Protein AF-A0A0N4ZMV2-F1 (afdb_monomer_lite)

Foldseek 3Di:
DDDDDDDDDDDDDDDDDDDDDDDDDDDDDDDDDDDDDDDDDDDDDDDDDDDDDDDDDPPPDPDDPVNLQVLLVLLLVLVVPDPPDPDDPCSVPSQLLPDAQVNLLVSVLSLCCLVPVPDHRDGLQVSLQVLCVVVVVDHDDPVLNVRCSVNVSVSSVSSSVSNVVSVVVVVVVVVVVVDPDPPVPPPVVVDPVVVVVVVVVLCPPDDPPNPDCVNCVVVVVVVVVVVVVVCVVCVVVVVVVVVVVVVVVVVVVVVVVVVVVVVVVVVVVVVVVVVVVVVVVVVVVVVVVVVVVVVVVVVVVVVVVVVVVVVVVVVVVVVVVVVVPVVPPDDPVVVVVVVVVVVVVVVVVVVVVVVVVVVVVVVVVVVVVVVVVVVVVVVVVVVVVVVVQVLCVVLPHDQLVVQDPPVVLVVDPDPVVNVVCCVPRVVVSVVVSVVSVVVVVVVVVVVVVVVVVVVVVVVVVVVVVVVVVVVVVVVVVVVVVVVVVVVVVVVVVVVVVVVVVVVVVVVVVVVVPDDDDPPPVVVVVVVVVVVVVVVVVVVVVVVVVVVVVVVVVVVVVVVVVVVVVVVVVVVVVVVVVVVVVVVVVVVVVVVD

Organism: Parastrongyloides trichosuri (NCBI:txid131310)

pLDDT: mean 70.45, std 17.97, range [24.89, 94.38]

Secondary structure (DSSP, 8-state):
-------------------------------------------------------------PPPHHHHHHHHHHHHHHHHT-TTS---HHHHTT-GGG--HHHHHHHHHHHHHTT-TT-----HHHHHHHHHHHTTS-PPPGGGGGGHHHHHHHHHHHHHHHHHHHHHHHHHHHHHTT-TTTGGGTTTTTSHHHHHHHHHHHHT--SSS---GGGTHHHHHHHHHHHHHHHHHHHHHHHHHHHHHHHHHHHHHHHHHHHHHHHHHHHHHHHHHHHHHHHHHHHHHHHHHHHHHHHHHHHHHHHHHHHHHHHHHHHHHHHHHHHHHHTS---HHHHHHHHHHHHHHHHHHHHHHHHHHHHHHHHHHHHHHHHHHHHHHHHHHHHHHHHHHHHHHHTTSSSHHHH--HHHHTT---HHHHHHHIIIIIHHHHHHHHHHHHHHHHHHHHHHHHHHHHHHHHHHHHHHHHHHHHHHHHHHHHHHHHHHHHHHHHHHHHHHHHHHHHHHHHHHHHHTTS-SSSHHHHHHHHHHHHHHHHHHHHHHHHHHHHHHHHHHHHHHHHHHHHHHHHHHHHHHHHHHHHHHHHHHHHHHHT--

Sequence (592 aa):
MSSINKSSGKFSLHGKQSLTGRHSLGRPSLGRPSLGRPSIGRPSIVGFNRQPTNVSSRGKVALSQKEIEENSRTLREFLSNQTMLTMDPPVTNKKFNLANEVNFLDYLQVIVWHIDPNYQCSKLQEDLNFWLHAFELGTFQATIFSNISHNWKYIVDAFVKLINVVRCNEETLSLEKEDEEDQFALDVWAQSRYVDVLFAAISNQNGASACTPEHYEEPLREYIEQLASVLEVNGDILEDLRNEESNLRRKKNDLEEIYREIESERNLLEKMKGDEESLKLFSSKLDGHLSKIREDIAEQVKKCDVIQQEIDKAHSKLNLTRDTVTNQRLSKTEAREFSEKNNMLANRILRNEEVNKEFENECDEKSKQVTEKLKLVEITSEKTINRIKKLDKDIGGGFVSKELNWKKIDAFSDIDDLLNYYRTSVCKVVDKSIGKLCNQLNEKENLLLQKKNALTETTKSYSNCEEKLERLNLAIKDTNKSIEIESKEMMQKIKEEEEKKEVLTKQIISMKNRPIVDIKEYIAEEMTKLENFENRCKNFVMSKREKYDNIIETDRKDMEKLNILKDKLENLLKENHEFQQRMGMTQSRWLI

Radius of gyration: 53.16 Å; chains: 1; bounding box: 128×80×178 Å

Structure (mmCIF, N/CA/C/O backbone):
data_AF-A0A0N4ZMV2-F1
#
_entry.id   AF-A0A0N4ZMV2-F1
#
loop_
_atom_site.group_PDB
_atom_site.id
_atom_site.type_symbol
_atom_site.label_atom_id
_atom_site.label_alt_id
_atom_site.label_comp_id
_atom_site.label_asym_id
_atom_site.label_entity_id
_atom_site.label_seq_id
_atom_site.pdbx_PDB_ins_code
_atom_site.Cartn_x
_atom_site.Cartn_y
_atom_site.Cartn_z
_atom_site.occupancy
_atom_site.B_iso_or_equiv
_atom_site.auth_seq_id
_atom_site.auth_comp_id
_atom_site.auth_asym_id
_atom_site.auth_atom_id
_atom_site.pdbx_PDB_model_num
ATOM 1 N N . MET A 1 1 ? -14.283 -33.265 71.416 1.00 35.69 1 MET A N 1
ATOM 2 C CA . MET A 1 1 ? -13.362 -34.409 71.244 1.00 35.69 1 MET A CA 1
ATOM 3 C C . MET A 1 1 ? -12.765 -34.339 69.842 1.00 35.69 1 MET A C 1
ATOM 5 O O . MET A 1 1 ? -13.486 -33.910 68.954 1.00 35.69 1 MET A O 1
ATOM 9 N N . SER A 1 2 ? -11.470 -34.683 69.730 1.00 33.31 2 SER A N 1
ATOM 10 C CA . SER A 1 2 ? -10.545 -34.703 68.563 1.00 33.31 2 SER A CA 1
ATOM 11 C C . SER A 1 2 ? -10.297 -33.367 67.819 1.00 33.31 2 SER A C 1
ATOM 13 O O . SER A 1 2 ? -11.131 -32.948 67.026 1.00 33.31 2 SER A O 1
ATOM 15 N N . SER A 1 3 ? -9.286 -32.556 68.188 1.00 34.47 3 SER A N 1
ATOM 16 C CA . SER A 1 3 ? -7.824 -32.608 67.860 1.00 34.47 3 SER A CA 1
ATOM 17 C C . SER A 1 3 ? -7.486 -32.021 66.471 1.00 34.47 3 SER A C 1
ATOM 19 O O . SER A 1 3 ? -7.796 -32.633 65.461 1.00 34.47 3 SER A O 1
ATOM 21 N N . ILE A 1 4 ? -7.081 -30.744 66.376 1.00 38.47 4 ILE A N 1
ATOM 22 C CA . ILE A 1 4 ? -5.696 -30.197 66.339 1.00 38.47 4 ILE A CA 1
ATOM 23 C C . ILE A 1 4 ? -4.884 -30.623 65.101 1.00 38.47 4 ILE A C 1
ATOM 25 O O . ILE A 1 4 ? -4.466 -31.769 65.008 1.00 38.47 4 ILE A O 1
ATOM 29 N N . ASN A 1 5 ? -4.537 -29.644 64.252 1.00 33.12 5 ASN A N 1
ATOM 30 C CA . ASN A 1 5 ? -3.154 -29.444 63.801 1.00 33.12 5 ASN A CA 1
ATOM 31 C C . ASN A 1 5 ? -2.876 -27.970 63.444 1.00 33.12 5 ASN A C 1
ATOM 33 O O . ASN A 1 5 ? -3.586 -27.348 62.658 1.00 33.12 5 ASN A O 1
ATOM 37 N N . LYS A 1 6 ? -1.832 -27.425 64.081 1.00 37.59 6 LYS A N 1
ATOM 38 C CA . LYS A 1 6 ? -1.191 -26.120 63.856 1.00 37.59 6 LYS A CA 1
ATOM 39 C C . LYS A 1 6 ? 0.247 -26.383 63.399 1.00 37.59 6 LYS A C 1
ATOM 41 O O . LYS A 1 6 ? 0.932 -27.174 64.035 1.00 37.59 6 LYS A O 1
ATOM 46 N N . SER A 1 7 ? 0.730 -25.612 62.430 1.00 32.28 7 SER A N 1
ATOM 47 C CA . SER A 1 7 ? 2.152 -25.267 62.241 1.00 32.28 7 SER A CA 1
ATOM 48 C C . SER A 1 7 ? 2.182 -23.937 61.474 1.00 32.28 7 SER A C 1
ATOM 50 O O . SER A 1 7 ? 1.669 -23.879 60.364 1.00 32.28 7 SER A O 1
ATOM 52 N N . SER A 1 8 ? 2.467 -22.764 62.047 1.00 33.19 8 SER A N 1
ATOM 53 C CA . SER A 1 8 ? 3.713 -22.229 62.626 1.00 33.19 8 SER A CA 1
ATOM 54 C C . SER A 1 8 ? 4.883 -22.122 61.640 1.00 33.19 8 SER A C 1
ATOM 56 O O . SER A 1 8 ? 5.629 -23.074 61.444 1.00 33.19 8 SER A O 1
ATOM 58 N N . GLY A 1 9 ? 5.088 -20.908 61.124 1.00 26.48 9 GLY A N 1
ATOM 59 C CA . GLY A 1 9 ? 6.328 -20.443 60.508 1.00 26.48 9 GLY A CA 1
ATOM 60 C C . GLY A 1 9 ? 6.446 -18.929 60.695 1.00 26.48 9 GLY A C 1
ATOM 61 O O . GLY A 1 9 ? 5.925 -18.162 59.896 1.00 26.48 9 GLY A O 1
ATOM 62 N N . LYS A 1 10 ? 7.069 -18.503 61.800 1.00 36.09 10 LYS A N 1
ATOM 63 C CA . LYS A 1 10 ? 7.561 -17.134 62.013 1.00 36.09 10 LYS A CA 1
ATOM 64 C C . LYS A 1 10 ? 9.030 -17.112 61.606 1.00 36.09 10 LYS A C 1
ATOM 66 O O . LYS A 1 10 ? 9.777 -17.913 62.149 1.00 36.09 10 LYS A O 1
ATOM 71 N N . PHE A 1 11 ? 9.444 -16.135 60.809 1.00 29.45 11 PHE A N 1
ATOM 72 C CA . PHE A 1 11 ? 10.717 -15.442 61.009 1.00 29.45 11 PHE A CA 1
ATOM 73 C C . PHE A 1 11 ? 10.536 -13.964 60.673 1.00 29.45 11 PHE A C 1
ATOM 75 O O . PHE A 1 11 ? 9.699 -13.579 59.863 1.00 29.45 11 PHE A O 1
ATOM 82 N N . SER A 1 12 ? 11.263 -13.156 61.426 1.00 29.58 12 SER A N 1
ATOM 83 C CA . SER A 1 12 ? 11.110 -11.723 61.596 1.00 29.58 12 SER A CA 1
ATOM 84 C C . SER A 1 12 ? 12.378 -11.012 61.114 1.00 29.58 12 SER A C 1
ATOM 86 O O . SER A 1 12 ? 13.403 -11.662 60.914 1.00 29.58 12 SER A O 1
ATOM 88 N N . LEU A 1 13 ? 12.297 -9.677 61.138 1.00 31.19 13 LEU A N 1
ATOM 89 C CA . LEU A 1 13 ? 13.296 -8.746 61.682 1.00 31.19 13 LEU A CA 1
ATOM 90 C C . LEU A 1 13 ? 14.190 -7.918 60.714 1.00 31.19 13 LEU A C 1
ATOM 92 O O . LEU A 1 13 ? 15.095 -8.430 60.068 1.00 31.19 13 LEU A O 1
ATOM 96 N N . HIS A 1 14 ? 13.999 -6.589 60.846 1.00 29.62 14 HIS A N 1
ATOM 97 C CA . HIS A 1 14 ? 14.862 -5.429 60.520 1.00 29.62 14 HIS A CA 1
ATOM 98 C C . HIS A 1 14 ? 14.973 -5.020 59.038 1.00 29.62 14 HIS A C 1
ATOM 100 O O . HIS A 1 14 ? 15.250 -5.835 58.179 1.00 29.62 14 HIS A O 1
ATOM 106 N N . GLY A 1 15 ? 14.841 -3.756 58.631 1.00 25.50 15 GLY A N 1
ATOM 107 C CA . GLY A 1 15 ? 14.780 -2.485 59.348 1.00 25.50 15 GLY A CA 1
ATOM 108 C C . GLY A 1 15 ? 15.534 -1.426 58.533 1.00 25.50 15 GLY A C 1
ATOM 109 O O . GLY A 1 15 ? 16.656 -1.692 58.115 1.00 25.50 15 GLY A O 1
ATOM 110 N N . LYS A 1 16 ? 14.931 -0.249 58.318 1.00 33.38 16 LYS A N 1
ATOM 111 C CA . LYS A 1 16 ? 15.527 1.092 58.508 1.00 33.38 16 LYS A CA 1
ATOM 112 C C . LYS A 1 16 ? 14.656 2.176 57.870 1.00 33.38 16 LYS A C 1
ATOM 114 O O . LYS A 1 16 ? 14.377 2.175 56.678 1.00 33.38 16 LYS A O 1
ATOM 119 N N . GLN A 1 17 ? 14.254 3.098 58.735 1.00 35.91 17 GLN A N 1
ATOM 120 C CA . GLN A 1 17 ? 13.692 4.406 58.440 1.00 35.91 17 GLN A CA 1
ATOM 121 C C . GLN A 1 17 ? 14.787 5.340 57.900 1.00 35.91 17 GLN A C 1
ATOM 123 O O . GLN A 1 17 ? 15.926 5.271 58.361 1.00 35.91 17 GLN A O 1
ATOM 128 N N . SER A 1 18 ? 14.413 6.312 57.068 1.00 30.73 18 SER A N 1
ATOM 129 C CA . SER A 1 18 ? 14.920 7.677 57.235 1.00 30.73 18 SER A CA 1
ATOM 130 C C . SER A 1 18 ? 13.840 8.703 56.877 1.00 30.73 18 SER A C 1
ATOM 132 O O . SER A 1 18 ? 13.247 8.705 55.803 1.00 30.73 18 SER A O 1
ATOM 134 N N . LEU A 1 19 ? 13.564 9.539 57.873 1.00 34.84 19 LEU A N 1
ATOM 135 C CA . LEU A 1 19 ? 12.747 10.742 57.865 1.00 34.84 19 LEU A CA 1
ATOM 136 C C . LEU A 1 19 ? 13.679 11.937 57.651 1.00 34.84 19 LEU A C 1
ATOM 138 O O . LEU A 1 19 ? 14.573 12.131 58.467 1.00 34.84 19 LEU A O 1
ATOM 142 N N . THR A 1 20 ? 13.406 12.764 56.648 1.00 34.62 20 THR A N 1
ATOM 143 C CA . THR A 1 20 ? 13.623 14.226 56.614 1.00 34.62 20 THR A CA 1
ATOM 144 C C . THR A 1 20 ? 12.702 14.734 55.491 1.00 34.62 20 THR A C 1
ATOM 146 O O . THR A 1 20 ? 12.737 14.222 54.385 1.00 34.62 20 THR A O 1
ATOM 149 N N . GLY A 1 21 ? 11.739 15.637 55.651 1.00 27.69 21 GLY A N 1
ATOM 150 C CA . GLY A 1 21 ? 11.579 16.720 56.604 1.00 27.69 21 GLY A CA 1
ATOM 151 C C . GLY A 1 21 ? 11.681 18.039 55.838 1.00 27.69 21 GLY A C 1
ATOM 152 O O . GLY A 1 21 ? 12.788 18.543 55.689 1.00 27.69 21 GLY A O 1
ATOM 153 N N . ARG A 1 22 ? 10.548 18.580 55.361 1.00 31.42 22 ARG A N 1
ATOM 154 C CA . ARG A 1 22 ? 10.217 20.022 55.359 1.00 31.42 22 ARG A CA 1
ATOM 155 C C . ARG A 1 22 ? 8.840 20.276 54.739 1.00 31.42 22 ARG A C 1
ATOM 157 O O . ARG A 1 22 ? 8.646 20.193 53.533 1.00 31.42 22 ARG A O 1
ATOM 164 N N . HIS A 1 23 ? 7.905 20.623 55.616 1.00 30.42 23 HIS A N 1
ATOM 165 C CA . HIS A 1 23 ? 6.693 21.359 55.289 1.00 30.42 23 HIS A CA 1
ATOM 166 C C . HIS A 1 23 ? 7.048 22.803 54.911 1.00 30.42 23 HIS A C 1
ATOM 168 O O . HIS A 1 23 ? 7.812 23.456 55.623 1.00 30.42 23 HIS A O 1
ATOM 174 N N . SER A 1 24 ? 6.411 23.330 53.869 1.00 33.66 24 SER A N 1
ATOM 175 C CA . SER A 1 24 ? 6.212 24.769 53.691 1.00 33.66 24 SER A CA 1
ATOM 176 C C . SER A 1 24 ? 4.759 25.037 53.297 1.00 33.66 24 SER A C 1
ATOM 178 O O . SER A 1 24 ? 4.321 24.780 52.180 1.00 33.66 24 SER A O 1
ATOM 180 N N . LEU A 1 25 ? 4.011 25.552 54.272 1.00 40.03 25 LEU A N 1
ATOM 181 C CA . LEU A 1 25 ? 2.752 26.267 54.094 1.00 40.03 25 LEU A CA 1
ATOM 182 C C . LEU A 1 25 ? 3.058 27.634 53.463 1.00 40.03 25 LEU A C 1
ATOM 184 O O . LEU A 1 25 ? 3.894 28.368 53.988 1.00 40.03 25 LEU A O 1
ATOM 188 N N . GLY A 1 26 ? 2.374 28.000 52.376 1.00 30.38 26 GLY A N 1
ATOM 189 C CA . GLY A 1 26 ? 2.597 29.294 51.725 1.00 30.38 26 GLY A CA 1
ATOM 190 C C . GLY A 1 26 ? 1.594 29.652 50.628 1.00 30.38 26 GLY A C 1
ATOM 191 O O . GLY A 1 26 ? 1.915 29.525 49.461 1.00 30.38 26 GLY A O 1
ATOM 192 N N . ARG A 1 27 ? 0.425 30.144 51.063 1.00 32.44 27 ARG A N 1
ATOM 193 C CA . ARG A 1 27 ? -0.529 31.094 50.436 1.00 32.44 27 ARG A CA 1
ATOM 194 C C . ARG A 1 27 ? -1.070 30.875 48.996 1.00 32.44 27 ARG A C 1
ATOM 196 O O . ARG A 1 27 ? -0.302 30.745 48.052 1.00 32.44 27 ARG A O 1
ATOM 203 N N . PRO A 1 28 ? -2.402 31.016 48.804 1.00 34.22 28 PRO A N 1
ATOM 204 C CA . PRO A 1 28 ? -3.048 31.044 47.493 1.00 34.22 28 PRO A CA 1
ATOM 205 C C . PRO A 1 28 ? -3.025 32.459 46.890 1.00 34.22 28 PRO A C 1
ATOM 207 O O . PRO A 1 28 ? -3.290 33.438 47.593 1.00 34.22 28 PRO A O 1
ATOM 210 N N . SER A 1 29 ? -2.773 32.580 45.585 1.00 34.66 29 SER A N 1
ATOM 211 C CA . SER A 1 29 ? -3.047 33.805 44.827 1.00 34.66 29 SER A CA 1
ATOM 212 C C . SER A 1 29 ? -4.174 33.577 43.818 1.00 34.66 29 SER A C 1
ATOM 214 O O . SER A 1 29 ? -4.083 32.787 42.883 1.00 34.66 29 SER A O 1
ATOM 216 N N . LEU A 1 30 ? -5.264 34.306 44.052 1.00 40.66 30 LEU A N 1
ATOM 217 C CA . LEU A 1 30 ? -6.310 34.613 43.086 1.00 40.66 30 LEU A CA 1
ATOM 218 C C . LEU A 1 30 ? -5.729 35.484 41.961 1.00 40.66 30 LEU A C 1
ATOM 220 O O . LEU A 1 30 ? -5.228 36.576 42.223 1.00 40.66 30 LEU A O 1
ATOM 224 N N . GLY A 1 31 ? -5.869 35.036 40.713 1.00 31.64 31 GLY A N 1
ATOM 225 C CA . GLY A 1 31 ? -5.594 35.809 39.502 1.00 31.64 31 GLY A CA 1
ATOM 226 C C . GLY A 1 31 ? -6.636 35.482 38.433 1.00 31.64 31 GLY A C 1
ATOM 227 O O . GLY A 1 31 ? -6.888 34.320 38.146 1.00 31.64 31 GLY A O 1
ATOM 228 N N . ARG A 1 32 ? -7.298 36.523 37.930 1.00 34.28 32 ARG A N 1
ATOM 229 C CA . ARG A 1 32 ? -8.541 36.532 37.141 1.00 34.28 32 ARG A CA 1
ATOM 230 C C . ARG A 1 32 ? -8.451 35.885 35.742 1.00 34.28 32 ARG A C 1
ATOM 232 O O . ARG A 1 32 ? -7.376 35.880 35.151 1.00 34.28 32 ARG A O 1
ATOM 239 N N . PRO A 1 33 ? -9.600 35.471 35.166 1.00 37.00 33 PRO A N 1
ATOM 240 C CA . PRO A 1 33 ? -9.715 35.034 33.776 1.00 37.00 33 PRO A CA 1
ATOM 241 C C . PRO A 1 33 ? -9.813 36.238 32.821 1.00 37.00 33 PRO A C 1
ATOM 243 O O . PRO A 1 33 ? -10.485 37.222 33.144 1.00 37.00 33 PRO A O 1
ATOM 246 N N . SER A 1 34 ? -9.214 36.159 31.627 1.00 32.53 34 SER A N 1
ATOM 247 C CA . SER A 1 34 ? -9.547 37.063 30.518 1.00 32.53 34 SER A CA 1
ATOM 248 C C . SER A 1 34 ? -10.140 36.296 29.332 1.00 32.53 34 SER A C 1
ATOM 250 O O . SER A 1 34 ? -9.514 35.461 28.685 1.00 32.53 34 SER A O 1
ATOM 252 N N . LEU A 1 35 ? -11.412 36.605 29.085 1.00 39.78 35 LEU A N 1
ATOM 253 C CA . LEU A 1 35 ? -12.113 36.470 27.814 1.00 39.78 35 LEU A CA 1
ATOM 254 C C . LEU A 1 35 ? -11.676 37.624 26.900 1.00 39.78 35 LEU A C 1
ATOM 256 O O . LEU A 1 35 ? -11.685 38.775 27.335 1.00 39.78 35 LEU A O 1
ATOM 260 N N . GLY A 1 36 ? -11.358 37.344 25.633 1.00 30.97 36 GLY A N 1
ATOM 261 C CA . GLY A 1 36 ? -10.907 38.384 24.703 1.00 30.97 36 GLY A CA 1
ATOM 262 C C . GLY A 1 36 ? -10.821 37.980 23.231 1.00 30.97 36 GLY A C 1
ATOM 263 O O . GLY A 1 36 ? -9.742 38.021 22.671 1.00 30.97 36 GLY A O 1
ATOM 264 N N . ARG A 1 37 ? -11.983 37.646 22.651 1.00 31.48 37 ARG A N 1
ATOM 265 C CA . ARG A 1 37 ? -12.445 37.765 21.244 1.00 31.48 37 ARG A CA 1
ATOM 266 C C . ARG A 1 37 ? -11.636 37.207 20.036 1.00 31.48 37 ARG A C 1
ATOM 268 O O . ARG A 1 37 ? -10.432 37.398 19.934 1.00 31.48 37 ARG A O 1
ATOM 275 N N . PRO A 1 38 ? -12.355 36.643 19.036 1.00 38.59 38 PRO A N 1
ATOM 276 C CA . PRO A 1 38 ? -11.827 36.208 17.742 1.00 38.59 38 PRO A CA 1
ATOM 277 C C . PRO A 1 38 ? -11.831 37.351 16.709 1.00 38.59 38 PRO A C 1
ATOM 279 O O . PRO A 1 38 ? -12.734 38.191 16.716 1.00 38.59 38 PRO A O 1
ATOM 282 N N . SER A 1 39 ? -10.885 37.347 15.768 1.00 31.53 39 SER A N 1
ATOM 283 C CA . SER A 1 39 ? -10.924 38.190 14.566 1.00 31.53 39 SER A CA 1
ATOM 284 C C . SER A 1 39 ? -11.051 37.335 13.302 1.00 31.53 39 SER A C 1
ATOM 286 O O . SER A 1 39 ? -10.132 36.640 12.880 1.00 31.53 39 SER A O 1
ATOM 288 N N . ILE A 1 40 ? -12.240 37.421 12.703 1.00 38.06 40 ILE A N 1
ATOM 289 C CA . ILE A 1 40 ? -12.560 37.065 11.319 1.00 38.06 40 ILE A CA 1
ATOM 290 C C . ILE A 1 40 ? -12.472 38.346 10.475 1.00 38.06 40 ILE A C 1
ATOM 292 O O . ILE A 1 40 ? -12.994 39.383 10.882 1.00 38.06 40 ILE A O 1
ATOM 296 N N . GLY A 1 41 ? -11.907 38.234 9.269 1.00 28.39 41 GLY A N 1
ATOM 297 C CA . GLY A 1 41 ? -11.964 39.232 8.191 1.00 28.39 41 GLY A CA 1
ATOM 298 C C . GLY A 1 41 ? -10.579 39.782 7.838 1.00 28.39 41 GLY A C 1
ATOM 299 O O . GLY A 1 41 ? -9.823 40.136 8.728 1.00 28.39 41 GLY A O 1
ATOM 300 N N . ARG A 1 42 ? -10.157 39.906 6.580 1.00 30.06 42 ARG A N 1
ATOM 301 C CA . ARG A 1 42 ? -10.810 39.778 5.269 1.00 30.06 42 ARG A CA 1
ATOM 302 C C . ARG A 1 42 ? -9.704 39.639 4.193 1.00 30.06 42 ARG A C 1
ATOM 304 O O . ARG A 1 42 ? -8.546 39.921 4.492 1.00 30.06 42 ARG A O 1
ATOM 311 N N . PRO A 1 43 ? -10.059 39.224 2.965 1.00 39.53 43 PRO A N 1
ATOM 312 C CA . PRO A 1 43 ? -9.138 38.986 1.856 1.00 39.53 43 PRO A CA 1
ATOM 313 C C . PRO A 1 43 ? -8.804 40.286 1.110 1.00 39.53 43 PRO A C 1
ATOM 315 O O . PRO A 1 43 ? -9.660 41.164 0.997 1.00 39.53 43 PRO A O 1
ATOM 318 N N . SER A 1 44 ? -7.607 40.358 0.527 1.00 29.09 44 SER A N 1
ATOM 319 C CA . SER A 1 44 ? -7.254 41.383 -0.461 1.00 29.09 44 SER A CA 1
ATOM 320 C C . SER A 1 44 ? -6.757 40.714 -1.741 1.00 29.09 44 SER A C 1
ATOM 322 O O . SER A 1 44 ? -5.638 40.216 -1.814 1.00 29.09 44 SER A O 1
ATOM 324 N N . ILE A 1 45 ? -7.647 40.702 -2.730 1.00 35.03 45 ILE A N 1
ATOM 325 C CA . ILE A 1 45 ? -7.368 40.612 -4.166 1.00 35.03 45 ILE A CA 1
ATOM 326 C C . ILE A 1 45 ? -7.268 42.051 -4.703 1.00 35.03 45 ILE A C 1
ATOM 328 O O . ILE A 1 45 ? -7.998 42.908 -4.211 1.00 35.03 45 ILE A O 1
ATOM 332 N N . VAL A 1 46 ? -6.411 42.247 -5.720 1.00 29.42 46 VAL A N 1
ATOM 333 C CA . VAL A 1 46 ? -6.168 43.396 -6.642 1.00 29.42 46 VAL A CA 1
ATOM 334 C C . VAL A 1 46 ? -4.673 43.751 -6.569 1.00 29.42 46 VAL A C 1
ATOM 336 O O . VAL A 1 46 ? -4.170 44.007 -5.486 1.00 29.42 46 VAL A O 1
ATOM 339 N N . GLY A 1 47 ? -3.866 43.803 -7.629 1.00 24.89 47 GLY A N 1
ATOM 340 C CA . GLY A 1 47 ? -4.052 43.657 -9.071 1.00 24.89 47 GLY A CA 1
ATOM 341 C C . GLY A 1 47 ? -2.768 44.157 -9.767 1.00 24.89 47 GLY A C 1
ATOM 342 O O . GLY A 1 47 ? -2.177 45.126 -9.312 1.00 24.89 47 GLY A O 1
ATOM 343 N N . PHE A 1 48 ? -2.337 43.450 -10.819 1.00 30.73 48 PHE A N 1
ATOM 344 C CA . PHE A 1 48 ? -1.457 43.843 -11.941 1.00 30.73 48 PHE A CA 1
ATOM 345 C C . PHE A 1 48 ? -0.398 44.963 -11.771 1.00 30.73 48 PHE A C 1
ATOM 347 O O . PHE A 1 48 ? -0.754 46.134 -11.724 1.00 30.73 48 PHE A O 1
ATOM 354 N N . ASN A 1 49 ? 0.899 44.638 -11.942 1.00 27.27 49 ASN A N 1
ATOM 355 C CA . ASN A 1 49 ? 1.669 45.027 -13.148 1.00 27.27 49 ASN A CA 1
ATOM 356 C C . ASN A 1 49 ? 3.156 44.585 -13.154 1.00 27.27 49 ASN A C 1
ATOM 358 O O . ASN A 1 49 ? 3.926 44.917 -12.265 1.00 27.27 49 ASN A O 1
ATOM 362 N N . ARG A 1 50 ? 3.508 43.883 -14.242 1.00 28.06 50 ARG A N 1
ATOM 363 C CA . ARG A 1 50 ? 4.743 43.868 -15.062 1.00 28.06 50 ARG A CA 1
ATOM 364 C C . ARG A 1 50 ? 6.156 44.073 -14.453 1.00 28.06 50 ARG A C 1
ATOM 366 O O . ARG A 1 50 ? 6.537 45.182 -14.110 1.00 28.06 50 ARG A O 1
ATOM 373 N N . GLN A 1 51 ? 6.969 43.038 -14.732 1.00 27.28 51 GLN A N 1
ATOM 374 C CA . GLN A 1 51 ? 8.308 43.053 -15.374 1.00 27.28 51 GLN A CA 1
ATOM 375 C C . GLN A 1 51 ? 9.583 43.134 -14.493 1.00 27.28 51 GLN A C 1
ATOM 377 O O . GLN A 1 51 ? 9.521 43.547 -13.341 1.00 27.28 51 GLN A O 1
ATOM 382 N N . PRO A 1 52 ? 10.710 42.582 -15.005 1.00 43.09 52 PRO A N 1
ATOM 383 C CA . PRO A 1 52 ? 11.602 41.683 -14.275 1.00 43.09 52 PRO A CA 1
ATOM 384 C C . PRO A 1 52 ? 12.850 42.376 -13.732 1.00 43.09 52 PRO A C 1
ATOM 386 O O . PRO A 1 52 ? 13.440 43.230 -14.389 1.00 43.09 52 PRO A O 1
ATOM 389 N N . THR A 1 53 ? 13.329 41.916 -12.580 1.00 27.56 53 THR A N 1
ATOM 390 C CA . THR A 1 53 ? 14.676 42.229 -12.098 1.00 27.56 53 THR A CA 1
ATOM 391 C C . THR A 1 53 ? 15.357 40.963 -11.593 1.00 27.56 53 THR A C 1
ATOM 393 O O . THR A 1 53 ? 15.220 40.544 -10.447 1.00 27.56 53 THR A O 1
ATOM 396 N N . ASN A 1 54 ? 16.147 40.359 -12.481 1.00 32.31 54 ASN A N 1
ATOM 397 C CA . ASN A 1 54 ? 17.302 39.571 -12.081 1.00 32.31 54 ASN A CA 1
ATOM 398 C C . ASN A 1 54 ? 18.299 40.515 -11.404 1.00 32.31 54 ASN A C 1
ATOM 400 O O . ASN A 1 54 ? 18.994 41.231 -12.111 1.00 32.31 54 ASN A O 1
ATOM 404 N N . VAL A 1 55 ? 18.400 40.490 -10.073 1.00 31.92 55 VAL A N 1
ATOM 405 C CA . VAL A 1 55 ? 19.689 40.629 -9.380 1.00 31.92 55 VAL A CA 1
ATOM 406 C C . VAL A 1 55 ? 19.647 39.803 -8.098 1.00 31.92 55 VAL A C 1
ATOM 408 O O . VAL A 1 55 ? 18.883 40.059 -7.171 1.00 31.92 55 VAL A O 1
ATOM 411 N N . SER A 1 56 ? 20.521 38.803 -8.089 1.00 40.91 56 SER A N 1
ATOM 412 C CA . SER A 1 56 ? 20.987 38.021 -6.953 1.00 40.91 56 SER A CA 1
ATOM 413 C C . SER A 1 56 ? 21.005 38.789 -5.626 1.00 40.91 56 SER A C 1
ATOM 415 O O . SER A 1 56 ? 21.854 39.640 -5.374 1.00 40.91 56 SER A O 1
ATOM 417 N N . SER A 1 57 ? 20.113 38.393 -4.727 1.00 31.73 57 SER A N 1
ATOM 418 C CA . SER A 1 57 ? 20.374 38.388 -3.289 1.00 31.73 57 SER A CA 1
ATOM 419 C C . SER A 1 57 ? 19.570 37.246 -2.674 1.00 31.73 57 SER A C 1
ATOM 421 O O . SER A 1 57 ? 18.518 37.430 -2.069 1.00 31.73 57 SER A O 1
ATOM 423 N N . ARG A 1 58 ? 20.066 36.015 -2.883 1.00 34.84 58 ARG A N 1
ATOM 424 C CA . ARG A 1 58 ? 19.627 34.832 -2.131 1.00 34.84 58 ARG A CA 1
ATOM 425 C C . ARG A 1 58 ? 19.817 35.135 -0.643 1.00 34.84 58 ARG A C 1
ATOM 427 O O . ARG A 1 58 ? 20.923 35.023 -0.115 1.00 34.84 58 ARG A O 1
ATOM 434 N N . GLY A 1 59 ? 18.738 35.515 0.036 1.00 35.38 59 GLY A N 1
ATOM 435 C CA . GLY A 1 59 ? 18.655 35.379 1.481 1.00 35.38 59 GLY A CA 1
ATOM 436 C C . GLY A 1 59 ? 18.947 33.919 1.802 1.00 35.38 59 GLY A C 1
ATOM 437 O O . GLY A 1 59 ? 18.254 33.033 1.304 1.00 35.38 59 GLY A O 1
ATOM 438 N N . LYS A 1 60 ? 20.025 33.661 2.550 1.00 49.06 60 LYS A N 1
ATOM 439 C CA . LYS A 1 60 ? 20.361 32.321 3.034 1.00 49.06 60 LYS A CA 1
ATOM 440 C C . LYS A 1 60 ? 19.176 31.837 3.865 1.00 49.06 60 LYS A C 1
ATOM 442 O O . LYS A 1 60 ? 19.003 32.273 5.000 1.00 49.06 60 LYS A O 1
ATOM 447 N N . VAL A 1 61 ? 18.336 30.994 3.269 1.00 54.88 61 VAL A N 1
ATOM 448 C CA . VAL A 1 61 ? 17.259 30.303 3.972 1.00 54.88 61 VAL A CA 1
ATOM 449 C C . VAL A 1 61 ? 17.941 29.482 5.057 1.00 54.88 61 VAL A C 1
ATOM 451 O O . VAL A 1 61 ? 18.782 28.631 4.770 1.00 54.88 61 VAL A O 1
ATOM 454 N N . ALA A 1 62 ? 17.682 29.824 6.316 1.00 70.38 62 ALA A N 1
ATOM 455 C CA . ALA A 1 62 ? 18.193 29.045 7.427 1.00 70.38 62 ALA A CA 1
ATOM 456 C C . ALA A 1 62 ? 17.608 27.631 7.321 1.00 70.38 62 ALA A C 1
ATOM 458 O O . ALA A 1 62 ? 16.390 27.493 7.226 1.00 70.38 62 ALA A O 1
ATOM 459 N N . LEU A 1 63 ? 18.472 26.610 7.333 1.00 80.56 63 LEU A N 1
ATOM 460 C CA . LEU A 1 63 ? 18.051 25.207 7.309 1.00 80.56 63 LEU A CA 1
ATOM 461 C C . LEU A 1 63 ? 17.053 24.950 8.443 1.00 80.56 63 LEU A C 1
ATOM 463 O O . LEU A 1 63 ? 17.325 25.274 9.607 1.00 80.56 63 LEU A O 1
ATOM 467 N N . SER A 1 64 ? 15.905 24.381 8.096 1.00 87.31 64 SER A N 1
ATOM 468 C CA . SER A 1 64 ? 14.882 23.981 9.053 1.00 87.31 64 SER A CA 1
ATOM 469 C C . SER A 1 64 ? 15.356 22.787 9.884 1.00 87.31 64 SER A C 1
ATOM 471 O O . SER A 1 64 ? 16.190 21.990 9.459 1.00 87.31 64 SER A O 1
ATOM 473 N N . GLN A 1 65 ? 14.795 22.621 11.084 1.00 83.25 65 GLN A N 1
ATOM 474 C CA . GLN A 1 65 ? 15.149 21.499 11.961 1.00 83.25 65 GLN A CA 1
ATOM 475 C C . GLN A 1 65 ? 14.896 20.135 11.297 1.00 83.25 65 GLN A C 1
ATOM 477 O O . GLN A 1 65 ? 15.675 19.203 11.481 1.00 83.25 65 GLN A O 1
ATOM 482 N N . LYS A 1 66 ? 13.840 20.042 10.479 1.00 86.44 66 LYS A N 1
ATOM 483 C CA . LYS A 1 66 ? 13.503 18.833 9.724 1.00 86.44 66 LYS A CA 1
ATOM 484 C C . LYS A 1 66 ? 14.581 18.500 8.686 1.00 86.44 66 LYS A C 1
ATOM 486 O O . LYS A 1 66 ? 15.025 17.359 8.642 1.00 86.44 66 LYS A O 1
ATOM 491 N N . GLU A 1 67 ? 15.042 19.489 7.918 1.00 87.12 67 GLU A N 1
ATOM 492 C CA . GLU A 1 67 ? 16.118 19.310 6.927 1.00 87.12 67 GLU A CA 1
ATOM 493 C C . GLU A 1 67 ? 17.440 18.916 7.591 1.00 87.12 67 GLU A C 1
ATOM 495 O O . GLU A 1 67 ? 18.153 18.054 7.093 1.00 87.12 67 GLU A O 1
ATOM 500 N N . ILE A 1 68 ? 17.759 19.491 8.755 1.00 88.31 68 ILE A N 1
ATOM 501 C CA . ILE A 1 68 ? 18.970 19.131 9.508 1.00 88.31 68 ILE A CA 1
ATOM 502 C C . ILE A 1 68 ? 18.928 17.657 9.931 1.00 88.31 68 ILE A C 1
ATOM 504 O O . ILE A 1 68 ? 19.929 16.947 9.810 1.00 88.31 68 ILE A O 1
ATOM 508 N N . GLU A 1 69 ? 17.785 17.184 10.431 1.00 87.56 69 GLU A N 1
ATOM 509 C CA . GLU A 1 69 ? 17.606 15.790 10.853 1.00 87.56 69 GLU A CA 1
ATOM 510 C C . GLU A 1 69 ? 17.627 14.809 9.679 1.00 87.56 69 GLU A C 1
ATOM 512 O O . GLU A 1 69 ? 18.178 13.713 9.807 1.00 87.56 69 GLU A O 1
ATOM 517 N N . GLU A 1 70 ? 17.057 15.205 8.544 1.00 89.00 70 GLU A N 1
ATOM 518 C CA . GLU A 1 70 ? 17.057 14.435 7.304 1.00 89.00 70 GLU A CA 1
ATOM 519 C C . GLU A 1 70 ? 18.460 14.343 6.700 1.00 89.00 70 GLU A C 1
ATOM 521 O O . GLU A 1 70 ? 18.965 13.237 6.523 1.00 89.00 70 GLU A O 1
ATOM 526 N N . ASN A 1 71 ? 19.159 15.469 6.535 1.00 92.44 71 ASN A N 1
ATOM 527 C CA . ASN A 1 71 ? 20.538 15.495 6.046 1.00 92.44 71 ASN A CA 1
ATOM 528 C C . ASN A 1 71 ? 21.480 14.681 6.950 1.00 92.44 71 ASN A C 1
ATOM 530 O O . ASN A 1 71 ? 22.333 13.931 6.477 1.00 92.44 71 ASN A O 1
ATOM 534 N N . SER A 1 72 ? 21.284 14.760 8.270 1.00 90.38 72 SER A N 1
ATOM 535 C CA . SER A 1 72 ? 22.032 13.945 9.237 1.00 90.38 72 SER A CA 1
ATOM 536 C C . SER A 1 72 ? 21.756 12.445 9.094 1.00 90.38 72 SER A C 1
ATOM 538 O O . SER A 1 72 ? 22.626 11.625 9.394 1.00 90.38 72 SER A O 1
ATOM 540 N N . ARG A 1 73 ? 20.536 12.065 8.694 1.00 89.62 73 ARG A N 1
ATOM 541 C CA . ARG A 1 73 ? 20.172 10.668 8.432 1.00 89.62 73 ARG A CA 1
ATOM 542 C C . ARG A 1 73 ? 20.838 10.182 7.148 1.00 89.62 73 ARG A C 1
ATOM 544 O O . ARG A 1 73 ? 21.494 9.149 7.202 1.00 89.62 73 ARG A O 1
ATOM 551 N N . THR A 1 74 ? 20.743 10.955 6.067 1.00 89.06 74 THR A N 1
ATOM 552 C CA . THR A 1 74 ? 21.328 10.628 4.758 1.00 89.06 74 THR A CA 1
ATOM 553 C C . THR A 1 74 ? 22.839 10.446 4.840 1.00 89.06 74 THR A C 1
ATOM 555 O O . THR A 1 74 ? 23.358 9.427 4.395 1.00 89.06 74 THR A O 1
ATOM 558 N N . LEU A 1 75 ? 23.550 11.381 5.484 1.00 89.38 75 LEU A N 1
ATOM 559 C CA . LEU A 1 75 ? 24.997 11.263 5.672 1.00 89.38 75 LEU A CA 1
ATOM 560 C C . LEU A 1 75 ? 25.366 10.005 6.468 1.00 89.38 75 LEU A C 1
ATOM 562 O O . LEU A 1 75 ? 26.317 9.312 6.123 1.00 89.38 75 LEU A O 1
ATOM 566 N N . ARG A 1 76 ? 24.615 9.681 7.528 1.00 86.62 76 ARG A N 1
ATOM 567 C CA . ARG A 1 76 ? 24.879 8.465 8.305 1.00 86.62 76 ARG A CA 1
ATOM 568 C C . ARG A 1 76 ? 24.664 7.213 7.482 1.00 86.62 76 ARG A C 1
ATOM 570 O O . ARG A 1 76 ? 25.508 6.336 7.531 1.00 86.62 76 ARG A O 1
ATOM 577 N N . GLU A 1 77 ? 23.524 7.112 6.815 1.00 87.00 77 GLU A N 1
ATOM 578 C CA . GLU A 1 77 ? 23.180 5.943 6.014 1.00 87.00 77 GLU A CA 1
ATOM 579 C C . GLU A 1 77 ? 24.246 5.697 4.948 1.00 87.00 77 GLU A C 1
ATOM 581 O O . GLU A 1 77 ? 24.765 4.588 4.853 1.00 87.00 77 GLU A O 1
ATOM 586 N N . PHE A 1 78 ? 24.668 6.762 4.260 1.00 87.44 78 PHE A N 1
ATOM 587 C CA . PHE A 1 78 ? 25.768 6.705 3.308 1.00 87.44 78 PHE A CA 1
ATOM 588 C C . PHE A 1 78 ? 27.053 6.172 3.952 1.00 87.44 78 PHE A C 1
ATOM 590 O O . PHE A 1 78 ? 27.608 5.197 3.463 1.00 87.44 78 PHE A O 1
ATOM 597 N N . LEU A 1 79 ? 27.494 6.746 5.079 1.00 85.69 79 LEU A N 1
ATOM 598 C CA . LEU A 1 79 ? 28.722 6.323 5.767 1.00 85.69 79 LEU A CA 1
ATOM 599 C C . LEU A 1 79 ? 28.629 4.909 6.368 1.00 85.69 79 LEU A C 1
ATOM 601 O O . LEU A 1 79 ? 29.629 4.201 6.407 1.00 85.69 79 LEU A O 1
ATOM 605 N N . SER A 1 80 ? 27.455 4.486 6.845 1.00 83.06 80 SER A N 1
ATOM 606 C CA . SER A 1 80 ? 27.228 3.151 7.418 1.00 83.06 80 SER A CA 1
ATOM 607 C C . SER A 1 80 ? 27.250 2.042 6.368 1.00 83.06 80 SER A C 1
ATOM 609 O O . SER A 1 80 ? 27.563 0.904 6.709 1.00 83.06 80 SER A O 1
ATOM 611 N N . ASN A 1 81 ? 26.950 2.366 5.111 1.00 79.50 81 ASN A N 1
ATOM 612 C CA . ASN A 1 81 ? 27.009 1.419 4.000 1.00 79.50 81 ASN A CA 1
ATOM 613 C C . ASN A 1 81 ? 28.441 1.204 3.474 1.00 79.50 81 ASN A C 1
ATOM 615 O O . ASN A 1 81 ? 28.665 0.288 2.686 1.00 79.50 81 ASN A O 1
ATOM 619 N N . GLN A 1 82 ? 29.418 2.002 3.919 1.00 78.12 82 GLN A N 1
ATOM 620 C CA . GLN A 1 82 ? 30.814 1.873 3.502 1.00 78.12 82 GLN A CA 1
ATOM 621 C C . GLN A 1 82 ? 31.581 0.953 4.460 1.00 78.12 82 GLN A C 1
ATOM 623 O O . GLN A 1 82 ? 31.699 1.224 5.653 1.00 78.12 82 GLN A O 1
ATOM 628 N N . THR A 1 83 ? 32.160 -0.128 3.933 1.00 58.25 83 THR A N 1
ATOM 629 C CA . THR A 1 83 ? 32.919 -1.136 4.703 1.00 58.25 83 THR A CA 1
ATOM 630 C C . THR A 1 83 ? 34.284 -0.647 5.208 1.00 58.25 83 THR A C 1
ATOM 632 O O . THR A 1 83 ? 34.929 -1.339 5.993 1.00 58.25 83 THR A O 1
ATOM 635 N N . MET A 1 84 ? 34.725 0.538 4.775 1.00 56.81 84 MET A N 1
ATOM 636 C CA . MET A 1 84 ? 36.091 1.050 4.957 1.00 56.81 84 MET A CA 1
ATOM 637 C C . MET A 1 84 ? 36.308 1.857 6.252 1.00 56.81 84 MET A C 1
ATOM 639 O O . MET A 1 84 ? 37.454 2.126 6.603 1.00 56.81 84 MET A O 1
ATOM 643 N N . LEU A 1 85 ? 35.252 2.229 6.990 1.00 55.19 85 LEU A N 1
ATOM 644 C CA . LEU A 1 85 ? 35.370 2.978 8.250 1.00 55.19 85 LEU A CA 1
ATOM 645 C C . LEU A 1 85 ? 35.000 2.117 9.464 1.00 55.19 85 LEU A C 1
ATOM 647 O O . LEU A 1 85 ? 33.871 1.643 9.594 1.00 55.19 85 LEU A O 1
ATOM 651 N N . THR A 1 86 ? 35.909 2.006 10.437 1.00 54.59 86 THR A N 1
ATOM 652 C CA . THR A 1 86 ? 35.526 1.684 11.819 1.00 54.59 86 THR A CA 1
ATOM 653 C C . THR A 1 86 ? 34.613 2.795 12.334 1.00 54.59 86 THR A C 1
ATOM 655 O O . THR A 1 86 ? 35.060 3.917 12.545 1.00 54.59 86 THR A O 1
ATOM 658 N N . MET A 1 87 ? 33.319 2.495 12.478 1.00 54.84 87 MET A N 1
ATOM 659 C CA . MET A 1 87 ? 32.275 3.468 12.817 1.00 54.84 87 MET A CA 1
ATOM 660 C C . MET A 1 87 ? 32.600 4.263 14.088 1.00 54.84 87 MET A C 1
ATOM 662 O O . MET A 1 87 ? 32.588 3.739 15.203 1.00 54.84 87 MET A O 1
ATOM 666 N N . ASP A 1 88 ? 32.806 5.561 13.900 1.00 59.38 88 ASP A N 1
ATOM 667 C CA . ASP A 1 88 ? 33.115 6.512 14.956 1.00 59.38 88 ASP A CA 1
ATOM 668 C C . ASP A 1 88 ? 31.888 6.792 15.871 1.00 59.38 88 ASP A C 1
ATOM 670 O O . ASP A 1 88 ? 30.756 6.934 15.382 1.00 59.38 88 ASP A O 1
ATOM 674 N N . PRO A 1 89 ? 32.057 6.935 17.205 1.00 58.66 89 PRO A N 1
ATOM 675 C CA . PRO A 1 89 ? 30.957 7.151 18.163 1.00 58.66 89 PRO A CA 1
ATOM 676 C C . PRO A 1 89 ? 29.993 8.334 17.890 1.00 58.66 89 PRO A C 1
ATOM 678 O O . PRO A 1 89 ? 28.827 8.252 18.299 1.00 58.66 89 PRO A O 1
ATOM 681 N N . PRO A 1 90 ? 30.402 9.451 17.250 1.00 59.12 90 PRO A N 1
ATOM 682 C CA . PRO A 1 90 ? 29.495 10.558 16.921 1.00 59.12 90 PRO A CA 1
ATOM 683 C C . PRO A 1 90 ? 28.491 10.234 15.801 1.00 59.12 90 PRO A C 1
ATOM 685 O O . PRO A 1 90 ? 27.358 10.731 15.840 1.00 59.12 90 PRO A O 1
ATOM 688 N N . VAL A 1 91 ? 28.871 9.370 14.848 1.00 60.12 91 VAL A N 1
ATOM 689 C CA . VAL A 1 91 ? 28.037 8.952 13.701 1.00 60.12 91 VAL A CA 1
ATOM 690 C C . VAL A 1 91 ? 26.904 8.038 14.167 1.00 60.12 91 VAL A C 1
ATOM 692 O O . VAL A 1 91 ? 25.743 8.235 13.797 1.00 60.12 91 VAL A O 1
ATOM 695 N N . THR A 1 92 ? 27.207 7.100 15.066 1.00 60.28 92 THR A N 1
ATOM 696 C CA . THR A 1 92 ? 26.232 6.149 15.627 1.00 60.28 92 THR A CA 1
ATOM 697 C C . THR A 1 92 ? 25.203 6.832 16.540 1.00 60.28 92 THR A C 1
ATOM 699 O O . THR A 1 92 ? 24.017 6.496 16.504 1.00 60.28 92 THR A O 1
ATOM 702 N N . ASN A 1 93 ? 25.601 7.875 17.280 1.00 63.19 93 ASN A N 1
ATOM 703 C CA . ASN A 1 93 ? 24.766 8.525 18.302 1.00 63.19 93 ASN A CA 1
ATOM 704 C C . ASN A 1 93 ? 23.974 9.773 17.853 1.00 63.19 93 ASN A C 1
ATOM 706 O O . ASN A 1 93 ? 23.361 10.431 18.694 1.00 63.19 93 ASN A O 1
ATOM 710 N N . LYS A 1 94 ? 23.940 10.112 16.555 1.00 62.44 94 LYS A N 1
ATOM 711 C CA . LYS A 1 94 ? 23.292 11.337 16.017 1.00 62.44 94 LYS A CA 1
ATOM 712 C C . LYS A 1 94 ? 23.891 12.667 16.507 1.00 62.44 94 LYS A C 1
ATOM 714 O O . LYS A 1 94 ? 23.172 13.661 16.569 1.00 62.44 94 LYS A O 1
ATOM 719 N N . LYS A 1 95 ? 25.180 12.714 16.856 1.00 74.81 95 LYS A N 1
ATOM 720 C CA . LYS A 1 95 ? 25.797 13.905 17.469 1.00 74.81 95 LYS A CA 1
ATOM 721 C C . LYS A 1 95 ? 26.907 14.495 16.602 1.00 74.81 95 LYS A C 1
ATOM 723 O O . LYS A 1 95 ? 28.044 14.619 17.040 1.00 74.81 95 LYS A O 1
ATOM 728 N N . PHE A 1 96 ? 26.569 14.901 15.377 1.00 80.62 96 PHE A N 1
ATOM 729 C CA . PHE A 1 96 ? 27.501 15.604 14.480 1.00 80.62 96 PHE A CA 1
ATOM 730 C C . PHE A 1 96 ? 27.958 16.963 15.034 1.00 80.62 96 PHE A C 1
ATOM 732 O O . PHE A 1 96 ? 29.020 17.452 14.675 1.00 80.62 96 PHE A O 1
ATOM 739 N N . ASN A 1 97 ? 27.215 17.539 15.980 1.00 78.06 97 ASN A N 1
ATOM 740 C CA . ASN A 1 97 ? 27.640 18.709 16.751 1.00 78.06 97 ASN A CA 1
ATOM 741 C C . ASN A 1 97 ? 28.866 18.453 17.654 1.00 78.06 97 ASN A C 1
ATOM 743 O O . ASN A 1 97 ? 29.460 19.408 18.149 1.00 78.06 97 ASN A O 1
ATOM 747 N N . LEU A 1 98 ? 29.218 17.186 17.895 1.00 79.69 98 LEU A N 1
ATOM 748 C CA . LEU A 1 98 ? 30.409 16.771 18.643 1.00 79.69 98 LEU A CA 1
ATOM 749 C C . LEU A 1 98 ? 31.561 16.320 17.730 1.00 79.69 98 LEU A C 1
ATOM 751 O O . LEU A 1 98 ? 32.611 15.941 18.243 1.00 79.69 98 LEU A O 1
ATOM 755 N N . ALA A 1 99 ? 31.376 16.335 16.407 1.00 82.25 99 ALA A N 1
ATOM 756 C CA . ALA A 1 99 ? 32.437 16.014 15.461 1.00 82.25 99 ALA A CA 1
ATOM 757 C C . ALA A 1 99 ? 33.413 17.196 15.339 1.00 82.25 99 ALA A C 1
ATOM 759 O O . ALA A 1 99 ? 33.008 18.362 15.305 1.00 82.25 99 ALA A O 1
ATOM 760 N N . ASN A 1 100 ? 34.707 16.883 15.308 1.00 86.56 100 ASN A N 1
ATOM 761 C CA . ASN A 1 100 ? 35.770 17.855 15.076 1.00 86.56 100 ASN A CA 1
ATOM 762 C C . ASN A 1 100 ? 36.113 17.916 13.573 1.00 86.56 100 ASN A C 1
ATOM 764 O O . ASN A 1 100 ? 35.530 17.202 12.759 1.00 86.56 100 ASN A O 1
ATOM 768 N N . GLU A 1 101 ? 37.053 18.783 13.201 1.00 87.00 101 GLU A N 1
ATOM 769 C CA . GLU A 1 101 ? 37.483 18.935 11.807 1.00 87.00 101 GLU A CA 1
ATOM 770 C C . GLU A 1 101 ? 38.030 17.638 11.201 1.00 87.00 101 GLU A C 1
ATOM 772 O O . GLU A 1 101 ? 37.713 17.339 10.056 1.00 87.00 101 GLU A O 1
ATOM 777 N N . VAL A 1 102 ? 38.776 16.848 11.979 1.00 86.56 102 VAL A N 1
ATOM 778 C CA . VAL A 1 102 ? 39.356 15.566 11.542 1.00 86.56 102 VAL A CA 1
ATOM 779 C C . VAL A 1 102 ? 38.252 14.580 11.170 1.00 86.56 102 VAL A C 1
ATOM 781 O O . VAL A 1 102 ? 38.263 14.033 10.078 1.00 86.56 102 VAL A O 1
ATOM 784 N N . ASN A 1 103 ? 37.225 14.455 12.011 1.00 88.00 103 ASN A N 1
ATOM 785 C CA . ASN A 1 103 ? 36.084 13.589 11.738 1.00 88.00 103 ASN A CA 1
ATOM 786 C C . ASN A 1 103 ? 35.353 14.001 10.450 1.00 88.00 103 ASN A C 1
ATOM 788 O O . ASN A 1 103 ? 34.979 13.154 9.646 1.00 88.00 103 ASN A O 1
ATOM 792 N N . PHE A 1 104 ? 35.128 15.304 10.241 1.00 90.81 104 PHE A N 1
ATOM 793 C CA . PHE A 1 104 ? 34.504 15.781 9.003 1.00 90.81 104 PHE A CA 1
ATOM 794 C C . PHE A 1 104 ? 35.416 15.592 7.788 1.00 90.81 104 PHE A C 1
ATOM 796 O O . PHE A 1 104 ? 34.903 15.343 6.700 1.00 90.81 104 PHE A O 1
ATOM 803 N N . LEU A 1 105 ? 36.735 15.683 7.958 1.00 90.94 105 LEU A N 1
ATOM 804 C CA . LEU A 1 105 ? 37.702 15.395 6.904 1.00 90.94 105 LEU A CA 1
ATOM 805 C C . LEU A 1 105 ? 37.652 13.919 6.498 1.00 90.94 105 LEU A C 1
ATOM 807 O O . LEU A 1 105 ? 37.604 13.637 5.308 1.00 90.94 105 LEU A O 1
ATOM 811 N N . ASP A 1 106 ? 37.551 12.999 7.460 1.00 89.06 106 ASP A N 1
ATOM 812 C CA . ASP A 1 106 ? 37.391 11.565 7.192 1.00 89.06 106 ASP A CA 1
ATOM 813 C C . ASP A 1 106 ? 36.074 11.274 6.457 1.00 89.06 106 ASP A C 1
ATOM 815 O O . ASP A 1 106 ? 36.031 10.488 5.511 1.00 89.06 106 ASP A O 1
ATOM 819 N N . TYR A 1 107 ? 34.982 11.943 6.843 1.00 91.69 107 TYR A N 1
ATOM 820 C CA . TYR A 1 107 ? 33.701 11.801 6.143 1.00 91.69 107 TYR A CA 1
ATOM 821 C C . TYR A 1 107 ? 33.778 12.349 4.715 1.00 91.69 107 TYR A C 1
ATOM 823 O O . TYR A 1 107 ? 33.256 11.719 3.796 1.00 91.69 107 TYR A O 1
ATOM 831 N N . LEU A 1 108 ? 34.439 13.495 4.518 1.00 92.50 108 LEU A N 1
ATOM 832 C CA . LEU A 1 108 ? 34.670 14.055 3.190 1.00 92.50 108 LEU A CA 1
ATOM 833 C C . LEU A 1 108 ? 35.530 13.116 2.346 1.00 92.50 108 LEU A C 1
ATOM 835 O O . LEU A 1 108 ? 35.183 12.872 1.199 1.00 92.50 108 LEU A O 1
ATOM 839 N N . GLN A 1 109 ? 36.594 12.553 2.919 1.00 91.50 109 GLN A N 1
ATOM 840 C CA . GLN A 1 109 ? 37.484 11.612 2.245 1.00 91.50 109 GLN A CA 1
ATOM 841 C C . GLN A 1 109 ? 36.715 10.407 1.702 1.00 91.50 109 GLN A C 1
ATOM 843 O O . GLN A 1 109 ? 36.920 10.012 0.556 1.00 91.50 109 GLN A O 1
ATOM 848 N N . VAL A 1 110 ? 35.790 9.858 2.494 1.00 88.88 110 VAL A N 1
ATOM 849 C CA . VAL A 1 110 ? 34.940 8.750 2.049 1.00 88.88 110 VAL A CA 1
ATOM 850 C C . VAL A 1 110 ? 34.007 9.167 0.921 1.00 88.88 110 VAL A C 1
ATOM 852 O O . VAL A 1 110 ? 33.872 8.419 -0.037 1.00 88.88 110 VAL A O 1
ATOM 855 N N . ILE A 1 111 ? 33.380 10.342 1.001 1.00 90.75 111 ILE A N 1
ATOM 856 C CA . ILE A 1 111 ? 32.503 10.840 -0.072 1.00 90.75 111 ILE A CA 1
ATOM 857 C C . ILE A 1 111 ? 33.306 11.062 -1.358 1.00 90.75 111 ILE A C 1
ATOM 859 O O . ILE A 1 111 ? 32.877 10.662 -2.434 1.00 90.75 111 ILE A O 1
ATOM 863 N N . VAL A 1 112 ? 34.482 11.673 -1.239 1.00 89.12 112 VAL A N 1
ATOM 864 C CA . VAL A 1 112 ? 35.347 12.013 -2.367 1.00 89.12 112 VAL A CA 1
ATOM 865 C C . VAL A 1 112 ? 35.934 10.775 -3.031 1.00 89.12 112 VAL A C 1
ATOM 867 O O . VAL A 1 112 ? 36.075 10.791 -4.243 1.00 89.12 112 VAL A O 1
ATOM 870 N N . TRP A 1 113 ? 36.197 9.679 -2.313 1.00 90.06 113 TRP A N 1
ATOM 871 C CA . TRP A 1 113 ? 36.648 8.430 -2.944 1.00 90.06 113 TRP A CA 1
ATOM 872 C C . TRP A 1 113 ? 35.669 7.853 -3.967 1.00 90.06 113 TRP A C 1
ATOM 874 O O . TRP A 1 113 ? 36.099 7.161 -4.886 1.00 90.06 113 TRP A O 1
ATOM 884 N N . HIS A 1 114 ? 34.377 8.161 -3.842 1.00 83.69 114 HIS A N 1
ATOM 885 C CA . HIS A 1 114 ? 33.373 7.790 -4.843 1.00 83.69 114 HIS A CA 1
ATOM 886 C C . HIS A 1 114 ? 33.347 8.725 -6.060 1.00 83.69 114 HIS A C 1
ATOM 888 O O . HIS A 1 114 ? 32.640 8.462 -7.029 1.00 83.69 114 HIS A O 1
ATOM 894 N N . ILE A 1 115 ? 34.105 9.820 -6.016 1.00 84.75 115 ILE A N 1
ATOM 895 C CA . ILE A 1 115 ? 34.264 10.782 -7.111 1.00 84.75 115 ILE A CA 1
ATOM 896 C C . ILE A 1 115 ? 35.649 10.617 -7.752 1.00 84.75 115 ILE A C 1
ATOM 898 O O . ILE A 1 115 ? 35.755 10.471 -8.964 1.00 84.75 115 ILE A O 1
ATOM 902 N N . ASP A 1 116 ? 36.707 10.609 -6.940 1.00 85.81 116 ASP A N 1
ATOM 903 C CA . ASP A 1 116 ? 38.093 10.366 -7.338 1.00 85.81 116 ASP A CA 1
ATOM 904 C C . ASP A 1 116 ? 38.797 9.474 -6.290 1.00 85.81 116 ASP A C 1
ATOM 906 O O . ASP A 1 116 ? 39.158 9.946 -5.202 1.00 85.81 116 ASP A O 1
ATOM 910 N N . PRO A 1 117 ? 39.041 8.187 -6.606 1.00 83.75 117 PRO A N 1
ATOM 911 C CA . PRO A 1 117 ? 39.713 7.248 -5.707 1.00 83.75 117 PRO A CA 1
ATOM 912 C C . PRO A 1 117 ? 41.140 7.654 -5.311 1.00 83.75 117 PRO A C 1
ATOM 914 O O . PRO A 1 117 ? 41.642 7.196 -4.284 1.00 83.75 117 PRO A O 1
ATOM 917 N N . ASN A 1 118 ? 41.810 8.495 -6.108 1.00 86.25 118 ASN A N 1
ATOM 918 C CA . ASN A 1 118 ? 43.201 8.895 -5.879 1.00 86.25 118 ASN A CA 1
ATOM 919 C C . ASN A 1 118 ? 43.329 10.207 -5.094 1.00 86.25 118 ASN A C 1
ATOM 921 O O . ASN A 1 118 ? 44.438 10.586 -4.705 1.00 86.25 118 ASN A O 1
ATOM 925 N N . TYR A 1 119 ? 42.220 10.905 -4.848 1.00 89.75 119 TYR A N 1
ATOM 926 C CA . TYR A 1 119 ? 42.237 12.184 -4.154 1.00 89.75 119 TYR A CA 1
ATOM 927 C C . TYR A 1 119 ? 42.412 11.996 -2.643 1.00 89.75 119 TYR A C 1
ATOM 929 O O . TYR A 1 119 ? 41.688 11.230 -2.005 1.00 89.75 119 TYR A O 1
ATOM 937 N N . GLN A 1 120 ? 43.352 12.733 -2.050 1.00 90.75 120 GLN A N 1
ATOM 938 C CA . GLN A 1 120 ? 43.580 12.751 -0.604 1.00 90.75 120 GLN A CA 1
ATOM 939 C C . GLN A 1 120 ? 43.214 14.116 -0.025 1.00 90.75 120 GLN A C 1
ATOM 941 O O . GLN A 1 120 ? 43.862 15.123 -0.311 1.00 90.75 120 GLN A O 1
ATOM 946 N N . CYS A 1 121 ? 42.186 14.131 0.815 1.00 91.00 121 CYS A N 1
ATOM 947 C CA . CYS A 1 121 ? 41.780 15.290 1.584 1.00 91.00 121 CYS A CA 1
ATOM 948 C C . CYS A 1 121 ? 42.836 15.598 2.654 1.00 91.00 121 CYS A C 1
ATOM 950 O O . CYS A 1 121 ? 43.239 14.742 3.440 1.00 91.00 121 CYS A O 1
ATOM 952 N N . SER A 1 122 ? 43.278 16.849 2.688 1.00 90.75 122 SER A N 1
ATOM 953 C CA . SER A 1 122 ? 44.296 17.362 3.602 1.00 90.75 122 SER A CA 1
ATOM 954 C C . SER A 1 122 ? 43.757 18.447 4.535 1.00 90.75 122 SER A C 1
ATOM 956 O O . SER A 1 122 ? 44.197 18.548 5.681 1.00 90.75 122 SER A O 1
ATOM 958 N N . LYS A 1 123 ? 42.792 19.253 4.077 1.00 93.00 123 LYS A N 1
ATOM 959 C CA . LYS A 1 123 ? 42.203 20.362 4.829 1.00 93.00 123 LYS A CA 1
ATOM 960 C C . LYS A 1 123 ? 40.735 20.520 4.476 1.00 93.00 123 LYS A C 1
ATOM 962 O O . LYS A 1 123 ? 40.384 20.880 3.353 1.00 93.00 123 LYS A O 1
ATOM 967 N N . LEU A 1 124 ? 39.878 20.403 5.487 1.00 91.94 124 LEU A N 1
ATOM 968 C CA . LEU A 1 124 ? 38.429 20.371 5.302 1.00 91.94 124 LEU A CA 1
ATOM 969 C C . LEU A 1 124 ? 37.910 21.609 4.564 1.00 91.94 124 LEU A C 1
ATOM 971 O O . LEU A 1 124 ? 37.074 21.489 3.676 1.00 91.94 124 LEU A O 1
ATOM 975 N N . GLN A 1 125 ? 38.409 22.797 4.914 1.00 92.56 125 GLN A N 1
ATOM 976 C CA . GLN A 1 125 ? 37.985 24.040 4.271 1.00 92.56 125 GLN A CA 1
ATOM 977 C C . GLN A 1 125 ? 38.358 24.104 2.785 1.00 92.56 125 GLN A C 1
ATOM 979 O O . GLN A 1 125 ? 37.544 24.557 1.980 1.00 92.56 125 GLN A O 1
ATOM 984 N N . GLU A 1 126 ? 39.597 23.752 2.438 1.00 91.56 126 GLU A N 1
ATOM 985 C CA . GLU A 1 126 ? 40.109 23.871 1.068 1.00 91.56 126 GLU A CA 1
ATOM 986 C C . GLU A 1 126 ? 39.459 22.801 0.188 1.00 91.56 126 GLU A C 1
ATOM 988 O O . GLU A 1 126 ? 38.877 23.134 -0.844 1.00 91.56 126 GLU A O 1
ATOM 993 N N . ASP A 1 127 ? 39.434 21.557 0.664 1.00 92.88 127 ASP A N 1
ATOM 994 C CA . ASP A 1 127 ? 38.946 20.411 -0.100 1.00 92.88 127 ASP A CA 1
ATOM 995 C C . ASP A 1 127 ? 37.421 20.434 -0.257 1.00 92.88 127 ASP A C 1
ATOM 997 O O . ASP A 1 127 ? 36.906 20.216 -1.353 1.00 92.88 127 ASP A O 1
ATOM 1001 N N . LEU A 1 128 ? 36.664 20.773 0.797 1.00 93.31 128 LEU A N 1
ATOM 1002 C CA . LEU A 1 128 ? 35.206 20.878 0.680 1.00 93.31 128 LEU A CA 1
ATOM 1003 C C . LEU A 1 128 ? 34.814 21.998 -0.286 1.00 93.31 128 LEU A C 1
ATOM 1005 O O . LEU A 1 128 ? 33.918 21.822 -1.106 1.00 93.31 128 LEU A O 1
ATOM 1009 N N . ASN A 1 129 ? 35.481 23.152 -0.216 1.00 91.94 129 ASN A N 1
ATOM 1010 C CA . ASN A 1 129 ? 35.198 24.247 -1.139 1.00 91.94 129 ASN A CA 1
ATOM 1011 C C . ASN A 1 129 ? 35.630 23.930 -2.570 1.00 91.94 129 ASN A C 1
ATOM 1013 O O . ASN A 1 129 ? 34.942 24.357 -3.494 1.00 91.94 129 ASN A O 1
ATOM 1017 N N . PHE A 1 130 ? 36.726 23.192 -2.755 1.00 93.19 130 PHE A N 1
ATOM 1018 C CA . PHE A 1 130 ? 37.146 22.706 -4.064 1.00 93.19 130 PHE A CA 1
ATOM 1019 C C . PHE A 1 130 ? 36.046 21.853 -4.703 1.00 93.19 130 PHE A C 1
ATOM 1021 O O . PHE A 1 130 ? 35.577 22.186 -5.789 1.00 93.19 130 PHE A O 1
ATOM 1028 N N . TRP A 1 131 ? 35.554 20.833 -3.995 1.00 90.62 131 TRP A N 1
ATOM 1029 C CA . TRP A 1 131 ? 34.510 19.947 -4.515 1.00 90.62 131 TRP A CA 1
ATOM 1030 C C . TRP A 1 131 ? 33.158 20.648 -4.685 1.00 90.62 131 TRP A C 1
ATOM 1032 O O . TRP A 1 131 ? 32.485 20.455 -5.693 1.00 90.62 131 TRP A O 1
ATOM 1042 N N . LEU A 1 132 ? 32.771 21.536 -3.766 1.00 88.44 132 LEU A N 1
ATOM 1043 C CA . LEU A 1 132 ? 31.557 22.341 -3.940 1.00 88.44 132 LEU A CA 1
ATOM 1044 C C . LEU A 1 132 ? 31.651 23.284 -5.144 1.00 88.44 132 LEU A C 1
ATOM 1046 O O . LEU A 1 132 ? 30.647 23.512 -5.813 1.00 88.44 132 LEU A O 1
ATOM 1050 N N . HIS A 1 133 ? 32.829 23.843 -5.422 1.00 87.62 133 HIS A N 1
ATOM 1051 C CA . HIS A 1 133 ? 33.047 24.671 -6.604 1.00 87.62 133 HIS A CA 1
ATOM 1052 C C . HIS A 1 133 ? 33.032 23.834 -7.887 1.00 87.62 133 HIS A C 1
AT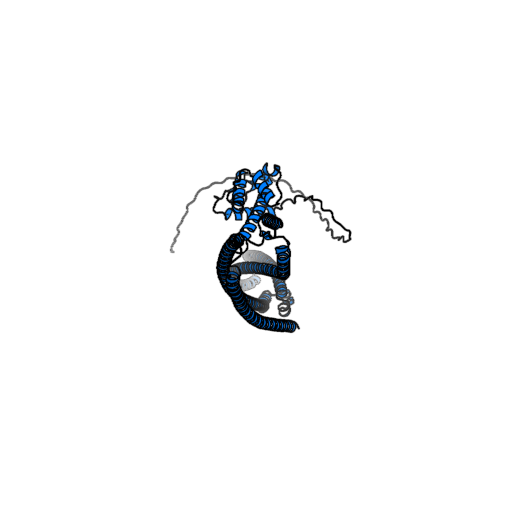OM 1054 O O . HIS A 1 133 ? 32.420 24.255 -8.864 1.00 87.62 133 HIS A O 1
ATOM 1060 N N . ALA A 1 134 ? 33.660 22.653 -7.877 1.00 83.31 134 ALA A N 1
ATOM 1061 C CA . ALA A 1 134 ? 33.703 21.742 -9.021 1.00 83.31 134 ALA A CA 1
ATOM 1062 C C . ALA A 1 134 ? 32.302 21.346 -9.523 1.00 83.31 134 ALA A C 1
ATOM 1064 O O . ALA A 1 134 ? 32.122 21.167 -10.722 1.00 83.31 134 ALA A O 1
ATOM 1065 N N . PHE A 1 135 ? 31.311 21.286 -8.626 1.00 84.19 135 PHE A N 1
ATOM 1066 C CA . PHE A 1 135 ? 29.915 20.965 -8.953 1.00 84.19 135 PHE A CA 1
ATOM 1067 C C . PHE A 1 135 ? 28.950 22.160 -8.873 1.00 84.19 135 PHE A C 1
ATOM 1069 O O . PHE A 1 135 ? 27.740 21.969 -8.796 1.00 84.19 135 PHE A O 1
ATOM 1076 N N . GLU A 1 136 ? 29.456 23.398 -8.839 1.00 86.25 136 GLU A N 1
ATOM 1077 C CA . GLU A 1 136 ? 28.638 24.626 -8.785 1.00 86.25 136 GLU A CA 1
ATOM 1078 C C . GLU A 1 136 ? 27.663 24.715 -7.580 1.00 86.25 136 GLU A C 1
ATOM 1080 O O . GLU A 1 136 ? 26.678 25.458 -7.586 1.00 86.25 136 GLU A O 1
ATOM 1085 N N . LEU A 1 137 ? 27.956 24.011 -6.479 1.00 80.69 137 LEU A N 1
ATOM 1086 C CA . LEU A 1 137 ? 27.096 23.891 -5.289 1.00 80.69 137 LEU A CA 1
ATOM 1087 C C . LEU A 1 137 ? 27.221 25.058 -4.289 1.00 80.69 137 LEU A C 1
ATOM 1089 O O . LEU A 1 137 ? 26.521 25.092 -3.271 1.00 80.69 137 LEU A O 1
ATOM 1093 N N . GLY A 1 138 ? 28.054 26.052 -4.606 1.00 79.50 138 GLY A N 1
ATOM 1094 C CA . GLY A 1 138 ? 28.288 27.255 -3.808 1.00 79.50 138 GLY A CA 1
ATOM 1095 C C . GLY A 1 138 ? 29.275 27.027 -2.659 1.00 79.50 138 GLY A C 1
ATOM 1096 O O . GLY A 1 138 ? 29.105 26.134 -1.835 1.00 79.50 138 GLY A O 1
ATOM 1097 N N . THR A 1 139 ? 30.308 27.866 -2.581 1.00 88.12 139 THR A N 1
ATOM 1098 C CA . THR A 1 139 ? 31.382 27.734 -1.588 1.00 88.12 139 THR A CA 1
ATOM 1099 C C . THR A 1 139 ? 31.042 28.390 -0.249 1.00 88.12 139 THR A C 1
ATOM 1101 O O . THR A 1 139 ? 30.218 29.306 -0.138 1.00 88.12 139 THR A O 1
ATOM 1104 N N . PHE A 1 140 ? 31.710 27.926 0.801 1.00 89.69 140 PHE A N 1
ATOM 1105 C CA . PHE A 1 140 ? 31.600 28.455 2.150 1.00 89.69 140 PHE A CA 1
ATOM 1106 C C . PHE A 1 140 ? 32.702 29.460 2.476 1.00 89.69 140 PHE A C 1
ATOM 1108 O O . PHE A 1 140 ? 33.870 29.305 2.119 1.00 89.69 140 PHE A O 1
ATOM 1115 N N . GLN A 1 141 ? 32.326 30.480 3.246 1.00 88.00 141 GLN A N 1
ATOM 1116 C CA . GLN A 1 141 ? 33.274 31.411 3.852 1.00 88.00 141 GLN A CA 1
ATOM 1117 C C . GLN A 1 141 ? 34.081 30.708 4.953 1.00 88.00 141 GLN A C 1
ATOM 1119 O O . GLN A 1 141 ? 33.543 29.875 5.683 1.00 88.00 141 GLN A O 1
ATOM 1124 N N . ALA A 1 142 ? 35.342 31.110 5.135 1.00 84.69 142 ALA A N 1
ATOM 1125 C CA . ALA A 1 142 ? 36.254 30.540 6.136 1.00 84.69 142 ALA A CA 1
ATOM 1126 C C . ALA A 1 142 ? 35.682 30.536 7.571 1.00 84.69 142 ALA A C 1
ATOM 1128 O O . ALA A 1 142 ? 35.964 29.646 8.368 1.00 84.69 142 ALA A O 1
ATOM 1129 N N . THR A 1 143 ? 34.804 31.490 7.897 1.00 84.69 143 THR A N 1
ATOM 1130 C CA . THR A 1 143 ? 34.144 31.609 9.209 1.00 84.69 143 THR A CA 1
ATOM 1131 C C . THR A 1 143 ? 33.221 30.439 9.560 1.00 84.69 143 THR A C 1
ATOM 1133 O O . THR A 1 143 ? 32.844 30.284 10.719 1.00 84.69 143 THR A O 1
ATOM 1136 N N . ILE A 1 144 ? 32.815 29.624 8.583 1.00 86.94 144 ILE A N 1
ATOM 1137 C CA . ILE A 1 144 ? 32.022 28.414 8.837 1.00 86.94 144 ILE A CA 1
ATOM 1138 C C . ILE A 1 144 ? 32.892 27.346 9.512 1.00 86.94 144 ILE A C 1
ATOM 1140 O O . ILE A 1 144 ? 32.445 26.717 10.472 1.00 86.94 144 ILE A O 1
ATOM 1144 N N . PHE A 1 145 ? 34.147 27.224 9.078 1.00 88.19 145 PHE A N 1
ATOM 1145 C CA . PHE A 1 145 ? 35.105 26.218 9.541 1.00 88.19 145 PHE A CA 1
ATOM 1146 C C . PHE A 1 145 ? 35.798 26.600 10.855 1.00 88.19 145 PHE A C 1
ATOM 1148 O O . PHE A 1 145 ? 36.273 25.731 11.574 1.00 88.19 145 PHE A O 1
ATOM 1155 N N . SER A 1 146 ? 35.783 27.878 11.249 1.00 85.06 146 SER A N 1
ATOM 1156 C CA . SER A 1 146 ? 36.334 28.298 12.546 1.00 85.06 146 SER A CA 1
ATOM 1157 C C . SER A 1 146 ? 35.479 27.882 13.753 1.00 85.06 146 SER A C 1
ATOM 1159 O O . SER A 1 146 ? 35.978 27.862 14.876 1.00 85.06 146 SER A O 1
ATOM 1161 N N . ASN A 1 147 ? 34.198 27.540 13.553 1.00 86.38 147 ASN A N 1
ATOM 1162 C CA . ASN A 1 147 ? 33.297 27.074 14.614 1.00 86.38 147 ASN A CA 1
ATOM 1163 C C . ASN A 1 147 ? 32.403 25.918 14.136 1.00 86.38 147 ASN A C 1
ATOM 1165 O O . ASN A 1 147 ? 31.173 26.024 14.063 1.00 86.38 147 ASN A O 1
ATOM 1169 N N . ILE A 1 148 ? 33.045 24.797 13.804 1.00 86.06 148 ILE A N 1
ATOM 1170 C CA . ILE A 1 148 ? 32.396 23.588 13.280 1.00 86.06 148 ILE A CA 1
ATOM 1171 C C . ILE A 1 148 ? 31.299 23.073 14.223 1.00 86.06 148 ILE A C 1
ATOM 1173 O O . ILE A 1 148 ? 30.223 22.723 13.756 1.00 86.06 148 ILE A O 1
ATOM 1177 N N . SER A 1 149 ? 31.485 23.118 15.544 1.00 83.00 149 SER A N 1
ATOM 1178 C CA . SER A 1 149 ? 30.490 22.612 16.511 1.00 83.00 149 SER A CA 1
ATOM 1179 C C . SER A 1 149 ? 29.134 23.327 16.449 1.00 83.00 149 SER A C 1
ATOM 1181 O O . SER A 1 149 ? 28.108 22.733 16.780 1.00 83.00 149 SER A O 1
ATOM 1183 N N . HIS A 1 150 ? 29.101 24.581 15.988 1.00 86.31 150 HIS A N 1
ATOM 1184 C CA . HIS A 1 150 ? 27.867 25.352 15.796 1.00 86.31 150 HIS A CA 1
ATOM 1185 C C . HIS A 1 150 ? 27.398 25.355 14.335 1.00 86.31 150 HIS A C 1
ATOM 1187 O O . HIS A 1 150 ? 26.196 25.435 14.066 1.00 86.31 150 HIS A O 1
ATOM 1193 N N . ASN A 1 151 ? 28.335 25.243 13.391 1.00 90.06 151 ASN A N 1
ATOM 1194 C CA . ASN A 1 151 ? 28.074 25.337 11.956 1.00 90.06 151 ASN A CA 1
ATOM 1195 C C . ASN A 1 151 ? 28.000 23.984 11.235 1.00 90.06 151 ASN A C 1
ATOM 1197 O O . ASN A 1 151 ? 27.748 23.961 10.031 1.00 90.06 151 ASN A O 1
ATOM 1201 N N . TRP A 1 152 ? 28.159 22.870 11.953 1.00 90.62 152 TRP A N 1
ATOM 1202 C CA . TRP A 1 152 ? 28.178 21.508 11.410 1.00 90.62 152 TRP A CA 1
ATOM 1203 C C . TRP A 1 152 ? 26.997 21.217 10.483 1.00 90.62 152 TRP A C 1
ATOM 1205 O O . TRP A 1 152 ? 27.159 20.525 9.490 1.00 90.62 152 TRP A O 1
ATOM 1215 N N . LYS A 1 153 ? 25.819 21.789 10.761 1.00 92.62 153 LYS A N 1
ATOM 1216 C CA . LYS A 1 153 ? 24.613 21.623 9.939 1.00 92.62 153 LYS A CA 1
ATOM 1217 C C . LYS A 1 153 ? 24.808 22.046 8.480 1.00 92.62 153 LYS A C 1
ATOM 1219 O O . LYS A 1 153 ? 24.242 21.421 7.595 1.00 92.62 153 LYS A O 1
ATOM 1224 N N . TYR A 1 154 ? 25.620 23.074 8.230 1.00 92.31 154 TYR A N 1
ATOM 1225 C CA . TYR A 1 154 ? 25.931 23.534 6.875 1.00 92.31 154 TYR A CA 1
ATOM 1226 C C . TYR A 1 154 ? 26.970 22.635 6.202 1.00 92.31 154 TYR A C 1
ATOM 1228 O O . TYR A 1 154 ? 26.884 22.392 5.005 1.00 92.31 154 TYR A O 1
ATOM 1236 N N . ILE A 1 155 ? 27.916 22.101 6.978 1.00 91.56 155 ILE A N 1
ATOM 1237 C CA . ILE A 1 155 ? 28.910 21.137 6.487 1.00 91.56 155 ILE A CA 1
ATOM 1238 C C . ILE A 1 155 ? 28.215 19.824 6.104 1.00 91.56 155 ILE A C 1
ATOM 1240 O O . ILE A 1 155 ? 28.435 19.307 5.016 1.00 91.56 155 ILE A O 1
ATOM 1244 N N . VAL A 1 156 ? 27.302 19.334 6.946 1.00 91.94 156 VAL A N 1
ATOM 1245 C CA . VAL A 1 156 ? 26.485 18.146 6.661 1.00 91.94 156 VAL A CA 1
ATOM 1246 C C . VAL A 1 156 ? 25.575 18.371 5.453 1.00 91.94 156 VAL A C 1
ATOM 1248 O O . VAL A 1 156 ? 25.467 17.485 4.616 1.00 91.94 156 VAL A O 1
ATOM 1251 N N . ASP A 1 157 ? 24.961 19.549 5.313 1.00 92.69 157 ASP A N 1
ATOM 1252 C CA . ASP A 1 157 ? 24.186 19.896 4.113 1.00 92.69 157 ASP A CA 1
ATOM 1253 C C . ASP A 1 157 ? 25.037 19.847 2.831 1.00 92.69 157 ASP A C 1
ATOM 1255 O O . ASP A 1 157 ? 24.619 19.272 1.829 1.00 92.69 157 ASP A O 1
ATOM 1259 N N . ALA A 1 158 ? 26.262 20.378 2.868 1.00 91.44 158 ALA A N 1
ATOM 1260 C CA . ALA A 1 158 ? 27.194 20.277 1.747 1.00 91.44 158 ALA A CA 1
ATOM 1261 C C . ALA A 1 158 ? 27.611 18.835 1.441 1.00 91.44 158 ALA A C 1
ATOM 1263 O O . ALA A 1 158 ? 27.652 18.450 0.276 1.00 91.44 158 ALA A O 1
ATOM 1264 N N . PHE A 1 159 ? 27.865 18.022 2.465 1.00 94.38 159 PHE A N 1
ATOM 1265 C CA . PHE A 1 159 ? 28.168 16.606 2.275 1.00 94.38 159 PHE A CA 1
ATOM 1266 C C . PHE A 1 159 ? 27.005 15.853 1.651 1.00 94.38 159 PHE A C 1
ATOM 1268 O O . PHE A 1 159 ? 27.225 15.056 0.754 1.00 94.38 159 PHE A O 1
ATOM 1275 N N . VAL A 1 160 ? 25.769 16.132 2.061 1.00 92.75 160 VAL A N 1
ATOM 1276 C CA . VAL A 1 160 ? 24.589 15.512 1.447 1.00 92.75 160 VAL A CA 1
ATOM 1277 C C . VAL A 1 160 ? 24.440 15.926 -0.015 1.00 92.75 160 VAL A C 1
ATOM 1279 O O . VAL A 1 160 ? 24.106 15.087 -0.845 1.00 92.75 160 VAL A O 1
ATOM 1282 N N . LYS A 1 161 ? 24.755 17.177 -0.369 1.00 91.31 161 LYS A N 1
ATOM 1283 C CA . LYS A 1 161 ? 24.795 17.596 -1.778 1.00 91.31 161 LYS A CA 1
ATOM 1284 C C . LYS A 1 161 ? 25.856 16.836 -2.573 1.00 91.31 161 LYS A C 1
ATOM 1286 O O . LYS A 1 161 ? 25.551 16.378 -3.666 1.00 91.31 161 LYS A O 1
ATOM 1291 N N . LEU A 1 162 ? 27.053 16.649 -2.017 1.00 89.19 162 LEU A N 1
ATOM 1292 C CA . LEU A 1 162 ? 28.100 15.838 -2.650 1.00 89.19 162 LEU A CA 1
ATOM 1293 C C . LEU A 1 162 ? 27.717 14.353 -2.733 1.00 89.19 162 LEU A C 1
ATOM 1295 O O . LEU A 1 162 ? 27.949 13.729 -3.756 1.00 89.19 162 LEU A O 1
ATOM 1299 N N . ILE A 1 163 ? 27.061 13.797 -1.713 1.00 89.94 163 ILE A N 1
ATOM 1300 C CA . ILE A 1 163 ? 26.518 12.430 -1.743 1.00 89.94 163 ILE A CA 1
ATOM 1301 C C . ILE A 1 163 ? 25.472 12.292 -2.849 1.00 89.94 163 ILE A C 1
ATOM 1303 O O . ILE A 1 163 ? 25.441 11.278 -3.531 1.00 89.94 163 ILE A O 1
ATOM 1307 N N . ASN A 1 164 ? 24.624 13.299 -3.059 1.00 86.44 164 ASN A N 1
ATOM 1308 C CA . ASN A 1 164 ? 23.672 13.270 -4.166 1.00 86.44 164 ASN A CA 1
ATOM 1309 C C . ASN A 1 164 ? 24.389 13.301 -5.521 1.00 86.44 164 ASN A C 1
ATOM 1311 O O . ASN A 1 164 ? 23.972 12.584 -6.419 1.00 86.44 164 ASN A O 1
ATOM 1315 N N . VAL A 1 165 ? 25.486 14.057 -5.655 1.00 85.31 165 VAL A N 1
ATOM 1316 C CA . VAL A 1 165 ? 26.341 14.007 -6.856 1.00 85.31 165 VAL A CA 1
ATOM 1317 C C . VAL A 1 165 ? 26.931 12.609 -7.047 1.00 85.31 165 VAL A C 1
ATOM 1319 O O . VAL A 1 165 ? 26.853 12.077 -8.147 1.00 85.31 165 VAL A O 1
ATOM 1322 N N . VAL A 1 166 ? 27.450 11.988 -5.983 1.00 84.44 166 VAL A N 1
ATOM 1323 C CA . VAL A 1 166 ? 27.954 10.606 -6.015 1.00 84.44 166 VAL A CA 1
ATOM 1324 C C . VAL A 1 166 ? 26.871 9.630 -6.457 1.00 84.44 166 VAL A C 1
ATOM 1326 O O . VAL A 1 166 ? 27.117 8.823 -7.338 1.00 84.44 166 VAL A O 1
ATOM 1329 N N . ARG A 1 167 ? 25.662 9.721 -5.898 1.00 82.62 167 ARG A N 1
ATOM 1330 C CA . ARG A 1 167 ? 24.547 8.838 -6.263 1.00 82.62 167 ARG A CA 1
ATOM 1331 C C . ARG A 1 167 ? 24.137 9.007 -7.721 1.00 82.62 167 ARG A C 1
ATOM 1333 O O . ARG A 1 167 ? 23.921 8.010 -8.393 1.00 82.62 167 ARG A O 1
ATOM 1340 N N . CYS A 1 168 ? 24.084 10.245 -8.214 1.00 71.06 168 CYS A N 1
ATOM 1341 C CA . CYS A 1 168 ? 23.867 10.495 -9.635 1.00 71.06 168 CYS A CA 1
ATOM 1342 C C . CYS A 1 168 ? 24.998 9.887 -10.476 1.00 71.06 168 CYS A C 1
ATOM 1344 O O . CYS A 1 168 ? 24.718 9.281 -11.497 1.00 71.06 168 CYS A O 1
ATOM 1346 N N . ASN A 1 169 ? 26.256 10.001 -10.039 1.00 65.19 169 ASN A N 1
ATOM 1347 C CA . ASN A 1 169 ? 27.400 9.428 -10.746 1.00 65.19 169 ASN A CA 1
ATOM 1348 C C . ASN A 1 169 ? 27.391 7.892 -10.732 1.00 65.19 169 ASN A C 1
ATOM 1350 O O . ASN A 1 169 ? 27.694 7.288 -11.745 1.00 65.19 169 ASN A O 1
ATOM 1354 N N . GLU A 1 170 ? 27.015 7.245 -9.626 1.00 60.38 170 GLU A N 1
ATOM 1355 C CA . GLU A 1 170 ? 26.853 5.787 -9.539 1.00 60.38 170 GLU A CA 1
ATOM 1356 C C . GLU A 1 170 ? 25.696 5.286 -10.411 1.00 60.38 170 GLU A C 1
ATOM 1358 O O . GLU A 1 170 ? 25.808 4.220 -11.008 1.00 60.38 170 GLU A O 1
ATOM 1363 N N . GLU A 1 171 ? 24.603 6.044 -10.523 1.00 53.47 171 GLU A N 1
ATOM 1364 C CA . GLU A 1 171 ? 23.507 5.765 -11.461 1.00 53.47 171 GLU A CA 1
ATOM 1365 C C . GLU A 1 171 ? 23.981 5.890 -12.924 1.00 53.47 171 GLU A C 1
ATOM 1367 O O . GLU A 1 171 ? 23.631 5.050 -13.748 1.00 53.47 171 GLU A O 1
ATOM 1372 N N . THR A 1 172 ? 24.863 6.847 -13.235 1.00 47.06 172 THR A N 1
ATOM 1373 C CA . THR A 1 172 ? 25.513 6.964 -14.554 1.00 47.06 172 THR A CA 1
ATOM 1374 C C . THR A 1 172 ? 26.557 5.861 -14.800 1.00 47.06 172 THR A C 1
ATOM 1376 O O . THR A 1 172 ? 26.579 5.260 -15.864 1.00 47.06 172 THR A O 1
ATOM 1379 N N . LEU A 1 173 ? 27.377 5.509 -13.807 1.00 42.97 173 LEU A N 1
ATOM 1380 C CA . LEU A 1 173 ? 28.401 4.452 -13.879 1.00 42.97 173 LEU A CA 1
ATOM 1381 C C . LEU A 1 173 ? 27.806 3.034 -13.870 1.00 42.97 173 LEU A C 1
ATOM 1383 O O . LEU A 1 173 ? 28.441 2.085 -14.322 1.00 42.97 173 LEU A O 1
ATOM 1387 N N . SER A 1 174 ? 26.604 2.852 -13.318 1.00 45.59 174 SER A N 1
ATOM 1388 C CA . SER A 1 174 ? 25.862 1.589 -13.422 1.00 45.59 174 SER A CA 1
ATOM 1389 C C . SER A 1 174 ? 25.199 1.422 -14.788 1.00 45.59 174 SER A C 1
ATOM 1391 O O . SER A 1 174 ? 25.045 0.283 -15.214 1.00 45.59 174 SER A O 1
ATOM 1393 N N . LEU A 1 175 ? 24.933 2.519 -15.508 1.00 42.62 175 LEU A N 1
ATOM 1394 C CA . LEU A 1 175 ? 24.677 2.491 -16.952 1.00 42.62 175 LEU A CA 1
ATOM 1395 C C . LEU A 1 175 ? 25.964 2.186 -17.747 1.00 42.62 175 LEU A C 1
ATOM 1397 O O . LEU A 1 175 ? 25.918 1.423 -18.701 1.00 42.62 175 LEU A O 1
ATOM 1401 N N . GLU A 1 176 ? 27.134 2.669 -17.309 1.00 40.41 176 GLU A N 1
ATOM 1402 C CA . GLU A 1 176 ? 28.429 2.343 -17.945 1.00 40.41 176 GLU A CA 1
ATOM 1403 C C . GLU A 1 176 ? 28.878 0.879 -17.750 1.00 40.41 176 GLU A C 1
ATOM 1405 O O . GLU A 1 176 ? 29.709 0.392 -18.509 1.00 40.41 176 GLU A O 1
ATOM 1410 N N . LYS A 1 177 ? 28.350 0.149 -16.754 1.00 42.22 177 LYS A N 1
ATOM 1411 C CA . LYS A 1 177 ? 28.704 -1.268 -16.519 1.00 42.22 177 LYS A CA 1
ATOM 1412 C C . LYS A 1 177 ? 27.820 -2.275 -17.248 1.00 42.22 177 LYS A C 1
ATOM 1414 O O . LYS A 1 177 ? 28.193 -3.448 -17.288 1.00 42.22 177 LYS A O 1
ATOM 1419 N N . GLU A 1 178 ? 26.679 -1.850 -17.784 1.00 39.78 178 GLU A N 1
ATOM 1420 C CA . GLU A 1 178 ? 25.846 -2.709 -18.634 1.00 39.78 178 GLU A CA 1
ATOM 1421 C C . GLU A 1 178 ? 26.078 -2.466 -20.134 1.00 39.78 178 GLU A C 1
ATOM 1423 O O . GLU A 1 178 ? 25.827 -3.387 -20.903 1.00 39.78 178 GLU A O 1
ATOM 1428 N N . ASP A 1 179 ? 26.695 -1.344 -20.536 1.00 40.41 179 ASP A N 1
ATOM 1429 C CA . ASP A 1 179 ? 26.909 -0.990 -21.948 1.00 40.41 179 ASP A CA 1
ATOM 1430 C C . ASP A 1 179 ? 28.341 -0.472 -22.246 1.00 40.41 179 ASP A C 1
ATOM 1432 O O . ASP A 1 179 ? 28.548 0.680 -22.631 1.00 40.41 179 ASP A O 1
ATOM 1436 N N . GLU A 1 180 ? 29.361 -1.328 -22.121 1.00 46.56 180 GLU A N 1
ATOM 1437 C CA . GLU A 1 180 ? 30.578 -1.191 -22.945 1.00 46.56 180 GLU A CA 1
ATOM 1438 C C . GLU A 1 180 ? 30.269 -1.901 -24.280 1.00 46.56 180 GLU A C 1
ATOM 1440 O O . GLU A 1 180 ? 30.286 -3.125 -24.344 1.00 46.56 180 GLU A O 1
ATOM 1445 N N . GLU A 1 181 ? 29.795 -1.219 -25.330 1.00 46.25 181 GLU A N 1
ATOM 1446 C CA . GLU A 1 181 ? 30.689 -0.654 -26.355 1.00 46.25 181 GLU A CA 1
ATOM 1447 C C . GLU A 1 181 ? 30.126 0.567 -27.128 1.00 46.25 181 GLU A C 1
ATOM 1449 O O . GLU A 1 181 ? 30.896 1.199 -27.848 1.00 46.25 181 GLU A O 1
ATOM 1454 N N . ASP A 1 182 ? 28.860 0.982 -26.972 1.00 47.84 182 ASP A N 1
ATOM 1455 C CA . ASP A 1 182 ? 28.249 1.931 -27.934 1.00 47.84 182 ASP A CA 1
ATOM 1456 C C . ASP A 1 182 ? 27.837 3.315 -27.384 1.00 47.84 182 ASP A C 1
ATOM 1458 O O . ASP A 1 182 ? 27.638 4.252 -28.164 1.00 47.84 182 ASP A O 1
ATOM 1462 N N . GLN A 1 183 ? 27.774 3.530 -26.064 1.00 42.22 183 GLN A N 1
ATOM 1463 C CA . GLN A 1 183 ? 27.234 4.793 -25.524 1.00 42.22 183 GLN A CA 1
ATOM 1464 C C . GLN A 1 183 ? 28.280 5.914 -25.334 1.00 42.22 183 GLN A C 1
ATOM 1466 O O . GLN A 1 183 ? 27.922 7.087 -25.207 1.00 42.22 183 GLN A O 1
ATOM 1471 N N . PHE A 1 184 ? 29.581 5.597 -25.375 1.00 38.41 184 PHE A N 1
ATOM 1472 C CA . PHE A 1 184 ? 30.675 6.564 -25.160 1.00 38.41 184 PHE A CA 1
ATOM 1473 C C . PHE A 1 184 ? 30.855 7.560 -26.330 1.00 38.41 184 PHE A C 1
ATOM 1475 O O . PHE A 1 184 ? 31.604 8.534 -26.233 1.00 38.41 184 PHE A O 1
ATOM 1482 N N . ALA A 1 185 ? 30.167 7.337 -27.456 1.00 47.66 185 ALA A N 1
ATOM 1483 C CA . ALA A 1 185 ? 30.364 8.087 -28.693 1.00 47.66 185 ALA A CA 1
ATOM 1484 C C . ALA A 1 185 ? 29.424 9.291 -28.891 1.00 47.66 185 ALA A C 1
ATOM 1486 O O . ALA A 1 185 ? 29.670 10.069 -29.804 1.00 47.66 185 ALA A O 1
ATOM 1487 N N . LEU A 1 186 ? 28.371 9.500 -28.091 1.00 42.25 186 LEU A N 1
ATOM 1488 C CA . LEU A 1 186 ? 27.386 10.559 -28.392 1.00 42.25 186 LEU A CA 1
ATOM 1489 C C . LEU A 1 186 ? 27.621 11.886 -27.652 1.00 42.25 186 LEU A C 1
ATOM 1491 O O . LEU A 1 186 ? 27.541 12.948 -28.274 1.00 42.25 186 LEU A O 1
ATOM 1495 N N . ASP A 1 187 ? 28.010 11.860 -26.377 1.00 46.00 187 ASP A N 1
ATOM 1496 C CA . ASP A 1 187 ? 28.139 13.097 -25.583 1.00 46.00 187 ASP A CA 1
ATOM 1497 C C . ASP A 1 187 ? 29.420 13.898 -25.878 1.00 46.00 187 ASP A C 1
ATOM 1499 O O . ASP A 1 187 ? 29.456 15.121 -25.711 1.00 46.00 187 ASP A O 1
ATOM 1503 N N . VAL A 1 188 ? 30.468 13.245 -26.390 1.00 45.44 188 VAL A N 1
ATOM 1504 C CA . VAL A 1 188 ? 31.724 13.911 -26.789 1.00 45.44 188 VAL A CA 1
ATOM 1505 C C . VAL A 1 188 ? 31.550 14.704 -28.090 1.00 45.44 188 VAL A C 1
ATOM 1507 O O . VAL A 1 188 ? 32.132 15.778 -28.245 1.00 45.44 188 VAL A O 1
ATOM 1510 N N . TRP A 1 189 ? 30.705 14.223 -29.006 1.00 44.47 189 TRP A N 1
ATOM 1511 C CA . TRP A 1 189 ? 30.470 14.860 -30.308 1.00 44.47 189 TRP A CA 1
ATOM 1512 C C . TRP A 1 189 ? 29.437 15.989 -30.248 1.00 44.47 189 TRP A C 1
ATOM 1514 O O . TRP A 1 189 ? 29.448 16.874 -31.102 1.00 44.47 189 TRP A O 1
ATOM 1524 N N . ALA A 1 190 ? 28.608 16.026 -29.200 1.00 47.44 190 ALA A N 1
ATOM 1525 C CA . ALA A 1 190 ? 27.713 17.147 -28.916 1.00 47.44 190 ALA A CA 1
ATOM 1526 C C . ALA A 1 190 ? 28.463 18.425 -28.472 1.00 47.44 190 ALA A C 1
ATOM 1528 O O . ALA A 1 190 ? 27.913 19.529 -28.513 1.00 47.44 190 ALA A O 1
ATOM 1529 N N . GLN A 1 191 ? 29.733 18.315 -28.064 1.00 46.66 191 GLN A N 1
ATOM 1530 C CA . GLN A 1 191 ? 30.545 19.464 -27.672 1.00 46.66 191 GLN A CA 1
ATOM 1531 C C . GLN A 1 191 ? 31.222 20.092 -28.899 1.00 46.66 191 GLN A C 1
ATOM 1533 O O . GLN A 1 191 ? 32.199 19.563 -29.426 1.00 46.66 191 GLN A O 1
ATOM 1538 N N . SER A 1 192 ? 30.759 21.285 -29.297 1.00 42.59 192 SER A N 1
ATOM 1539 C CA . SER A 1 192 ? 31.280 22.092 -30.425 1.00 42.59 192 SER A CA 1
ATOM 1540 C C . SER A 1 192 ? 32.817 22.178 -30.500 1.00 42.59 192 SER A C 1
ATOM 1542 O O . SER A 1 192 ? 33.375 22.253 -31.590 1.00 42.59 192 SER A O 1
ATOM 1544 N N . ARG A 1 193 ? 33.521 22.083 -29.366 1.00 46.66 193 ARG A N 1
ATOM 1545 C CA . ARG A 1 193 ? 34.990 22.132 -29.305 1.00 46.66 193 ARG A CA 1
ATOM 1546 C C . ARG A 1 193 ? 35.688 20.927 -29.942 1.00 46.66 193 ARG A C 1
ATOM 1548 O O . ARG A 1 193 ? 36.790 21.093 -30.451 1.00 46.66 193 ARG A O 1
ATOM 1555 N N . TYR A 1 194 ? 35.092 19.735 -29.918 1.00 51.22 194 TYR A N 1
ATOM 1556 C CA . TYR A 1 194 ? 35.700 18.543 -30.526 1.00 51.22 194 TYR A CA 1
ATOM 1557 C C . TYR A 1 194 ? 35.530 18.524 -32.042 1.00 51.22 194 TYR A C 1
ATOM 1559 O O . TYR A 1 194 ? 36.450 18.123 -32.752 1.00 51.22 194 TYR A O 1
ATOM 1567 N N . VAL A 1 195 ? 34.406 19.048 -32.533 1.00 55.25 195 VAL A N 1
ATOM 1568 C CA . VAL A 1 195 ? 34.156 19.280 -33.961 1.00 55.25 195 VAL A CA 1
ATOM 1569 C C . VAL A 1 195 ? 35.182 20.268 -34.530 1.00 55.25 195 VAL A C 1
ATOM 1571 O O . VAL A 1 195 ? 35.804 19.988 -35.553 1.00 55.25 195 VAL A O 1
ATOM 1574 N N . ASP A 1 196 ? 35.467 21.358 -33.810 1.00 52.44 196 ASP A N 1
ATOM 1575 C CA . ASP A 1 196 ? 36.487 22.338 -34.209 1.00 52.44 196 ASP A CA 1
ATOM 1576 C C . ASP A 1 196 ? 37.910 21.745 -34.218 1.00 52.44 196 ASP A C 1
ATOM 1578 O O . ASP A 1 196 ? 38.708 22.035 -35.112 1.00 52.44 196 ASP A O 1
ATOM 1582 N N . VAL A 1 197 ? 38.236 20.877 -33.252 1.00 56.03 197 VAL A N 1
ATOM 1583 C CA . VAL A 1 197 ? 39.528 20.165 -33.192 1.00 56.03 197 VAL A CA 1
ATOM 1584 C C . VAL A 1 197 ? 39.653 19.137 -34.320 1.00 56.03 197 VAL A C 1
ATOM 1586 O O . VAL A 1 197 ? 40.728 19.010 -34.907 1.00 56.03 197 VAL A O 1
ATOM 1589 N N . LEU A 1 198 ? 38.566 18.444 -34.668 1.00 53.97 198 LEU A N 1
ATOM 1590 C CA . LEU A 1 198 ? 38.521 17.510 -35.791 1.00 53.97 198 LEU A CA 1
ATOM 1591 C C . LEU A 1 198 ? 38.716 18.248 -37.122 1.00 53.97 198 LEU A C 1
ATOM 1593 O O . LEU A 1 198 ? 39.546 17.841 -37.932 1.00 53.97 198 LEU A O 1
ATOM 1597 N N . PHE A 1 199 ? 38.037 19.382 -37.323 1.00 57.56 199 PHE A N 1
ATOM 1598 C CA . PHE A 1 199 ? 38.218 20.213 -38.514 1.00 57.56 199 PHE A CA 1
ATOM 1599 C C . PHE A 1 199 ? 39.618 20.828 -38.594 1.00 57.56 199 PHE A C 1
ATOM 1601 O O . PHE A 1 199 ? 40.201 20.869 -39.680 1.00 57.56 199 PHE A O 1
ATOM 1608 N N . ALA A 1 200 ? 40.213 21.224 -37.467 1.00 57.94 200 ALA A N 1
ATOM 1609 C CA . ALA A 1 200 ? 41.604 21.670 -37.419 1.00 57.94 200 ALA A CA 1
ATOM 1610 C C . ALA A 1 200 ? 42.599 20.534 -37.728 1.00 57.94 200 ALA A C 1
ATOM 1612 O O . ALA A 1 200 ? 43.621 20.769 -38.373 1.00 57.94 200 ALA A O 1
ATOM 1613 N N . ALA A 1 201 ? 42.313 19.300 -37.304 1.00 54.91 201 ALA A N 1
ATOM 1614 C CA . ALA A 1 201 ? 43.139 18.129 -37.593 1.00 54.91 201 ALA A CA 1
ATOM 1615 C C . ALA A 1 201 ? 43.041 17.692 -39.066 1.00 54.91 201 ALA A C 1
ATOM 1617 O O . ALA A 1 201 ? 44.064 17.369 -39.668 1.00 54.91 201 ALA A O 1
ATOM 1618 N N . ILE A 1 202 ? 41.842 17.747 -39.658 1.00 57.81 202 ILE A N 1
ATOM 1619 C CA . ILE A 1 202 ? 41.595 17.470 -41.084 1.00 57.81 202 ILE A CA 1
ATOM 1620 C C . ILE A 1 202 ? 42.267 18.540 -41.957 1.00 57.81 202 ILE A C 1
ATOM 1622 O O . ILE A 1 202 ? 42.974 18.206 -42.905 1.00 57.81 202 ILE A O 1
ATOM 1626 N N . SER A 1 203 ? 42.146 19.817 -41.581 1.00 55.91 203 SER A N 1
ATOM 1627 C CA . SER A 1 203 ? 42.759 20.943 -42.307 1.00 55.91 203 SER A CA 1
ATOM 1628 C C . SER A 1 203 ? 44.293 20.959 -42.240 1.00 55.91 203 SER A C 1
ATOM 1630 O O . SER A 1 203 ? 44.937 21.569 -43.088 1.00 55.91 203 SER A O 1
ATOM 1632 N N . ASN A 1 204 ? 44.896 20.291 -41.247 1.00 56.09 204 ASN A N 1
ATOM 1633 C CA . ASN A 1 204 ? 46.350 20.209 -41.069 1.00 56.09 204 ASN A CA 1
ATOM 1634 C C . ASN A 1 204 ? 47.001 18.988 -41.751 1.00 56.09 204 ASN A C 1
ATOM 1636 O O . ASN A 1 204 ? 48.224 18.832 -41.674 1.00 56.09 204 ASN A O 1
ATOM 1640 N N . GLN A 1 205 ? 46.238 18.122 -42.432 1.00 55.75 205 GLN A N 1
ATOM 1641 C CA . GLN A 1 205 ? 46.815 17.025 -43.217 1.00 55.75 205 GLN A CA 1
ATOM 1642 C C . GLN A 1 205 ? 47.381 17.542 -44.548 1.00 55.75 205 GLN A C 1
ATOM 1644 O O . GLN A 1 205 ? 46.706 17.583 -45.573 1.00 55.75 205 GLN A O 1
ATOM 1649 N N . ASN A 1 206 ? 48.657 17.934 -44.543 1.00 46.44 206 ASN A N 1
ATOM 1650 C CA . ASN A 1 206 ? 49.367 18.329 -45.759 1.00 46.44 206 ASN A CA 1
ATOM 1651 C C . ASN A 1 206 ? 49.812 17.100 -46.574 1.00 46.44 206 ASN A C 1
ATOM 1653 O O . ASN A 1 206 ? 50.718 16.369 -46.174 1.00 46.44 206 ASN A O 1
ATOM 1657 N N . GLY A 1 207 ? 49.206 16.920 -47.751 1.00 51.72 207 GLY A N 1
ATOM 1658 C 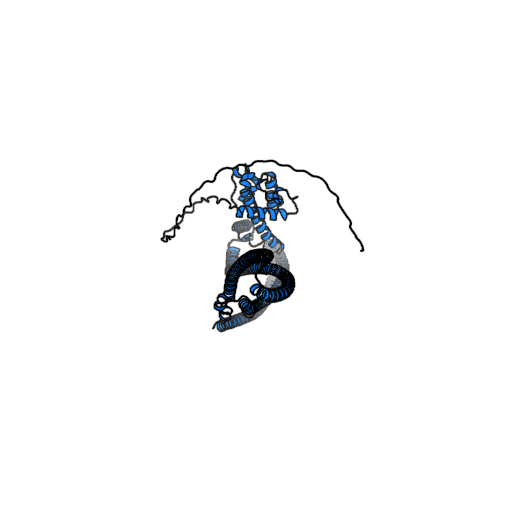CA . GLY A 1 207 ? 49.548 15.910 -48.758 1.00 51.72 207 GLY A CA 1
ATOM 1659 C C . GLY A 1 207 ? 48.569 15.937 -49.940 1.00 51.72 207 GLY A C 1
ATOM 1660 O O . GLY A 1 207 ? 47.523 16.568 -49.855 1.00 51.72 207 GLY A O 1
ATOM 1661 N N . ALA A 1 208 ? 48.899 15.262 -51.050 1.00 47.75 208 ALA A N 1
ATOM 1662 C CA . ALA A 1 208 ? 48.199 15.324 -52.350 1.00 47.75 208 ALA A CA 1
ATOM 1663 C C . ALA A 1 208 ? 46.720 14.851 -52.366 1.00 47.75 208 ALA A C 1
ATOM 1665 O O . ALA A 1 208 ? 46.099 14.814 -53.425 1.00 47.75 208 ALA A O 1
ATOM 1666 N N . SER A 1 209 ? 46.156 14.521 -51.205 1.00 53.66 209 SER A N 1
ATOM 1667 C CA . SER A 1 209 ? 44.749 14.200 -50.955 1.00 53.66 209 SER A CA 1
ATOM 1668 C C . SER A 1 209 ? 44.170 15.179 -49.926 1.00 53.66 209 SER A C 1
ATOM 1670 O O . SER A 1 209 ? 43.730 14.780 -48.849 1.00 53.66 209 SER A O 1
ATOM 1672 N N . ALA A 1 210 ? 44.250 16.478 -50.215 1.00 50.62 210 ALA A N 1
ATOM 1673 C CA . ALA A 1 210 ? 43.698 17.508 -49.345 1.00 50.62 210 ALA A CA 1
ATOM 1674 C C . ALA A 1 210 ? 42.164 17.397 -49.333 1.00 50.62 210 ALA A C 1
ATOM 1676 O O . ALA A 1 210 ? 41.500 17.731 -50.314 1.00 50.62 210 ALA A O 1
ATOM 1677 N N . CYS A 1 211 ? 41.610 16.892 -48.231 1.00 52.78 211 CYS A N 1
ATOM 1678 C CA . CYS A 1 211 ? 40.173 16.838 -47.998 1.00 52.78 211 CYS A CA 1
ATOM 1679 C C . CYS A 1 211 ? 39.679 18.268 -47.728 1.00 52.78 211 CYS A C 1
ATOM 1681 O O . CYS A 1 211 ? 39.798 18.772 -46.613 1.00 52.78 211 CYS A O 1
ATOM 1683 N N . THR A 1 212 ? 39.223 18.968 -48.770 1.00 61.19 212 THR A N 1
ATOM 1684 C CA . THR A 1 212 ? 38.640 20.312 -48.622 1.00 61.19 212 THR A CA 1
ATOM 1685 C C . THR A 1 212 ? 37.248 20.229 -47.977 1.00 61.19 212 THR A C 1
ATOM 1687 O O . THR A 1 212 ? 36.578 19.209 -48.158 1.00 61.19 212 THR A O 1
ATOM 1690 N N . PRO A 1 213 ? 36.790 21.278 -47.261 1.00 54.47 213 PRO A N 1
ATOM 1691 C CA . PRO A 1 213 ? 35.464 21.328 -46.628 1.00 54.47 213 PRO A CA 1
ATOM 1692 C C . PRO A 1 213 ? 34.316 20.908 -47.550 1.00 54.47 213 PRO A C 1
ATOM 1694 O O . PRO A 1 213 ? 33.425 20.170 -47.147 1.00 54.47 213 PRO A O 1
ATOM 1697 N N . GLU A 1 214 ? 34.426 21.248 -48.832 1.00 59.97 214 GLU A N 1
ATOM 1698 C CA . GLU A 1 214 ? 33.483 20.897 -49.900 1.00 59.97 214 GLU A CA 1
ATOM 1699 C C . GLU A 1 214 ? 33.212 19.384 -50.031 1.00 59.97 214 GLU A C 1
ATOM 1701 O O . GLU A 1 214 ? 32.157 18.995 -50.521 1.00 59.97 214 GLU A O 1
ATOM 1706 N N . HIS A 1 215 ? 34.127 18.514 -49.590 1.00 62.31 215 HIS A N 1
ATOM 1707 C CA . HIS A 1 215 ? 33.968 17.059 -49.697 1.00 62.31 215 HIS A CA 1
ATOM 1708 C C . HIS A 1 215 ? 33.166 16.426 -48.556 1.00 62.31 215 HIS A C 1
ATOM 1710 O O . HIS A 1 215 ? 32.704 15.295 -48.703 1.00 62.31 215 HIS A O 1
ATOM 1716 N N . TYR A 1 216 ? 33.033 17.101 -47.413 1.00 62.53 216 TYR A N 1
ATOM 1717 C CA . TYR A 1 216 ? 32.406 16.520 -46.223 1.00 62.53 216 TYR A CA 1
ATOM 1718 C C . TYR A 1 216 ? 31.360 17.424 -45.575 1.00 62.53 216 TYR A C 1
ATOM 1720 O O . TYR A 1 216 ? 30.520 16.921 -44.846 1.00 62.53 216 TYR A O 1
ATOM 1728 N N . GLU A 1 217 ? 31.353 18.727 -45.841 1.00 62.22 217 GLU A N 1
ATOM 1729 C CA . GLU A 1 217 ? 30.453 19.672 -45.176 1.00 62.22 217 GLU A CA 1
ATOM 1730 C C . GLU A 1 217 ? 28.979 19.425 -45.536 1.00 62.22 217 GLU A C 1
ATOM 1732 O O . GLU A 1 217 ? 28.130 19.387 -44.649 1.00 62.22 217 GLU A O 1
ATOM 1737 N N . GLU A 1 218 ? 28.674 19.167 -46.811 1.00 69.69 218 GLU A N 1
ATOM 1738 C CA . GLU A 1 218 ? 27.302 18.930 -47.282 1.00 69.69 218 GLU A CA 1
ATOM 1739 C C . GLU A 1 218 ? 26.765 17.532 -46.901 1.00 69.69 218 GLU A C 1
ATOM 1741 O O . GLU A 1 218 ? 25.690 17.467 -46.302 1.00 69.69 218 GLU A O 1
ATOM 1746 N N . PRO A 1 219 ? 27.515 16.422 -47.092 1.00 69.25 219 PRO A N 1
ATOM 1747 C CA . PRO A 1 219 ? 27.073 15.099 -46.642 1.00 69.25 219 PRO A CA 1
ATOM 1748 C C . PRO A 1 219 ? 26.943 14.988 -45.118 1.00 69.25 219 PRO A C 1
ATOM 1750 O O . PRO A 1 219 ? 26.032 14.332 -44.614 1.00 69.25 219 PRO A O 1
ATOM 1753 N N . LEU A 1 220 ? 27.840 1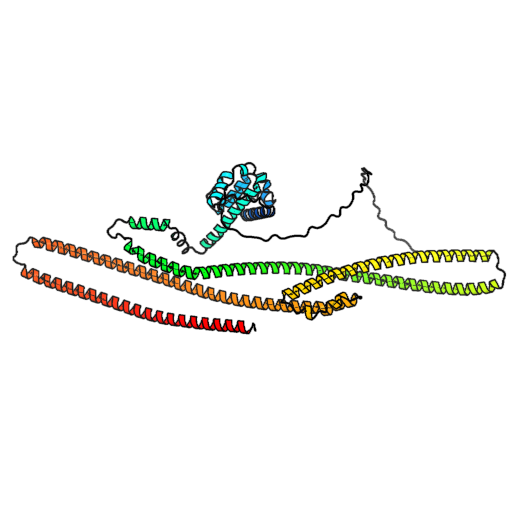5.633 -44.359 1.00 60.84 220 LEU A N 1
ATOM 1754 C CA . LEU A 1 220 ? 27.780 15.619 -42.896 1.00 60.84 220 LEU A CA 1
ATOM 1755 C C . LEU A 1 220 ? 26.617 16.477 -42.388 1.00 60.84 220 LEU A C 1
ATOM 1757 O O . LEU A 1 220 ? 25.959 16.102 -41.421 1.00 60.84 220 LEU A O 1
ATOM 1761 N N . ARG A 1 221 ? 26.316 17.595 -43.059 1.00 70.06 221 ARG A N 1
ATOM 1762 C CA . ARG A 1 221 ? 25.135 18.406 -42.757 1.00 70.06 221 ARG A CA 1
ATOM 1763 C C . ARG A 1 221 ? 23.838 17.652 -43.048 1.00 70.06 221 ARG A C 1
ATOM 1765 O O . ARG A 1 221 ? 22.956 17.674 -42.196 1.00 70.06 221 ARG A O 1
ATOM 1772 N N . GLU A 1 222 ? 23.728 16.956 -44.181 1.00 70.81 222 GLU A N 1
ATOM 1773 C CA . GLU A 1 222 ? 22.566 16.099 -44.475 1.00 70.81 222 GLU A CA 1
ATOM 1774 C C . GLU A 1 222 ? 22.411 14.975 -43.443 1.00 70.81 222 GLU A C 1
ATOM 1776 O O . GLU A 1 222 ? 21.302 14.707 -42.984 1.00 70.81 222 GLU A O 1
ATOM 1781 N N . TYR A 1 223 ? 23.516 14.353 -43.025 1.00 67.38 223 TYR A N 1
ATOM 1782 C CA . TYR A 1 223 ? 23.507 13.324 -41.986 1.00 67.38 223 TYR A CA 1
ATOM 1783 C C . TYR A 1 223 ? 23.044 13.875 -40.626 1.00 67.38 223 TYR A C 1
ATOM 1785 O O . TYR A 1 223 ? 22.230 13.247 -39.949 1.00 67.38 223 TYR A O 1
ATOM 1793 N N . ILE A 1 224 ? 23.503 15.073 -40.246 1.00 61.75 224 ILE A N 1
ATOM 1794 C CA . ILE A 1 224 ? 23.098 15.748 -39.004 1.00 61.75 224 ILE A CA 1
ATOM 1795 C C . ILE A 1 224 ? 21.631 16.202 -39.069 1.00 61.75 224 ILE A C 1
ATOM 1797 O O . ILE A 1 224 ? 20.911 16.023 -38.090 1.00 61.75 224 ILE A O 1
ATOM 1801 N N . GLU A 1 225 ? 21.151 16.736 -40.198 1.00 65.31 225 GLU A N 1
ATOM 1802 C CA . GLU A 1 225 ? 19.740 17.121 -40.381 1.00 65.31 225 GLU A CA 1
ATOM 1803 C C . GLU A 1 225 ? 18.810 15.890 -40.359 1.00 65.31 225 GLU A C 1
ATOM 1805 O O . GLU A 1 225 ? 17.744 15.928 -39.738 1.00 65.31 225 GLU A O 1
ATOM 1810 N N . GLN A 1 226 ? 19.222 14.761 -40.949 1.00 67.12 226 GLN A N 1
ATOM 1811 C CA . GLN A 1 226 ? 18.472 13.502 -40.869 1.00 67.12 226 GLN A CA 1
ATOM 1812 C C . GLN A 1 226 ? 18.444 12.938 -39.446 1.00 67.12 226 GLN A C 1
ATOM 1814 O O . GLN A 1 226 ? 17.370 12.574 -38.964 1.00 67.12 226 GLN A O 1
ATOM 1819 N N . LEU A 1 227 ? 19.578 12.925 -38.739 1.00 53.38 227 LEU A N 1
ATOM 1820 C CA . LEU A 1 227 ? 19.637 12.518 -37.333 1.00 53.38 227 LEU A CA 1
ATOM 1821 C C . LEU A 1 227 ? 18.787 13.419 -36.435 1.00 53.38 227 LEU A C 1
ATOM 1823 O O . LEU A 1 227 ? 18.050 12.906 -35.596 1.00 53.38 227 LEU A O 1
ATOM 1827 N N . ALA A 1 228 ? 18.827 14.737 -36.638 1.00 54.75 228 ALA A N 1
ATOM 1828 C CA . ALA A 1 228 ? 17.994 15.684 -35.903 1.00 54.75 228 ALA A CA 1
ATOM 1829 C C . ALA A 1 228 ? 16.498 15.414 -36.134 1.00 54.75 228 ALA A C 1
ATOM 1831 O O . ALA A 1 228 ? 15.738 15.375 -35.173 1.00 54.75 228 ALA A O 1
ATOM 1832 N N . SER A 1 229 ? 16.085 15.113 -37.371 1.00 61.75 229 SER A N 1
ATOM 1833 C CA . SER A 1 229 ? 14.687 14.770 -37.679 1.00 61.75 229 SER A CA 1
ATOM 1834 C C . SER A 1 229 ? 14.227 13.444 -37.051 1.00 61.75 229 SER A C 1
ATOM 1836 O O . SER A 1 229 ? 13.077 13.314 -36.636 1.00 61.75 229 SER A O 1
ATOM 1838 N N . VAL A 1 230 ? 15.126 12.460 -36.931 1.00 56.72 230 VAL A N 1
ATOM 1839 C CA . VAL A 1 230 ? 14.850 11.167 -36.282 1.00 56.72 230 VAL A CA 1
ATOM 1840 C C . VAL A 1 230 ? 14.821 11.307 -34.755 1.00 56.72 230 VAL A C 1
ATOM 1842 O O . VAL A 1 230 ? 14.056 10.611 -34.087 1.00 56.72 230 VAL A O 1
ATOM 1845 N N . LEU A 1 231 ? 15.618 12.215 -34.190 1.00 49.81 231 LEU A N 1
ATOM 1846 C CA . LEU A 1 231 ? 15.668 12.482 -32.751 1.00 49.81 231 LEU A CA 1
ATOM 1847 C C . LEU A 1 231 ? 14.529 13.398 -32.277 1.00 49.81 231 LEU A C 1
ATOM 1849 O O . LEU A 1 231 ? 13.977 13.142 -31.212 1.00 49.81 231 LEU A O 1
ATOM 1853 N N . GLU A 1 232 ? 14.107 14.395 -33.062 1.00 52.50 232 GLU A N 1
ATOM 1854 C CA . GLU A 1 232 ? 12.953 15.252 -32.732 1.00 52.50 232 GLU A CA 1
ATOM 1855 C C . GLU A 1 232 ? 11.635 14.461 -32.689 1.00 52.50 232 GLU A C 1
ATOM 1857 O O . GLU A 1 232 ? 10.815 14.686 -31.804 1.00 52.50 232 GLU A O 1
ATOM 1862 N N . VAL A 1 233 ? 11.445 13.477 -33.578 1.00 53.47 233 VAL A N 1
ATOM 1863 C CA . VAL A 1 233 ? 10.242 12.618 -33.583 1.00 53.47 233 VAL A CA 1
ATOM 1864 C C . VAL A 1 233 ? 10.227 11.622 -32.412 1.00 53.47 233 VAL A C 1
ATOM 1866 O O . VAL A 1 233 ? 9.158 11.229 -31.947 1.00 53.47 233 VAL A O 1
ATOM 1869 N N . ASN A 1 234 ? 11.397 11.225 -31.905 1.00 53.06 234 ASN A N 1
ATOM 1870 C CA . ASN A 1 234 ? 11.520 10.266 -30.802 1.00 53.06 234 ASN A CA 1
ATOM 1871 C C . ASN A 1 234 ? 11.659 10.923 -29.421 1.00 53.06 234 ASN A C 1
ATOM 1873 O O . ASN A 1 234 ? 11.388 10.260 -28.421 1.00 53.06 234 ASN A O 1
ATOM 1877 N N . GLY A 1 235 ? 12.048 12.199 -29.348 1.00 56.31 235 GLY A N 1
ATOM 1878 C CA . GLY A 1 235 ? 12.181 12.948 -28.097 1.00 56.31 235 GLY A CA 1
ATOM 1879 C C . GLY A 1 235 ? 10.860 13.061 -27.338 1.00 56.31 235 GLY A C 1
ATOM 1880 O O . GLY A 1 235 ? 10.820 12.752 -26.150 1.00 56.31 235 GLY A O 1
ATOM 1881 N N . ASP A 1 236 ? 9.768 13.384 -28.036 1.00 60.91 236 ASP A N 1
ATOM 1882 C CA . ASP A 1 236 ? 8.429 13.458 -27.434 1.00 60.91 236 ASP A CA 1
ATOM 1883 C C . ASP A 1 236 ? 7.949 12.083 -26.931 1.00 60.91 236 ASP A C 1
ATOM 1885 O O . ASP A 1 236 ? 7.399 11.973 -25.839 1.00 60.91 236 ASP A O 1
ATOM 1889 N N . ILE A 1 237 ? 8.231 11.006 -27.673 1.00 63.41 237 ILE A N 1
ATOM 1890 C CA . ILE A 1 237 ? 7.856 9.634 -27.285 1.00 63.41 237 ILE A CA 1
ATOM 1891 C C . ILE A 1 237 ? 8.674 9.162 -26.075 1.00 63.41 237 ILE A C 1
ATOM 1893 O O . ILE A 1 237 ? 8.137 8.523 -25.170 1.00 63.41 237 ILE A O 1
ATOM 1897 N N . LEU A 1 238 ? 9.972 9.469 -26.039 1.00 59.28 238 LEU A N 1
ATOM 1898 C CA . LEU A 1 238 ? 10.842 9.150 -24.907 1.00 59.28 238 LEU A CA 1
ATOM 1899 C C . LEU A 1 238 ? 10.445 9.931 -23.655 1.00 59.28 238 LEU A C 1
ATOM 1901 O O . LEU A 1 238 ? 10.438 9.351 -22.571 1.00 59.28 238 LEU A O 1
ATOM 1905 N N . GLU A 1 239 ? 10.095 11.209 -23.787 1.00 71.38 239 GLU A N 1
ATOM 1906 C CA . GLU A 1 239 ? 9.635 12.037 -22.671 1.00 71.38 239 GLU A CA 1
ATOM 1907 C C . GLU A 1 239 ? 8.275 11.546 -22.146 1.00 71.38 239 GLU A C 1
ATOM 1909 O O . GLU A 1 239 ? 8.085 11.418 -20.935 1.00 71.38 239 GLU A O 1
ATOM 1914 N N . ASP A 1 240 ? 7.356 11.165 -23.037 1.00 74.06 240 ASP A N 1
ATOM 1915 C CA . ASP A 1 240 ? 6.075 10.552 -22.678 1.00 74.06 240 ASP A CA 1
ATOM 1916 C C . ASP A 1 240 ? 6.261 9.216 -21.944 1.00 74.06 240 ASP A C 1
ATOM 1918 O O . ASP A 1 240 ? 5.644 8.991 -20.898 1.00 74.06 240 ASP A O 1
ATOM 1922 N N . LEU A 1 241 ? 7.165 8.353 -22.418 1.00 66.00 241 LEU A N 1
ATOM 1923 C CA . LEU A 1 241 ? 7.495 7.089 -21.753 1.00 66.00 241 LEU A CA 1
ATOM 1924 C C . LEU A 1 241 ? 8.162 7.312 -20.390 1.00 66.00 241 LEU A C 1
ATOM 1926 O O . LEU A 1 241 ? 7.829 6.621 -19.427 1.00 66.00 241 LEU A O 1
ATOM 1930 N N . ARG A 1 242 ? 9.050 8.305 -20.269 1.00 73.69 242 ARG A N 1
ATOM 1931 C CA . ARG A 1 242 ? 9.725 8.661 -19.008 1.00 73.69 242 ARG A CA 1
ATOM 1932 C C . ARG A 1 242 ? 8.734 9.240 -17.988 1.00 73.69 242 ARG A C 1
ATOM 1934 O O . ARG A 1 242 ? 8.802 8.942 -16.788 1.00 73.69 242 ARG A O 1
ATOM 1941 N N . ASN A 1 243 ? 7.756 10.010 -18.465 1.00 78.19 243 ASN A N 1
ATOM 1942 C CA . ASN A 1 243 ? 6.635 10.507 -17.670 1.00 78.19 243 ASN A CA 1
ATOM 1943 C C . ASN A 1 243 ? 5.694 9.375 -17.235 1.00 78.19 243 ASN A C 1
ATOM 1945 O O . ASN A 1 243 ? 5.243 9.349 -16.082 1.00 78.19 243 ASN A O 1
ATOM 1949 N N . GLU A 1 244 ? 5.406 8.416 -18.115 1.00 79.06 244 GLU A N 1
ATOM 1950 C CA . GLU A 1 244 ? 4.585 7.251 -17.792 1.00 79.06 244 GLU A CA 1
ATOM 1951 C C . GLU A 1 244 ? 5.286 6.322 -16.790 1.00 79.06 244 GLU A C 1
ATOM 1953 O O . GLU A 1 244 ? 4.672 5.920 -15.798 1.00 79.06 244 GLU A O 1
ATOM 1958 N N . GLU A 1 245 ? 6.585 6.074 -16.955 1.00 79.94 245 GLU A N 1
ATOM 1959 C CA . GLU A 1 245 ? 7.408 5.327 -16.001 1.00 79.94 245 GLU A CA 1
ATOM 1960 C C . GLU A 1 245 ? 7.412 6.003 -14.621 1.00 79.94 245 GLU A C 1
ATOM 1962 O O . GLU A 1 245 ? 7.148 5.359 -13.601 1.00 79.94 245 GLU A O 1
ATOM 1967 N N . SER A 1 246 ? 7.623 7.321 -14.575 1.00 80.50 246 SER A N 1
ATOM 1968 C CA . SER A 1 246 ? 7.575 8.102 -13.333 1.00 80.50 246 SER A CA 1
ATOM 1969 C C . SER A 1 246 ? 6.204 8.022 -12.654 1.00 80.50 246 SER A C 1
ATOM 1971 O O . SER A 1 246 ? 6.112 7.872 -11.430 1.00 80.50 246 SER A O 1
ATOM 1973 N N . ASN A 1 247 ? 5.119 8.066 -13.431 1.00 86.75 247 ASN A N 1
ATOM 1974 C CA . ASN A 1 247 ? 3.761 7.893 -12.918 1.00 86.75 247 ASN A CA 1
ATOM 1975 C C . ASN A 1 247 ? 3.512 6.473 -12.387 1.00 86.75 247 ASN A C 1
ATOM 1977 O O . ASN A 1 247 ? 2.841 6.311 -11.364 1.00 86.75 247 ASN A O 1
ATOM 1981 N N . LEU A 1 248 ? 4.051 5.444 -13.042 1.00 79.62 248 LEU A N 1
ATOM 1982 C CA . LEU A 1 248 ? 3.953 4.057 -12.586 1.00 79.62 248 LEU A CA 1
ATOM 1983 C C . LEU A 1 248 ? 4.771 3.815 -11.314 1.00 79.62 248 LEU A C 1
ATOM 1985 O O . LEU A 1 248 ? 4.271 3.161 -10.398 1.00 79.62 248 LEU A O 1
ATOM 1989 N N . ARG A 1 249 ? 5.972 4.398 -11.199 1.00 81.69 249 ARG A N 1
ATOM 1990 C CA . ARG A 1 249 ? 6.779 4.360 -9.967 1.00 81.69 249 ARG A CA 1
ATOM 1991 C C . ARG A 1 249 ? 6.040 5.001 -8.792 1.00 81.69 249 ARG A C 1
ATOM 1993 O O . ARG A 1 249 ? 5.997 4.411 -7.716 1.00 81.69 249 ARG A O 1
ATOM 2000 N N . ARG A 1 250 ? 5.388 6.152 -9.000 1.00 84.94 250 ARG A N 1
ATOM 2001 C CA . ARG A 1 250 ? 4.542 6.787 -7.969 1.00 84.94 250 ARG A CA 1
ATOM 2002 C C . ARG A 1 250 ? 3.391 5.877 -7.542 1.00 84.94 250 ARG A C 1
ATOM 2004 O O . ARG A 1 250 ? 3.264 5.589 -6.361 1.00 84.94 250 ARG A O 1
ATOM 2011 N N . LYS A 1 251 ? 2.631 5.328 -8.496 1.00 83.19 251 LYS A N 1
ATOM 2012 C CA . LYS A 1 251 ? 1.525 4.400 -8.195 1.00 83.19 251 LYS A CA 1
ATOM 2013 C C . LYS A 1 251 ? 1.985 3.136 -7.467 1.00 83.19 251 LYS A C 1
ATOM 2015 O O . LYS A 1 251 ? 1.263 2.632 -6.615 1.00 83.19 251 LYS A O 1
ATOM 2020 N N . LYS A 1 252 ? 3.166 2.607 -7.802 1.00 83.06 252 LYS A N 1
ATOM 2021 C CA . LYS A 1 252 ? 3.762 1.468 -7.093 1.00 83.06 252 LYS A CA 1
ATOM 2022 C C . LYS A 1 252 ? 4.054 1.826 -5.634 1.00 83.06 252 LYS A C 1
ATOM 2024 O O . LYS A 1 252 ? 3.688 1.057 -4.753 1.00 83.06 252 LYS A O 1
ATOM 2029 N N . ASN A 1 253 ? 4.645 2.993 -5.385 1.00 84.25 253 ASN A N 1
ATOM 2030 C CA . ASN A 1 253 ? 4.920 3.462 -4.027 1.00 84.25 253 ASN A CA 1
ATOM 2031 C C . ASN A 1 253 ? 3.628 3.678 -3.226 1.00 84.25 253 ASN A C 1
ATOM 2033 O O . ASN A 1 253 ? 3.558 3.245 -2.078 1.00 84.25 253 ASN A O 1
ATOM 2037 N N . ASP A 1 254 ? 2.596 4.264 -3.844 1.00 84.75 254 ASP A N 1
ATOM 2038 C CA . ASP A 1 254 ? 1.280 4.439 -3.217 1.00 84.75 254 ASP A CA 1
ATOM 2039 C C . ASP A 1 254 ? 0.668 3.077 -2.834 1.00 84.75 254 ASP A C 1
ATOM 2041 O O . ASP A 1 254 ? 0.122 2.911 -1.744 1.00 84.75 254 ASP A O 1
ATOM 2045 N N . LEU A 1 255 ? 0.796 2.061 -3.699 1.00 74.81 255 LEU A N 1
ATOM 2046 C CA . LEU A 1 255 ? 0.340 0.700 -3.400 1.00 74.81 255 LEU A CA 1
ATOM 2047 C C . LEU A 1 255 ? 1.136 0.059 -2.258 1.00 74.81 255 LEU A C 1
ATOM 2049 O O . LEU A 1 255 ? 0.540 -0.554 -1.378 1.00 74.81 255 LEU A O 1
ATOM 2053 N N . GLU A 1 256 ? 2.462 0.196 -2.242 1.00 83.25 256 GLU A N 1
ATOM 2054 C CA . GLU A 1 256 ? 3.307 -0.311 -1.152 1.00 83.25 256 GLU A CA 1
ATOM 2055 C C . GLU A 1 256 ? 3.001 0.376 0.190 1.00 83.25 256 GLU A C 1
ATOM 2057 O O . GLU A 1 256 ? 3.060 -0.258 1.246 1.00 83.25 256 GLU A O 1
ATOM 2062 N N . GLU A 1 257 ? 2.641 1.661 0.176 1.00 83.88 257 GLU A N 1
ATOM 2063 C CA . GLU A 1 257 ? 2.150 2.378 1.353 1.00 83.88 257 GLU A CA 1
ATOM 2064 C C . GLU A 1 257 ? 0.806 1.819 1.833 1.00 83.88 257 GLU A C 1
ATOM 2066 O O . GLU A 1 257 ? 0.699 1.440 3.000 1.00 83.88 257 GLU A O 1
ATOM 2071 N N . ILE A 1 258 ? -0.160 1.630 0.928 1.00 78.12 258 ILE A N 1
ATOM 2072 C CA . ILE A 1 258 ? -1.450 0.997 1.245 1.00 78.12 258 ILE A CA 1
ATOM 2073 C C . ILE A 1 258 ? -1.249 -0.414 1.821 1.00 78.12 258 ILE A C 1
ATOM 2075 O O . ILE A 1 258 ? -1.889 -0.773 2.808 1.00 78.12 258 ILE A O 1
ATOM 2079 N N . TYR A 1 259 ? -0.337 -1.219 1.265 1.00 75.38 259 TYR A N 1
ATOM 2080 C CA . TYR A 1 259 ? -0.030 -2.550 1.800 1.00 75.38 259 TYR A CA 1
ATOM 2081 C C . TYR A 1 259 ? 0.530 -2.492 3.225 1.00 75.38 259 TYR A C 1
ATOM 2083 O O . TYR A 1 259 ? 0.126 -3.288 4.074 1.00 75.38 259 TYR A O 1
ATOM 2091 N N . ARG A 1 260 ? 1.425 -1.539 3.515 1.00 83.50 260 ARG A N 1
ATOM 2092 C CA . ARG A 1 260 ? 1.948 -1.335 4.876 1.00 83.50 260 ARG A CA 1
ATOM 2093 C C . ARG A 1 260 ? 0.852 -0.909 5.847 1.00 83.50 260 ARG A C 1
ATOM 2095 O O . ARG A 1 260 ? 0.830 -1.395 6.977 1.00 83.50 260 ARG A O 1
ATOM 2102 N N . GLU A 1 261 ? -0.067 -0.049 5.416 1.00 78.62 261 GLU A N 1
ATOM 2103 C CA . GLU A 1 261 ? -1.218 0.350 6.228 1.00 78.62 261 GLU A CA 1
ATOM 2104 C C . GLU A 1 261 ? -2.153 -0.832 6.509 1.00 78.62 261 GLU A C 1
ATOM 2106 O O . GLU A 1 261 ? -2.489 -1.071 7.671 1.00 78.62 261 GLU A O 1
ATOM 2111 N N . ILE A 1 262 ? -2.504 -1.626 5.490 1.00 73.56 262 ILE A N 1
ATOM 2112 C CA . ILE A 1 262 ? -3.328 -2.837 5.639 1.00 73.56 262 ILE A CA 1
ATOM 2113 C C . ILE A 1 262 ? -2.686 -3.813 6.628 1.00 73.56 262 ILE A C 1
ATOM 2115 O O . ILE A 1 262 ? -3.370 -4.341 7.505 1.00 73.56 262 ILE A O 1
ATOM 2119 N N . GLU A 1 263 ? -1.377 -4.034 6.525 1.00 84.44 263 GLU A N 1
ATOM 2120 C CA . GLU A 1 263 ? -0.661 -4.924 7.438 1.00 84.44 263 GLU A CA 1
ATOM 2121 C C . GLU A 1 263 ? -0.661 -4.371 8.873 1.00 84.44 263 GLU A C 1
ATOM 2123 O O . GLU A 1 263 ? -0.822 -5.115 9.843 1.00 84.44 263 GLU A O 1
ATOM 2128 N N . SER A 1 264 ? -0.550 -3.051 9.039 1.00 84.62 264 SER A N 1
ATOM 2129 C CA . SER A 1 264 ? -0.641 -2.413 10.357 1.00 84.62 264 SER A CA 1
ATOM 2130 C C . SER A 1 264 ? -2.037 -2.553 10.989 1.00 84.62 264 SER A C 1
ATOM 2132 O O . SER A 1 264 ? -2.144 -2.882 12.173 1.00 84.62 264 SER A O 1
ATOM 2134 N N . GLU A 1 265 ? -3.102 -2.394 10.198 1.00 74.81 265 GLU A N 1
ATOM 2135 C CA . GLU A 1 265 ? -4.496 -2.573 10.627 1.00 74.81 265 GLU A CA 1
ATOM 2136 C C . GLU A 1 265 ? -4.807 -4.043 10.928 1.00 74.81 265 GLU A C 1
ATOM 2138 O O . GLU A 1 265 ? -5.479 -4.353 11.911 1.00 74.81 265 GLU A O 1
ATOM 2143 N N . ARG A 1 266 ? -4.249 -4.981 10.153 1.00 80.50 266 ARG A N 1
ATOM 2144 C CA . ARG A 1 266 ? -4.347 -6.420 10.430 1.00 80.50 266 ARG A CA 1
ATOM 2145 C C . ARG A 1 266 ? -3.745 -6.768 11.791 1.00 80.50 266 ARG A C 1
ATOM 2147 O O . ARG A 1 266 ? -4.388 -7.452 12.587 1.00 80.50 266 ARG A O 1
ATOM 2154 N N . ASN A 1 267 ? -2.555 -6.246 12.083 1.00 84.75 267 ASN A N 1
ATOM 2155 C CA . ASN A 1 267 ? -1.906 -6.421 13.382 1.00 84.75 267 ASN A CA 1
ATOM 2156 C C . ASN A 1 267 ? -2.718 -5.793 14.531 1.00 84.75 267 ASN A C 1
ATOM 2158 O O . ASN A 1 267 ? -2.743 -6.324 15.644 1.00 84.75 267 ASN A O 1
ATOM 2162 N N . LEU A 1 268 ? -3.396 -4.666 14.287 1.00 85.25 268 LEU A N 1
ATOM 2163 C CA . LEU A 1 268 ? -4.291 -4.048 15.266 1.00 85.25 268 LEU A CA 1
ATOM 2164 C C . LEU A 1 268 ? -5.530 -4.920 15.524 1.00 85.25 268 LEU A C 1
ATOM 2166 O O . LEU A 1 268 ? -5.880 -5.155 16.679 1.00 85.25 268 LEU A O 1
ATOM 2170 N N . LEU A 1 269 ? -6.159 -5.443 14.468 1.00 72.75 269 LEU A N 1
ATOM 2171 C CA . LEU A 1 269 ? -7.309 -6.346 14.562 1.00 72.75 269 LEU A CA 1
ATOM 2172 C C . LEU A 1 269 ? -6.973 -7.627 15.326 1.00 72.75 269 LEU A C 1
ATOM 2174 O O . LEU A 1 269 ? -7.779 -8.090 16.130 1.00 72.75 269 LEU A O 1
ATOM 2178 N N . GLU A 1 270 ? -5.783 -8.183 15.117 1.00 84.44 270 GLU A N 1
ATOM 2179 C CA . GLU A 1 270 ? -5.337 -9.376 15.835 1.00 84.44 270 GLU A CA 1
ATOM 2180 C C . GLU A 1 270 ? -5.183 -9.110 17.341 1.00 84.44 270 GLU A C 1
ATOM 2182 O O . GLU A 1 270 ? -5.638 -9.911 18.161 1.00 84.44 270 GLU A O 1
ATOM 2187 N N . LYS A 1 271 ? -4.669 -7.932 17.722 1.00 86.19 271 LYS A N 1
ATOM 2188 C CA . LYS A 1 271 ? -4.656 -7.486 19.127 1.00 86.19 271 LYS A CA 1
ATOM 2189 C C . LYS A 1 271 ? -6.066 -7.311 19.687 1.00 86.19 271 LYS A C 1
ATOM 2191 O O . LYS A 1 271 ? -6.353 -7.823 20.764 1.00 86.19 271 LYS A O 1
ATOM 2196 N N . MET A 1 272 ? -6.959 -6.652 18.945 1.00 79.75 272 MET A N 1
ATOM 2197 C CA . MET A 1 272 ? -8.350 -6.459 19.373 1.00 79.75 272 MET A CA 1
ATOM 2198 C C . MET A 1 272 ? -9.092 -7.788 19.547 1.00 79.75 272 MET A C 1
ATOM 2200 O O . MET A 1 272 ? -9.925 -7.909 20.440 1.00 79.75 272 MET A O 1
ATOM 2204 N N . LYS A 1 273 ? -8.773 -8.802 18.737 1.00 83.25 273 LYS A N 1
ATOM 2205 C CA . LYS A 1 273 ? -9.318 -10.154 18.890 1.00 83.25 273 LYS A CA 1
ATOM 2206 C C . LYS A 1 273 ? -8.815 -10.828 20.171 1.00 83.25 273 LYS A C 1
ATOM 2208 O O . LYS A 1 273 ? -9.608 -11.436 20.886 1.00 83.25 273 LYS A O 1
ATOM 2213 N N . GLY A 1 274 ? -7.534 -10.662 20.506 1.00 84.25 274 GLY A N 1
ATOM 2214 C CA . GLY A 1 274 ? -6.987 -11.103 21.795 1.00 84.25 274 GLY A CA 1
ATOM 2215 C C . GLY A 1 274 ? -7.648 -10.407 22.995 1.00 84.25 274 GLY A C 1
ATOM 2216 O O . GLY A 1 274 ? -7.955 -11.048 24.006 1.00 84.25 274 GLY A O 1
ATOM 2217 N N . ASP A 1 275 ? -7.943 -9.113 22.868 1.00 81.31 275 ASP A N 1
ATOM 2218 C CA . ASP A 1 275 ? -8.685 -8.357 23.881 1.00 81.31 275 ASP A CA 1
ATOM 2219 C C . ASP A 1 275 ? -10.146 -8.831 23.988 1.00 81.31 275 ASP A C 1
ATOM 2221 O O . ASP A 1 275 ? -10.666 -8.970 25.095 1.00 81.31 275 ASP A O 1
ATOM 2225 N N . GLU A 1 276 ? -10.807 -9.144 22.867 1.00 81.50 276 GLU A N 1
ATOM 2226 C CA . GLU A 1 276 ? -12.163 -9.709 22.844 1.00 81.50 276 GLU A CA 1
ATOM 2227 C C . GLU A 1 276 ? -12.221 -11.055 23.579 1.00 81.50 276 GLU A C 1
ATOM 2229 O O . GLU A 1 276 ? -13.116 -11.283 24.397 1.00 81.50 276 GLU A O 1
ATOM 2234 N N . GLU A 1 277 ? -11.263 -11.945 23.324 1.00 88.00 277 GLU A N 1
ATOM 2235 C CA . GLU A 1 277 ? -11.157 -13.235 24.012 1.00 88.00 277 GLU A CA 1
ATOM 2236 C C . GLU A 1 277 ? -10.929 -13.048 25.520 1.00 88.00 277 GLU A C 1
ATOM 2238 O O . GLU A 1 277 ? -11.593 -13.691 26.341 1.00 88.00 277 GLU A O 1
ATOM 2243 N N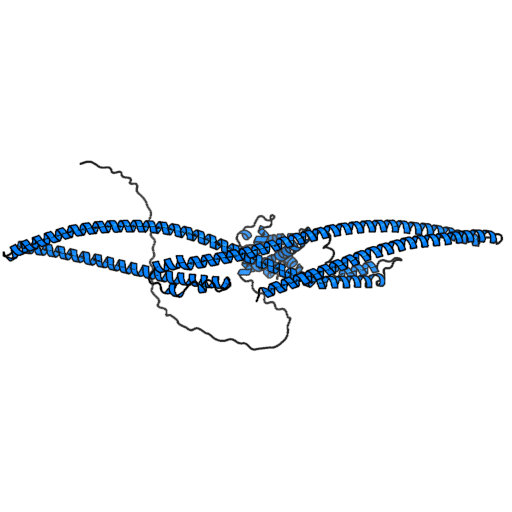 . SER A 1 278 ? -10.066 -12.101 25.893 1.00 85.31 278 SER A N 1
ATOM 2244 C CA . SER A 1 278 ? -9.809 -11.739 27.292 1.00 85.31 278 SER A CA 1
ATOM 2245 C C . SER A 1 278 ? -11.058 -11.182 27.983 1.00 85.31 278 SER A C 1
ATOM 2247 O O . SER A 1 278 ? -11.370 -11.559 29.117 1.00 85.31 278 SER A O 1
ATOM 2249 N N . LEU A 1 279 ? -11.820 -10.330 27.293 1.00 81.31 279 LEU A N 1
ATOM 2250 C CA . LEU A 1 279 ? -13.076 -9.768 27.789 1.00 81.31 279 LEU A CA 1
ATOM 2251 C C . LEU A 1 279 ? -14.175 -10.826 27.907 1.00 81.31 279 LEU A C 1
ATOM 2253 O O . LEU A 1 279 ? -14.907 -10.816 28.896 1.00 81.31 279 LEU A O 1
ATOM 2257 N N . LYS A 1 280 ? -14.273 -11.775 26.969 1.00 86.81 280 LYS A N 1
ATOM 2258 C CA . LYS A 1 280 ? -15.203 -12.913 27.076 1.00 86.81 280 LYS A CA 1
ATOM 2259 C C . LYS A 1 280 ? -14.886 -13.778 28.290 1.00 86.81 280 LYS A C 1
ATOM 2261 O O . LYS A 1 280 ? -15.796 -14.141 29.035 1.00 86.81 280 LYS A O 1
ATOM 2266 N N . LEU A 1 281 ? -13.606 -14.065 28.530 1.00 89.75 281 LEU A N 1
ATOM 2267 C CA . LEU A 1 281 ? -13.178 -14.805 29.715 1.00 89.75 281 LEU A CA 1
ATOM 2268 C C . LEU A 1 281 ? -13.515 -14.041 31.004 1.00 89.75 281 LEU A C 1
ATOM 2270 O O . LEU A 1 281 ? -13.976 -14.637 31.979 1.00 89.75 281 LEU A O 1
ATOM 2274 N N . PHE A 1 282 ? -13.312 -12.721 31.010 1.00 86.44 282 PHE A N 1
ATOM 2275 C CA . PHE A 1 282 ? -13.673 -11.871 32.140 1.00 86.44 282 PHE A CA 1
ATOM 2276 C C . PHE A 1 282 ? -15.189 -11.845 32.380 1.00 86.44 282 PHE A C 1
ATOM 2278 O O . PHE A 1 282 ? -15.616 -12.038 33.516 1.00 86.44 282 PHE A O 1
ATOM 2285 N N . SER A 1 283 ? -15.998 -11.693 31.327 1.00 84.06 283 SER A N 1
ATOM 2286 C CA . SER A 1 283 ? -17.464 -11.743 31.401 1.00 84.06 283 SER A CA 1
ATOM 2287 C C . SER A 1 283 ? -17.944 -13.074 31.968 1.00 84.06 283 SER A C 1
ATOM 2289 O O . SER A 1 283 ? -18.719 -13.083 32.914 1.00 84.06 283 SER A O 1
ATOM 2291 N N . SER A 1 284 ? -17.409 -14.197 31.477 1.00 90.12 284 SER A N 1
ATOM 2292 C CA . SER A 1 284 ? -17.758 -15.531 31.980 1.00 90.12 284 SER A CA 1
ATOM 2293 C C . SER A 1 284 ? -17.441 -15.694 33.473 1.00 90.12 284 SER A C 1
ATOM 2295 O O . SER A 1 284 ? -18.247 -16.250 34.222 1.00 90.12 284 SER A O 1
ATOM 2297 N N . LYS A 1 285 ? -16.302 -15.162 33.943 1.00 89.88 285 LYS A N 1
ATOM 2298 C CA . LYS A 1 285 ? -15.988 -15.127 35.382 1.00 89.88 285 LYS A CA 1
ATOM 2299 C C . LYS A 1 285 ? -16.985 -14.274 36.163 1.00 89.88 285 LYS A C 1
ATOM 2301 O O . LYS A 1 285 ? -17.392 -14.661 37.256 1.00 89.88 285 LYS A O 1
ATOM 2306 N N . LEU A 1 286 ? -17.369 -13.126 35.612 1.00 87.25 286 LEU A N 1
ATOM 2307 C CA . LEU A 1 286 ? -18.293 -12.192 36.244 1.00 87.25 286 LEU A CA 1
ATOM 2308 C C . LEU A 1 286 ? -19.703 -12.787 36.351 1.00 87.25 286 LEU A C 1
ATOM 2310 O O . LEU A 1 286 ? -20.307 -12.710 37.416 1.00 87.25 286 LEU A O 1
ATOM 2314 N N . ASP A 1 287 ? -20.172 -13.478 35.313 1.00 87.94 287 ASP A N 1
ATOM 2315 C CA . ASP A 1 287 ? -21.432 -14.230 35.322 1.00 87.94 287 ASP A CA 1
ATOM 2316 C C . ASP A 1 287 ? -21.410 -15.367 36.349 1.00 87.94 287 ASP A C 1
ATOM 2318 O O . ASP A 1 287 ? -22.394 -15.593 37.061 1.00 87.94 287 ASP A O 1
ATOM 2322 N N . GLY A 1 288 ? -20.267 -16.047 36.495 1.00 91.00 288 GLY A N 1
ATOM 2323 C CA . GLY A 1 288 ? -20.056 -17.030 37.557 1.00 91.00 288 GLY A CA 1
ATOM 2324 C C . GLY A 1 288 ? -20.168 -16.412 38.954 1.00 91.00 288 GLY A C 1
ATOM 2325 O O . GLY A 1 288 ? -20.843 -16.958 39.827 1.00 91.00 288 GLY A O 1
ATOM 2326 N N . HIS A 1 289 ? -19.566 -15.239 39.167 1.00 91.38 289 HIS A N 1
ATOM 2327 C CA . HIS A 1 289 ? -19.675 -14.511 40.435 1.00 91.38 289 HIS A CA 1
ATOM 2328 C C . HIS A 1 289 ? -21.107 -14.025 40.697 1.00 91.38 289 HIS A C 1
ATOM 2330 O O . HIS A 1 289 ? -21.600 -14.167 41.814 1.00 91.38 289 HIS A O 1
ATOM 2336 N N . LEU A 1 290 ? -21.799 -13.500 39.682 1.00 86.88 290 LEU A N 1
ATOM 2337 C CA . LEU A 1 290 ? -23.196 -13.072 39.791 1.00 86.88 290 LEU A CA 1
ATOM 2338 C C . LEU A 1 290 ? -24.128 -14.242 40.106 1.00 86.88 290 LEU A C 1
ATOM 2340 O O . LEU A 1 290 ? -25.032 -14.093 40.924 1.00 86.88 290 LEU A O 1
ATOM 2344 N N . SER A 1 291 ? -23.895 -15.407 39.500 1.00 90.25 291 SER A N 1
ATOM 2345 C CA . SER A 1 291 ? -24.662 -16.623 39.788 1.00 90.25 291 SER A CA 1
ATOM 2346 C C . SER A 1 291 ? -24.496 -17.042 41.247 1.00 90.25 291 SER A C 1
ATOM 2348 O O . SER A 1 291 ? -25.487 -17.311 41.920 1.00 90.25 291 SER A O 1
ATOM 2350 N N . LYS A 1 292 ? -23.265 -16.982 41.770 1.00 91.81 292 LYS A N 1
ATOM 2351 C CA . LYS A 1 292 ? -22.983 -17.266 43.180 1.00 91.81 292 LYS A CA 1
ATOM 2352 C C . LYS A 1 292 ? -23.655 -16.269 44.127 1.00 91.81 292 LYS A C 1
ATOM 2354 O O . LYS A 1 292 ? -24.289 -16.676 45.089 1.00 91.81 292 LYS A O 1
ATOM 2359 N N . ILE A 1 293 ? -23.595 -14.971 43.818 1.00 88.06 293 ILE A N 1
ATOM 2360 C CA . ILE A 1 293 ? -24.292 -13.940 44.605 1.00 88.06 293 ILE A CA 1
ATOM 2361 C C . ILE A 1 293 ? -25.809 -14.171 44.583 1.00 88.06 293 ILE A C 1
ATOM 2363 O O . ILE A 1 293 ? -26.467 -14.017 45.607 1.00 88.06 293 ILE A O 1
ATOM 2367 N N . ARG A 1 294 ? -26.386 -14.558 43.438 1.00 89.44 294 ARG A N 1
ATOM 2368 C CA . ARG A 1 294 ? -27.818 -14.884 43.339 1.00 89.44 294 ARG A CA 1
ATOM 2369 C C . ARG A 1 294 ? -28.190 -16.101 44.184 1.00 89.44 294 ARG A C 1
ATOM 2371 O O . ARG A 1 294 ? -29.237 -16.067 44.825 1.00 89.44 294 ARG A O 1
ATOM 2378 N N . GLU A 1 295 ? -27.356 -17.140 44.205 1.00 91.75 295 GLU A N 1
ATOM 2379 C CA . GLU A 1 295 ? -27.541 -18.291 45.099 1.00 91.75 295 GLU A CA 1
ATOM 2380 C C . GLU A 1 295 ? -27.471 -17.874 46.572 1.00 91.75 295 GLU A C 1
ATOM 2382 O O . GLU A 1 295 ? -28.379 -18.209 47.333 1.00 91.75 295 GLU A O 1
ATOM 2387 N N . ASP A 1 296 ? -26.469 -17.076 46.950 1.00 89.06 296 ASP A N 1
ATOM 2388 C CA . ASP A 1 296 ? -26.312 -16.567 48.315 1.00 89.06 296 ASP A CA 1
ATOM 2389 C C . ASP A 1 296 ? -27.532 -15.725 48.733 1.00 89.06 296 ASP A C 1
ATOM 2391 O O . ASP A 1 296 ? -28.075 -15.911 49.824 1.00 89.06 296 ASP A O 1
ATOM 2395 N N . ILE A 1 297 ? -28.026 -14.839 47.857 1.00 87.62 297 ILE A N 1
ATOM 2396 C CA . ILE A 1 297 ? -29.248 -14.054 48.094 1.00 87.62 297 ILE A CA 1
ATOM 2397 C C . ILE A 1 297 ? -30.455 -14.977 48.252 1.00 87.62 297 ILE A C 1
ATOM 2399 O O . ILE A 1 297 ? -31.219 -14.812 49.199 1.00 87.62 297 ILE A O 1
ATOM 2403 N N . ALA A 1 298 ? -30.637 -15.961 47.368 1.00 90.56 298 ALA A N 1
ATOM 2404 C CA . ALA A 1 298 ? -31.753 -16.899 47.461 1.00 90.56 298 ALA A CA 1
ATOM 2405 C C . ALA A 1 298 ? -31.715 -17.707 48.771 1.00 90.56 298 ALA A C 1
ATOM 2407 O O . ALA A 1 298 ? -32.759 -17.962 49.375 1.00 90.56 298 ALA A O 1
ATOM 2408 N N . GLU A 1 299 ? -30.525 -18.084 49.244 1.00 90.94 299 GLU A N 1
ATOM 2409 C CA . GLU A 1 299 ? -30.352 -18.740 50.539 1.00 90.94 299 GLU A CA 1
ATOM 2410 C C . GLU A 1 299 ? -30.701 -17.802 51.705 1.00 90.94 299 GLU A C 1
ATOM 2412 O O . GLU A 1 299 ? -31.386 -18.214 52.645 1.00 90.94 299 GLU A O 1
ATOM 2417 N N . GLN A 1 300 ? -30.284 -16.535 51.644 1.00 87.75 300 GLN A N 1
ATOM 2418 C CA . GLN A 1 300 ? -30.625 -15.545 52.669 1.00 87.75 300 GLN A CA 1
ATOM 2419 C C . GLN A 1 300 ? -32.117 -15.210 52.682 1.00 87.75 300 GLN A C 1
ATOM 2421 O O . GLN A 1 300 ? -32.698 -15.122 53.759 1.00 87.75 300 GLN A O 1
ATOM 2426 N N . VAL A 1 301 ? -32.767 -15.108 51.521 1.00 88.50 301 VAL A N 1
ATOM 2427 C CA . VAL A 1 301 ? -34.223 -14.920 51.424 1.00 88.50 301 VAL A CA 1
ATOM 2428 C C . VAL A 1 301 ? -34.952 -16.087 52.088 1.00 88.50 301 VAL A C 1
ATOM 2430 O O . VAL A 1 301 ? -35.810 -15.852 52.930 1.00 88.50 301 VAL A O 1
ATOM 2433 N N . LYS A 1 302 ? -34.537 -17.337 51.837 1.00 91.06 302 LYS A N 1
ATOM 2434 C CA . LYS A 1 302 ? -35.105 -18.505 52.537 1.00 91.06 302 LYS A CA 1
ATOM 2435 C C . LYS A 1 302 ? -34.932 -18.418 54.056 1.00 91.06 302 LYS A C 1
ATOM 2437 O O . LYS A 1 302 ? -35.846 -18.776 54.795 1.00 91.06 302 LYS A O 1
ATOM 2442 N N . LYS A 1 303 ? -33.777 -17.949 54.543 1.00 90.06 303 LYS A N 1
ATOM 2443 C CA . LYS A 1 303 ? -33.556 -17.722 55.985 1.00 90.06 303 LYS A CA 1
ATOM 2444 C C . LYS A 1 303 ? -34.477 -16.626 56.522 1.00 90.06 303 LYS A C 1
ATOM 2446 O O . LYS A 1 303 ? -35.054 -16.804 57.592 1.00 90.06 303 LYS A O 1
ATOM 2451 N N . CYS A 1 304 ? -34.653 -15.532 55.782 1.00 82.00 304 CYS A N 1
ATOM 2452 C CA . CYS A 1 304 ? -35.591 -14.465 56.124 1.00 82.00 304 CYS A CA 1
ATOM 2453 C C . CYS A 1 304 ? -37.036 -14.969 56.175 1.00 82.00 304 CYS A C 1
ATOM 2455 O O . CYS A 1 304 ? -37.730 -14.639 57.129 1.00 82.00 304 CYS A O 1
ATOM 2457 N N . ASP A 1 305 ? -37.466 -15.814 55.237 1.00 88.88 305 ASP A N 1
ATOM 2458 C CA . ASP A 1 305 ? -38.811 -16.402 55.234 1.00 88.88 305 ASP A CA 1
ATOM 2459 C C . ASP A 1 305 ? -39.051 -17.275 56.471 1.00 88.88 305 ASP A C 1
ATOM 2461 O O . ASP A 1 305 ? -40.103 -17.190 57.104 1.00 88.88 305 ASP A O 1
ATOM 2465 N N . VAL A 1 306 ? -38.063 -18.087 56.865 1.00 90.75 306 VAL A N 1
ATOM 2466 C CA . VAL A 1 306 ? -38.134 -18.887 58.101 1.00 90.75 306 VAL A CA 1
ATOM 2467 C C . VAL A 1 306 ? -38.251 -17.978 59.325 1.00 90.75 306 VAL A C 1
ATOM 2469 O O . VAL A 1 306 ? -39.117 -18.196 60.172 1.00 90.75 306 VAL A O 1
ATOM 2472 N N . ILE A 1 307 ? -37.428 -16.928 59.399 1.00 86.88 307 ILE A N 1
ATOM 2473 C CA . ILE A 1 307 ? -37.485 -15.945 60.489 1.00 86.88 307 ILE A CA 1
ATOM 2474 C C . ILE A 1 307 ? -38.836 -15.220 60.493 1.00 86.88 307 ILE A C 1
ATOM 2476 O O . ILE A 1 307 ? -39.408 -15.013 61.560 1.00 86.88 307 ILE A O 1
ATOM 2480 N N . GLN A 1 308 ? -39.381 -14.864 59.330 1.00 84.38 308 GLN A N 1
ATOM 2481 C CA . GLN A 1 308 ? -40.681 -14.210 59.219 1.00 84.38 308 GLN A CA 1
ATOM 2482 C C . GLN A 1 308 ? -41.801 -15.128 59.711 1.00 84.38 308 GLN A C 1
ATOM 2484 O O . GLN A 1 308 ? -42.632 -14.700 60.504 1.00 84.38 308 GLN A O 1
ATOM 2489 N N . GLN A 1 309 ? -41.775 -16.414 59.351 1.00 89.00 309 GLN A N 1
ATOM 2490 C CA . GLN A 1 309 ? -42.719 -17.398 59.886 1.00 89.00 309 GLN A CA 1
ATOM 2491 C C . GLN A 1 309 ? -42.603 -17.552 61.410 1.00 89.00 309 GLN A C 1
ATOM 2493 O O . GLN A 1 309 ? -43.612 -17.746 62.094 1.00 89.00 309 GLN A O 1
ATOM 2498 N N . GLU A 1 310 ? -41.393 -17.482 61.972 1.00 85.62 310 GLU A N 1
ATOM 2499 C CA . GLU A 1 310 ? -41.191 -17.471 63.425 1.00 85.62 310 GLU A CA 1
ATOM 2500 C C . GLU A 1 310 ? -41.733 -16.194 64.075 1.00 85.62 310 GLU A C 1
ATOM 2502 O O . GLU A 1 310 ? -42.378 -16.281 65.123 1.00 85.62 310 GLU A O 1
ATOM 2507 N N . ILE A 1 311 ? -41.530 -15.032 63.447 1.00 80.81 311 ILE A N 1
ATOM 2508 C CA . ILE A 1 311 ? -42.092 -13.747 63.880 1.00 80.81 311 ILE A CA 1
ATOM 2509 C C . ILE A 1 311 ? -43.616 -13.802 63.845 1.00 80.81 311 ILE A C 1
ATOM 2511 O O . ILE A 1 311 ? -44.244 -13.435 64.830 1.00 80.81 311 ILE A O 1
ATOM 2515 N N . ASP A 1 312 ? -44.225 -14.319 62.782 1.00 85.81 312 ASP A N 1
ATOM 2516 C CA . ASP A 1 312 ? -45.680 -14.420 62.658 1.00 85.81 312 ASP A CA 1
ATOM 2517 C C . ASP A 1 312 ? -46.266 -15.372 63.711 1.00 85.81 312 ASP A C 1
ATOM 2519 O O . ASP A 1 312 ? -47.279 -15.065 64.344 1.00 85.81 312 ASP A O 1
ATOM 2523 N N . LYS A 1 313 ? -45.587 -16.494 63.995 1.00 87.06 313 LYS A N 1
ATOM 2524 C CA . LYS A 1 313 ? -45.936 -17.380 65.121 1.00 87.06 313 LYS A CA 1
ATOM 2525 C C . LYS A 1 313 ? -45.788 -16.673 66.467 1.00 87.06 313 LYS A C 1
ATOM 2527 O O . LYS A 1 313 ? -46.631 -16.856 67.348 1.00 87.06 313 LYS A O 1
ATOM 2532 N N . ALA A 1 314 ? -44.732 -15.883 66.648 1.00 77.44 314 ALA A N 1
ATOM 2533 C CA . ALA A 1 314 ? -44.505 -15.111 67.862 1.00 77.44 314 ALA A CA 1
ATOM 2534 C C . ALA A 1 314 ? -45.548 -13.998 68.028 1.00 77.44 314 ALA A C 1
ATOM 2536 O O . ALA A 1 314 ? -46.041 -13.819 69.134 1.00 77.44 314 ALA A O 1
ATOM 2537 N N . HIS A 1 315 ? -45.943 -13.312 66.954 1.00 77.94 315 HIS A N 1
ATOM 2538 C CA . HIS A 1 315 ? -47.015 -12.319 66.931 1.00 77.94 315 HIS A CA 1
ATOM 2539 C C . HIS A 1 315 ? -48.377 -12.951 67.196 1.00 77.94 315 HIS A C 1
ATOM 2541 O O . HIS A 1 315 ? -49.144 -12.411 67.982 1.00 77.94 315 HIS A O 1
ATOM 2547 N N . SER A 1 316 ? -48.669 -14.117 66.619 1.00 85.94 316 SER A N 1
ATOM 2548 C CA . SER A 1 316 ? -49.890 -14.868 66.923 1.00 85.94 316 SER A CA 1
ATOM 2549 C C . SER A 1 316 ? -49.947 -15.253 68.404 1.00 85.94 316 SER A C 1
ATOM 2551 O O . SER A 1 316 ? -50.952 -14.993 69.065 1.00 85.94 316 SER A O 1
ATOM 2553 N N . LYS A 1 317 ? -48.840 -15.771 68.961 1.00 80.56 317 LYS A N 1
ATOM 2554 C CA . LYS A 1 317 ? -48.717 -16.022 70.404 1.00 80.56 317 LYS A CA 1
ATOM 2555 C C . LYS A 1 317 ? -48.870 -14.745 71.216 1.00 80.56 317 LYS A C 1
ATOM 2557 O O . LYS A 1 317 ? -49.603 -14.757 72.185 1.00 80.56 317 LYS A O 1
ATOM 2562 N N . LEU A 1 318 ? -48.208 -13.662 70.828 1.00 75.88 318 LEU A N 1
ATOM 2563 C CA . LEU A 1 318 ? -48.234 -12.389 71.538 1.00 75.88 318 LEU A CA 1
ATOM 2564 C C . LEU A 1 318 ? -49.615 -11.750 71.500 1.00 75.88 318 LEU A C 1
ATOM 2566 O O . LEU A 1 318 ? -49.992 -11.164 72.498 1.00 75.88 318 LEU A O 1
ATOM 2570 N N . ASN A 1 319 ? -50.373 -11.889 70.415 1.00 76.62 319 ASN A N 1
ATOM 2571 C CA . ASN A 1 319 ? -51.767 -11.461 70.342 1.00 76.62 319 ASN A CA 1
ATOM 2572 C C . ASN A 1 319 ? -52.651 -12.335 71.233 1.00 76.62 319 ASN A C 1
ATOM 2574 O O . ASN A 1 319 ? -53.420 -11.790 72.004 1.00 76.62 319 ASN A O 1
ATOM 2578 N N . LEU A 1 320 ? -52.460 -13.659 71.242 1.00 77.25 320 LEU A N 1
ATOM 2579 C CA . LEU A 1 320 ? -53.119 -14.558 72.198 1.00 77.25 320 LEU A CA 1
ATOM 2580 C C . LEU A 1 320 ? -52.817 -14.177 73.654 1.00 77.25 320 LEU A C 1
ATOM 2582 O O . LEU A 1 320 ? -53.741 -14.079 74.461 1.00 77.25 320 LEU A O 1
ATOM 2586 N N . THR A 1 321 ? -51.543 -13.931 73.984 1.00 68.25 321 THR A N 1
ATOM 2587 C CA . THR A 1 321 ? -51.103 -13.481 75.309 1.00 68.25 321 THR A CA 1
ATOM 2588 C C . THR A 1 321 ? -51.666 -12.100 75.609 1.00 68.25 321 THR A C 1
ATOM 2590 O O . THR A 1 321 ? -52.199 -11.884 76.684 1.00 68.25 321 THR A O 1
ATOM 2593 N N . ARG A 1 322 ? -51.598 -11.168 74.653 1.00 67.31 322 ARG A N 1
ATOM 2594 C CA . ARG A 1 322 ? -52.150 -9.817 74.755 1.00 67.31 322 ARG A CA 1
ATOM 2595 C C . ARG A 1 322 ? -53.641 -9.875 74.999 1.00 67.31 322 ARG A C 1
ATOM 2597 O O . ARG A 1 322 ? -54.059 -9.146 75.867 1.00 67.31 322 ARG A O 1
ATOM 2604 N N . ASP A 1 323 ? -54.400 -10.744 74.345 1.00 68.50 323 ASP A N 1
ATOM 2605 C CA . ASP A 1 323 ? -55.838 -10.910 74.555 1.00 68.50 323 ASP A CA 1
ATOM 2606 C C . ASP A 1 323 ? -56.141 -11.526 75.930 1.00 68.50 323 ASP A C 1
ATOM 2608 O O . ASP A 1 323 ? -57.090 -11.119 76.603 1.00 68.50 323 ASP A O 1
ATOM 2612 N N . THR A 1 324 ? -55.306 -12.456 76.412 1.00 60.06 324 THR A N 1
ATOM 2613 C CA . THR A 1 324 ? -55.406 -12.981 77.793 1.00 60.06 324 THR A CA 1
ATOM 2614 C C . THR A 1 324 ? -55.076 -11.912 78.834 1.00 60.06 324 THR A C 1
ATOM 2616 O O . THR A 1 324 ? -55.681 -11.859 79.902 1.00 60.06 324 THR A O 1
ATOM 2619 N N . VAL A 1 325 ? -54.154 -11.025 78.491 1.00 51.81 325 VAL A N 1
ATOM 2620 C CA . VAL A 1 325 ? -53.609 -9.971 79.336 1.00 51.81 325 VAL A CA 1
ATOM 2621 C C . VAL A 1 325 ? -54.429 -8.672 79.271 1.00 51.81 325 VAL A C 1
ATOM 2623 O O . VAL A 1 325 ? -54.594 -7.987 80.265 1.00 51.81 325 VAL A O 1
ATOM 2626 N N . THR A 1 326 ? -55.047 -8.299 78.156 1.00 50.12 326 THR A N 1
ATOM 2627 C CA . THR A 1 326 ? -56.014 -7.190 78.110 1.00 50.12 326 THR A CA 1
ATOM 2628 C C . THR A 1 326 ? -57.280 -7.547 78.880 1.00 50.12 326 THR A C 1
ATOM 2630 O O . THR A 1 326 ? -57.979 -6.653 79.347 1.00 50.12 326 THR A O 1
ATOM 2633 N N . ASN A 1 327 ? -57.515 -8.844 79.104 1.00 54.00 327 ASN A N 1
ATOM 2634 C CA . ASN A 1 327 ? -58.511 -9.362 80.035 1.00 54.00 327 ASN A CA 1
ATOM 2635 C C . ASN A 1 327 ? -57.997 -9.511 81.487 1.00 54.00 327 ASN A C 1
ATOM 2637 O O . ASN A 1 327 ? -58.786 -9.845 82.371 1.00 54.00 327 ASN A O 1
ATOM 2641 N N . GLN A 1 328 ? -56.721 -9.222 81.780 1.00 53.00 328 GLN A N 1
ATOM 2642 C CA . GLN A 1 328 ? -56.143 -9.266 83.131 1.00 53.00 328 GLN A CA 1
ATOM 2643 C C . GLN A 1 328 ? -55.088 -8.171 83.360 1.00 53.00 328 GLN A C 1
ATOM 2645 O O . GLN A 1 328 ? -54.009 -8.195 82.785 1.00 53.00 328 GLN A O 1
ATOM 2650 N N . ARG A 1 329 ? -55.370 -7.227 84.270 1.00 49.22 329 ARG A N 1
ATOM 2651 C CA . ARG A 1 329 ? -54.474 -6.109 84.641 1.00 49.22 329 ARG A CA 1
ATOM 2652 C C . ARG A 1 329 ? -52.998 -6.538 84.748 1.00 49.22 329 ARG A C 1
ATOM 2654 O O . ARG A 1 329 ? -52.615 -7.185 85.719 1.00 49.22 329 ARG A O 1
ATOM 2661 N N . LEU A 1 330 ? -52.196 -6.110 83.770 1.00 54.09 330 LEU A N 1
ATOM 2662 C CA . LEU A 1 330 ? -50.755 -6.360 83.691 1.00 54.09 330 LEU A CA 1
ATOM 2663 C C . LEU A 1 330 ? -50.004 -5.912 84.936 1.00 54.09 330 LEU A C 1
ATOM 2665 O O . LEU A 1 330 ? -50.220 -4.814 85.458 1.00 54.09 330 LEU A O 1
ATOM 2669 N N . SER A 1 331 ? -49.038 -6.731 85.339 1.00 65.50 331 SER A N 1
ATOM 2670 C CA . SER A 1 331 ? -48.078 -6.373 86.372 1.00 65.50 331 SER A CA 1
ATOM 2671 C C . SER A 1 331 ? -46.977 -5.450 85.819 1.00 65.50 331 SER A C 1
ATOM 2673 O O . SER A 1 331 ? -46.669 -5.411 84.626 1.00 65.50 331 SER A O 1
ATOM 2675 N N . LYS A 1 332 ? -46.339 -4.682 86.709 1.00 62.97 332 LYS A N 1
ATOM 2676 C CA . LYS A 1 332 ? -45.311 -3.675 86.370 1.00 62.97 332 LYS A CA 1
ATOM 2677 C C . LYS A 1 332 ? -44.050 -4.275 85.718 1.00 62.97 332 LYS A C 1
ATOM 2679 O O . LYS A 1 332 ? -43.287 -3.553 85.081 1.00 62.97 332 LYS A O 1
ATOM 2684 N N . THR A 1 333 ? -43.816 -5.571 85.908 1.00 67.81 333 THR A N 1
ATOM 2685 C CA . THR A 1 333 ? -42.687 -6.340 85.365 1.00 67.81 333 THR A CA 1
ATOM 2686 C C . THR A 1 333 ? -42.900 -6.714 83.902 1.00 67.81 333 THR A C 1
ATOM 2688 O O . THR A 1 333 ? -42.009 -6.493 83.088 1.00 67.81 333 THR A O 1
ATOM 2691 N N . GLU A 1 334 ? -44.102 -7.149 83.534 1.00 64.00 334 GLU A N 1
ATOM 2692 C CA . GLU A 1 334 ? -44.441 -7.498 82.148 1.00 64.00 334 GLU A CA 1
ATOM 2693 C C . GLU A 1 334 ? -44.427 -6.258 81.241 1.00 64.00 334 GLU A C 1
ATOM 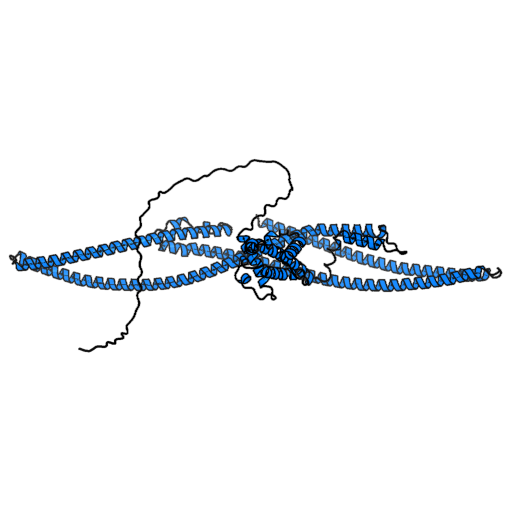2695 O O . GLU A 1 334 ? -43.909 -6.294 80.128 1.00 64.00 334 GLU A O 1
ATOM 2700 N N . ALA A 1 335 ? -44.890 -5.108 81.746 1.00 64.38 335 ALA A N 1
ATOM 2701 C CA . ALA A 1 335 ? -44.807 -3.838 81.022 1.00 64.38 335 ALA A CA 1
ATOM 2702 C C . ALA A 1 335 ? -43.355 -3.401 80.721 1.00 64.38 335 ALA A C 1
ATOM 2704 O O . ALA A 1 335 ? -43.105 -2.745 79.708 1.00 64.38 335 ALA A O 1
ATOM 2705 N N . ARG A 1 336 ? -42.385 -3.770 81.572 1.00 72.44 336 ARG A N 1
ATOM 2706 C CA . ARG A 1 336 ? -40.960 -3.489 81.329 1.00 72.44 336 ARG A CA 1
ATOM 2707 C C . ARG A 1 336 ? -40.373 -4.397 80.255 1.00 72.44 336 ARG A C 1
ATOM 2709 O O . ARG A 1 336 ? -39.700 -3.885 79.368 1.00 72.44 336 ARG A O 1
ATOM 2716 N N . GLU A 1 337 ? -40.688 -5.690 80.277 1.00 77.62 337 GLU A N 1
ATOM 2717 C CA . GLU A 1 337 ? -40.230 -6.625 79.239 1.00 77.62 337 GLU A CA 1
ATOM 2718 C C . GLU A 1 337 ? -40.770 -6.261 77.848 1.00 77.62 337 GLU A C 1
ATOM 2720 O O . GLU A 1 337 ? -40.054 -6.357 76.850 1.00 77.62 337 GLU A O 1
ATOM 2725 N N . PHE A 1 338 ? -42.019 -5.794 77.765 1.00 75.25 338 PHE A N 1
ATOM 2726 C CA . PHE A 1 338 ? -42.587 -5.296 76.508 1.00 75.25 338 PHE A CA 1
ATOM 2727 C C . PHE A 1 338 ? -41.884 -4.028 76.005 1.00 75.25 338 PHE A C 1
ATOM 2729 O O . PHE A 1 338 ? -41.638 -3.899 74.805 1.00 75.25 338 PHE A O 1
ATOM 2736 N N . SER A 1 339 ? -41.523 -3.113 76.908 1.00 77.62 339 SER A N 1
ATOM 2737 C CA . SER A 1 339 ? -40.762 -1.907 76.564 1.00 77.62 339 SER A CA 1
ATOM 2738 C C . SER A 1 339 ? -39.362 -2.246 76.032 1.00 77.62 339 SER A C 1
ATOM 2740 O O . SER A 1 339 ? -38.944 -1.722 75.000 1.00 77.62 339 SER A O 1
ATOM 2742 N N . GLU A 1 340 ? -38.661 -3.191 76.666 1.00 78.50 340 GLU A N 1
ATOM 2743 C CA . GLU A 1 340 ? -37.351 -3.664 76.197 1.00 78.50 340 GLU A CA 1
ATOM 2744 C C . GLU A 1 340 ? -37.426 -4.345 74.828 1.00 78.50 340 GLU A C 1
ATOM 2746 O O . GLU A 1 340 ? -36.612 -4.049 73.949 1.00 78.50 340 GLU A O 1
ATOM 2751 N N . LYS A 1 341 ? -38.430 -5.201 74.598 1.00 81.31 341 LYS A N 1
ATOM 2752 C CA . LYS A 1 341 ? -38.638 -5.829 73.283 1.00 81.31 341 LYS A CA 1
ATOM 2753 C C . LYS A 1 341 ? -38.937 -4.801 72.193 1.00 81.31 341 LYS A C 1
ATOM 2755 O O . LYS A 1 341 ? -38.368 -4.905 71.108 1.00 81.31 341 LYS A O 1
ATOM 2760 N N . ASN A 1 342 ? -39.761 -3.793 72.477 1.00 77.38 342 ASN A N 1
ATOM 2761 C CA . ASN A 1 342 ? -40.041 -2.718 71.523 1.00 77.38 342 ASN A CA 1
ATOM 2762 C C . ASN A 1 342 ? -38.795 -1.880 71.210 1.00 77.38 342 ASN A C 1
ATOM 2764 O O . ASN A 1 342 ? -38.560 -1.568 70.045 1.00 77.38 342 ASN A O 1
ATOM 2768 N N . ASN A 1 343 ? -37.955 -1.585 72.207 1.00 79.94 343 ASN A N 1
ATOM 2769 C CA . ASN A 1 343 ? -36.682 -0.898 71.975 1.00 79.94 343 ASN A CA 1
ATOM 2770 C C . ASN A 1 343 ? -35.723 -1.729 71.109 1.00 79.94 343 ASN A C 1
ATOM 2772 O O . ASN A 1 343 ? -35.065 -1.184 70.223 1.00 79.94 343 ASN A O 1
ATOM 2776 N N . MET A 1 344 ? -35.662 -3.051 71.305 1.00 83.75 344 MET A N 1
ATOM 2777 C CA . MET A 1 344 ? -34.866 -3.919 70.430 1.00 83.75 344 MET A CA 1
ATOM 2778 C C . MET A 1 344 ? -35.392 -3.940 68.991 1.00 83.75 344 MET A C 1
ATOM 2780 O O . MET A 1 344 ? -34.593 -3.927 68.053 1.00 83.75 344 MET A O 1
ATOM 2784 N N . LEU A 1 345 ? -36.715 -3.947 68.805 1.00 80.94 345 LEU A N 1
ATOM 2785 C CA . LEU A 1 345 ? -37.326 -3.910 67.477 1.00 80.94 345 LEU A CA 1
ATOM 2786 C C . LEU A 1 345 ? -37.044 -2.578 66.766 1.00 80.94 345 LEU A C 1
ATOM 2788 O O . LEU A 1 345 ? -36.631 -2.583 65.610 1.00 80.94 345 LEU A O 1
ATOM 2792 N N . ALA A 1 346 ? -37.184 -1.454 67.476 1.00 80.06 346 ALA A N 1
ATOM 2793 C CA . ALA A 1 346 ? -36.894 -0.120 66.954 1.00 80.06 346 ALA A CA 1
ATOM 2794 C C . ALA A 1 346 ? -35.430 0.015 66.499 1.00 80.06 346 ALA A C 1
ATOM 2796 O O . ALA A 1 346 ? -35.165 0.485 65.395 1.00 80.06 346 ALA A O 1
ATOM 2797 N N . ASN A 1 347 ? -34.478 -0.494 67.289 1.00 83.25 347 ASN A N 1
ATOM 2798 C CA . ASN A 1 347 ? -33.060 -0.503 66.912 1.00 83.25 347 ASN A CA 1
ATOM 2799 C C . ASN A 1 347 ? -32.777 -1.360 65.668 1.00 83.25 347 ASN A C 1
ATOM 2801 O O . ASN A 1 347 ? -31.866 -1.061 64.896 1.00 83.25 347 ASN A O 1
ATOM 2805 N N . ARG A 1 348 ? -33.540 -2.440 65.465 1.00 86.69 348 ARG A N 1
ATOM 2806 C CA . ARG A 1 348 ? -33.401 -3.306 64.287 1.00 86.69 348 ARG A CA 1
ATOM 2807 C C . ARG A 1 348 ? -33.972 -2.649 63.028 1.00 86.69 348 ARG A C 1
ATOM 2809 O O . ARG A 1 348 ? -33.372 -2.787 61.969 1.00 86.69 348 ARG A O 1
ATOM 2816 N N . ILE A 1 349 ? -35.077 -1.912 63.158 1.00 82.62 349 ILE A N 1
ATOM 2817 C CA . ILE A 1 349 ? -35.658 -1.114 62.069 1.00 82.62 349 ILE A CA 1
ATOM 2818 C C . ILE A 1 349 ? -34.672 -0.027 61.630 1.00 82.62 349 ILE A C 1
ATOM 2820 O O . ILE A 1 349 ? -34.354 0.037 60.448 1.00 82.62 349 ILE A O 1
ATOM 2824 N N . LEU A 1 350 ? -34.100 0.729 62.574 1.00 86.00 350 LEU A N 1
ATOM 2825 C CA . LEU A 1 350 ? -33.118 1.779 62.266 1.00 86.00 350 LEU A CA 1
ATOM 2826 C C . LEU A 1 350 ? -31.893 1.244 61.508 1.00 86.00 350 LEU A C 1
ATOM 2828 O O . LEU A 1 350 ? -31.471 1.839 60.522 1.00 86.00 350 LEU A O 1
ATOM 2832 N N . ARG A 1 351 ? -31.355 0.081 61.905 1.00 87.44 351 ARG A N 1
ATOM 2833 C CA . ARG A 1 351 ? -30.248 -0.554 61.164 1.00 87.44 351 ARG A CA 1
ATOM 2834 C C . ARG A 1 351 ? -30.631 -0.958 59.744 1.00 87.44 351 ARG A C 1
ATOM 2836 O O . ARG A 1 351 ? -29.816 -0.832 58.839 1.00 87.44 351 ARG A O 1
ATOM 2843 N N . ASN A 1 352 ? -31.842 -1.472 59.543 1.00 81.44 352 ASN A N 1
ATOM 2844 C CA . ASN A 1 352 ? -32.297 -1.847 58.207 1.00 81.44 352 ASN A CA 1
ATOM 2845 C C . ASN A 1 352 ? -32.519 -0.612 57.319 1.00 81.44 352 ASN A C 1
ATOM 2847 O O . ASN A 1 352 ? -32.227 -0.668 56.128 1.00 81.44 352 ASN A O 1
ATOM 2851 N N . GLU A 1 353 ? -32.993 0.500 57.886 1.00 84.62 353 GLU A N 1
ATOM 2852 C CA . GLU A 1 353 ? -33.112 1.774 57.168 1.00 84.62 353 GLU A CA 1
ATOM 2853 C C . GLU A 1 353 ? -31.742 2.315 56.734 1.00 84.62 353 GLU A C 1
ATOM 2855 O O . GLU A 1 353 ? -31.603 2.766 55.599 1.00 84.62 353 GLU A O 1
ATOM 2860 N N . GLU A 1 354 ? -30.714 2.213 57.586 1.00 88.69 354 GLU A N 1
ATOM 2861 C CA . GLU A 1 354 ? -29.337 2.583 57.224 1.00 88.69 354 GLU A CA 1
ATOM 2862 C C . GLU A 1 354 ? -28.796 1.730 56.067 1.00 88.69 354 GLU A C 1
ATOM 2864 O O . GLU A 1 354 ? -28.293 2.279 55.088 1.00 88.69 354 GLU A O 1
ATOM 2869 N N . VAL A 1 355 ? -28.970 0.405 56.130 1.00 87.06 355 VAL A N 1
ATOM 2870 C CA . VAL A 1 355 ? -28.525 -0.519 55.070 1.00 87.06 355 VAL A CA 1
ATOM 2871 C C . VAL A 1 355 ? -29.262 -0.266 53.751 1.00 87.06 355 VAL A C 1
ATOM 2873 O O . VAL A 1 355 ? -28.639 -0.255 52.691 1.00 87.06 355 VAL A O 1
ATOM 2876 N N . ASN A 1 356 ? -30.573 -0.011 53.785 1.00 81.38 356 ASN A N 1
ATOM 2877 C CA . ASN A 1 356 ? -31.324 0.334 52.574 1.00 81.38 356 ASN A CA 1
ATOM 2878 C C . ASN A 1 356 ? -30.813 1.630 51.938 1.00 81.38 356 ASN A C 1
ATOM 2880 O O . ASN A 1 356 ? -30.702 1.711 50.717 1.00 81.38 356 ASN A O 1
ATOM 2884 N N . LYS A 1 357 ? -30.446 2.618 52.757 1.00 89.88 357 LYS A N 1
ATOM 2885 C CA . LYS A 1 357 ? -29.892 3.883 52.274 1.00 89.88 357 LYS A CA 1
ATOM 2886 C C . LYS A 1 357 ? -28.522 3.699 51.613 1.00 89.88 357 LYS A C 1
ATOM 2888 O O . LYS A 1 357 ? -28.220 4.366 50.628 1.00 89.88 357 LYS A O 1
ATOM 2893 N N . GLU A 1 358 ? -27.695 2.787 52.125 1.00 89.00 358 GLU A N 1
ATOM 2894 C CA . GLU A 1 358 ? -26.437 2.398 51.473 1.00 89.00 358 GLU A CA 1
ATOM 2895 C C . GLU A 1 358 ? -26.682 1.717 50.117 1.00 89.00 358 GLU A C 1
ATOM 2897 O O . GLU A 1 358 ? -26.017 2.061 49.138 1.00 89.00 358 GLU A O 1
ATOM 2902 N N . PHE A 1 359 ? -27.674 0.825 50.024 1.00 84.81 359 PHE A N 1
ATOM 2903 C CA . PHE A 1 359 ? -28.042 0.173 48.761 1.00 84.81 359 PHE A CA 1
ATOM 2904 C C . PHE A 1 359 ? -28.601 1.139 47.710 1.00 84.81 359 PHE A C 1
ATOM 2906 O O . PHE A 1 359 ? -28.270 1.001 46.531 1.00 84.81 359 PHE A O 1
ATOM 2913 N N . GLU A 1 360 ? -29.424 2.114 48.109 1.00 85.00 360 GLU A N 1
ATOM 2914 C CA . GLU A 1 360 ? -29.911 3.167 47.206 1.00 85.00 360 GLU A CA 1
ATOM 2915 C C . GLU A 1 360 ? -28.742 3.971 46.627 1.00 85.00 360 GLU A C 1
ATOM 2917 O O . GLU A 1 360 ? -28.647 4.129 45.409 1.00 85.00 360 GLU A O 1
ATOM 2922 N N . ASN A 1 361 ? -27.790 4.379 47.475 1.00 88.12 361 ASN A N 1
ATOM 2923 C CA . ASN A 1 361 ? -26.593 5.090 47.026 1.00 88.12 361 ASN A CA 1
ATOM 2924 C C . ASN A 1 361 ? -25.749 4.247 46.050 1.00 88.12 361 ASN A C 1
ATOM 2926 O O . ASN A 1 361 ? -25.254 4.776 45.055 1.00 88.12 361 ASN A O 1
ATOM 2930 N N . GLU A 1 362 ? -25.587 2.940 46.295 1.00 87.69 362 GLU A N 1
ATOM 2931 C CA . GLU A 1 362 ? -24.862 2.049 45.376 1.00 87.69 362 GLU A CA 1
ATOM 2932 C C . GLU A 1 362 ? -25.592 1.894 44.029 1.00 87.69 362 GLU A C 1
ATOM 2934 O O . GLU A 1 362 ? -24.952 1.879 42.971 1.00 87.69 362 GLU A O 1
ATOM 2939 N N . CYS A 1 363 ? -26.926 1.809 44.042 1.00 80.44 363 CYS A N 1
ATOM 2940 C CA . CYS A 1 363 ? -27.732 1.752 42.822 1.00 80.44 363 CYS A CA 1
ATOM 2941 C C . CYS A 1 363 ? -27.609 3.040 42.000 1.00 80.44 363 CYS A C 1
ATOM 2943 O O . CYS A 1 363 ? -27.404 2.965 40.786 1.00 80.44 363 CYS A O 1
ATOM 2945 N N . ASP A 1 364 ? -27.666 4.204 42.647 1.00 84.81 364 ASP A N 1
ATOM 2946 C CA . ASP A 1 364 ? -27.495 5.502 41.992 1.00 84.81 364 ASP A CA 1
ATOM 2947 C C . ASP A 1 364 ? -26.099 5.650 41.373 1.00 84.81 364 ASP A C 1
ATOM 2949 O O . ASP A 1 364 ? -25.959 6.109 40.233 1.00 84.81 364 ASP A O 1
ATOM 2953 N N . GLU A 1 365 ? -25.058 5.210 42.085 1.00 86.44 365 GLU A N 1
ATOM 2954 C CA . GLU A 1 365 ? -23.678 5.226 41.596 1.00 86.44 365 GLU A CA 1
ATOM 2955 C C . GLU A 1 365 ? -23.517 4.326 40.359 1.00 86.44 365 GLU A C 1
ATOM 2957 O O . GLU A 1 365 ? -22.960 4.744 39.339 1.00 86.44 365 GLU A O 1
ATOM 2962 N N . LYS A 1 366 ? -24.066 3.103 40.392 1.00 82.19 366 LYS A N 1
ATOM 2963 C CA . LYS A 1 366 ? -24.035 2.195 39.233 1.00 82.19 366 LYS A CA 1
ATOM 2964 C C . LYS A 1 366 ? -24.859 2.723 38.062 1.00 82.19 366 LYS A C 1
ATOM 2966 O O . LYS A 1 366 ? -24.421 2.601 36.918 1.00 82.19 366 LYS A O 1
ATOM 2971 N N . SER A 1 367 ? -26.002 3.352 38.323 1.00 74.25 367 SER A N 1
ATOM 2972 C CA . SER A 1 367 ? -26.838 3.974 37.291 1.00 74.25 367 SER A CA 1
ATOM 2973 C C . SER A 1 367 ? -26.093 5.101 36.562 1.00 74.25 367 SER A C 1
ATOM 2975 O O . SER A 1 367 ? -26.086 5.159 35.325 1.00 74.25 367 SER A O 1
ATOM 2977 N N . LYS A 1 368 ? -25.347 5.940 37.298 1.00 83.69 368 LYS A N 1
ATOM 2978 C CA . LYS A 1 368 ? -24.459 6.952 36.699 1.00 83.69 368 LYS A CA 1
ATOM 2979 C C . LYS A 1 368 ? -23.383 6.324 35.816 1.00 83.69 368 LYS A C 1
ATOM 2981 O O . LYS A 1 368 ? -23.217 6.760 34.678 1.00 83.69 368 LYS A O 1
ATOM 2986 N N . GLN A 1 369 ? -22.711 5.273 36.288 1.00 79.56 369 GLN A N 1
ATOM 2987 C CA . GLN A 1 369 ? -21.679 4.579 35.505 1.00 79.56 369 GLN A CA 1
ATOM 2988 C C . GLN A 1 369 ? -22.232 3.978 34.203 1.00 79.56 369 GLN A C 1
ATOM 2990 O O . GLN A 1 369 ? -21.581 4.056 33.160 1.00 79.56 369 GLN A O 1
ATOM 2995 N N . VAL A 1 370 ? -23.436 3.398 34.234 1.00 73.88 370 VAL A N 1
ATOM 2996 C CA . VAL A 1 370 ? -24.108 2.886 33.027 1.00 73.88 370 VAL A CA 1
ATOM 2997 C C . VAL A 1 370 ? -24.419 4.026 32.058 1.00 73.88 370 VAL A C 1
ATOM 2999 O O . VAL A 1 370 ? -24.127 3.916 30.868 1.00 73.88 370 VAL A O 1
ATOM 3002 N N . THR A 1 371 ? -24.931 5.147 32.567 1.00 75.00 371 THR A N 1
ATOM 3003 C CA . THR A 1 371 ? -25.253 6.329 31.753 1.00 75.00 371 THR A CA 1
ATOM 3004 C C . THR A 1 371 ? -24.007 6.920 31.080 1.00 75.00 371 THR A C 1
ATOM 3006 O O . THR A 1 371 ? -24.051 7.305 29.913 1.00 75.00 371 THR A O 1
ATOM 3009 N N . GLU A 1 372 ? -22.872 6.975 31.781 1.00 78.44 372 GLU A N 1
ATOM 3010 C CA . GLU A 1 372 ? -21.599 7.428 31.205 1.00 78.44 372 GLU A CA 1
ATOM 3011 C C . GLU A 1 372 ? -21.084 6.485 30.113 1.00 78.44 372 GLU A C 1
ATOM 3013 O O . GLU A 1 372 ? -20.646 6.943 29.055 1.00 78.44 372 GLU A O 1
ATOM 3018 N N . LYS A 1 373 ? -21.178 5.167 30.329 1.00 77.94 373 LYS A N 1
ATOM 3019 C CA . LYS A 1 373 ? -20.786 4.177 29.317 1.00 77.94 373 LYS A CA 1
ATOM 3020 C C . LYS A 1 373 ? -21.679 4.228 28.079 1.00 77.94 373 LYS A C 1
ATOM 3022 O O . LYS A 1 373 ? -21.154 4.128 26.974 1.00 77.94 373 LYS A O 1
ATOM 3027 N N . LEU A 1 374 ? -22.985 4.440 28.240 1.00 72.56 374 LEU A N 1
ATOM 3028 C CA . LEU A 1 374 ? -23.920 4.624 27.125 1.00 72.56 374 LEU A CA 1
ATOM 3029 C C . LEU A 1 374 ? -23.529 5.815 26.241 1.00 72.56 374 LEU A C 1
ATOM 3031 O O . LEU A 1 374 ? -23.391 5.655 25.031 1.00 72.56 374 LEU A O 1
ATOM 3035 N N . LYS A 1 375 ? -23.217 6.971 26.842 1.00 78.75 375 LYS A N 1
ATOM 3036 C CA . LYS A 1 375 ? -22.719 8.142 26.094 1.00 78.75 375 LYS A CA 1
ATOM 3037 C C . LYS A 1 375 ? -21.430 7.844 25.328 1.00 78.75 375 LYS A C 1
ATOM 3039 O O . LYS A 1 375 ? -21.223 8.341 24.224 1.00 78.75 375 LYS A O 1
ATOM 3044 N N . LEU A 1 376 ? -20.538 7.035 25.902 1.00 77.12 376 LEU A N 1
ATOM 3045 C CA . LEU A 1 376 ? -19.304 6.632 25.227 1.00 77.12 376 LEU A CA 1
ATOM 3046 C C . LEU A 1 376 ? -19.591 5.747 23.998 1.00 77.12 376 LEU A C 1
ATOM 3048 O O . LEU A 1 376 ? -18.938 5.896 22.960 1.00 77.12 376 LEU A O 1
ATOM 3052 N N . VAL A 1 377 ? -20.574 4.847 24.105 1.00 73.12 377 VAL A N 1
ATOM 3053 C CA . VAL A 1 377 ? -21.038 3.990 23.001 1.00 73.12 377 VAL A CA 1
ATOM 3054 C C . VAL A 1 377 ? -21.655 4.829 21.882 1.00 73.12 377 VAL A C 1
ATOM 3056 O O . VAL A 1 377 ? -21.315 4.614 20.723 1.00 73.12 377 VAL A O 1
ATOM 3059 N N . GLU A 1 378 ? -22.468 5.835 22.206 1.00 72.75 378 GLU A N 1
ATOM 3060 C CA . GLU A 1 378 ? -23.023 6.776 21.217 1.00 72.75 378 GLU A CA 1
ATOM 3061 C C . GLU A 1 378 ? -21.918 7.523 20.449 1.00 72.75 378 GLU A C 1
ATOM 3063 O O . GLU A 1 378 ? -21.894 7.537 19.220 1.00 72.75 378 GLU A O 1
ATOM 3068 N N . ILE A 1 379 ? -20.923 8.076 21.152 1.00 76.06 379 ILE A N 1
ATOM 3069 C CA . ILE A 1 379 ? -19.813 8.803 20.506 1.00 76.06 379 ILE A CA 1
ATOM 3070 C C . ILE A 1 379 ? -18.995 7.878 19.585 1.00 76.06 379 ILE A C 1
ATOM 3072 O O . ILE A 1 379 ? -18.494 8.294 18.534 1.00 76.06 379 ILE A O 1
ATOM 3076 N N . THR A 1 380 ? -18.797 6.621 19.983 1.00 74.19 380 THR A N 1
ATOM 3077 C CA . THR A 1 380 ? -18.015 5.654 19.198 1.00 74.19 380 THR A CA 1
ATOM 3078 C C . THR A 1 380 ? -18.802 5.079 18.021 1.00 74.19 380 THR A C 1
ATOM 3080 O O . THR A 1 380 ? -18.219 4.887 16.945 1.00 74.19 380 THR A O 1
ATOM 3083 N N . SER A 1 381 ? -20.113 4.878 18.166 1.00 71.31 381 SER A N 1
ATOM 3084 C CA . SER A 1 381 ? -20.992 4.461 17.072 1.00 71.31 381 SER A CA 1
ATOM 3085 C C . SER A 1 381 ? -21.039 5.534 15.980 1.00 71.31 381 SER A C 1
ATOM 3087 O O . SER A 1 381 ? -20.802 5.220 14.812 1.00 71.31 381 SER A O 1
ATOM 3089 N N . GLU A 1 382 ? -21.183 6.810 16.349 1.00 74.69 382 GLU A N 1
ATOM 3090 C CA . GLU A 1 382 ? -21.218 7.934 15.409 1.00 74.69 382 GLU A CA 1
ATOM 3091 C C . GLU A 1 382 ? -19.912 8.054 14.602 1.00 74.69 382 GLU A C 1
ATOM 3093 O O . GLU A 1 382 ? -19.924 8.185 13.371 1.00 74.69 382 GLU A O 1
ATOM 3098 N N . LYS A 1 383 ? -18.754 7.912 15.265 1.00 77.06 383 LYS A N 1
ATOM 3099 C CA . LYS A 1 383 ? -17.444 7.867 14.587 1.00 77.06 383 LYS A CA 1
ATOM 3100 C C . LYS A 1 383 ? -17.353 6.717 13.585 1.00 77.06 383 LYS A C 1
ATOM 3102 O O . LYS A 1 383 ? -16.824 6.899 12.486 1.00 77.06 383 LYS A O 1
ATOM 3107 N N . THR A 1 384 ? -17.867 5.547 13.952 1.00 72.25 384 THR A N 1
ATOM 3108 C CA . THR A 1 384 ? -17.857 4.352 13.100 1.00 72.25 384 THR A CA 1
ATOM 3109 C C . THR A 1 384 ? -18.747 4.542 11.875 1.00 72.25 384 THR A C 1
ATOM 3111 O O . THR A 1 384 ? -18.315 4.287 10.752 1.00 72.25 384 THR A O 1
ATOM 3114 N N . ILE A 1 385 ? -19.952 5.086 12.063 1.00 73.12 385 ILE A N 1
ATOM 3115 C CA . ILE A 1 385 ? -20.879 5.422 10.976 1.00 73.12 385 ILE A CA 1
ATOM 3116 C C . ILE A 1 385 ? -20.223 6.392 9.989 1.00 73.12 385 ILE A C 1
ATOM 3118 O O . ILE A 1 385 ? -20.297 6.192 8.776 1.00 73.12 385 ILE A O 1
ATOM 3122 N N . ASN A 1 386 ? -19.543 7.425 10.487 1.00 76.31 386 ASN A N 1
ATOM 3123 C CA . ASN A 1 386 ? -18.878 8.407 9.632 1.00 76.31 386 ASN A CA 1
ATOM 3124 C C . ASN A 1 386 ? -17.714 7.803 8.830 1.00 76.31 386 ASN A C 1
ATOM 3126 O O . ASN A 1 386 ? -17.541 8.146 7.659 1.00 76.31 386 ASN A O 1
ATOM 3130 N N . ARG A 1 387 ? -16.962 6.856 9.407 1.00 75.88 387 ARG A N 1
ATOM 3131 C CA . ARG A 1 387 ? -15.938 6.088 8.674 1.00 75.88 387 ARG A CA 1
ATOM 3132 C C . ARG A 1 387 ? -16.548 5.223 7.573 1.00 75.88 387 ARG A C 1
ATOM 3134 O O . ARG A 1 387 ? -16.061 5.257 6.448 1.00 75.88 387 ARG A O 1
ATOM 3141 N N . ILE A 1 388 ? -17.638 4.516 7.866 1.00 70.62 388 ILE A N 1
ATOM 3142 C CA . ILE A 1 388 ? -18.343 3.683 6.881 1.00 70.62 388 ILE A CA 1
ATOM 3143 C C . ILE A 1 388 ? -18.893 4.541 5.729 1.00 70.62 388 ILE A C 1
ATOM 3145 O O . ILE A 1 388 ? -18.757 4.171 4.566 1.00 70.62 388 ILE A O 1
ATOM 3149 N N . LYS A 1 389 ? -19.454 5.722 6.024 1.00 71.81 389 LYS A N 1
ATOM 3150 C CA . LYS A 1 389 ? -19.903 6.675 4.993 1.00 71.81 389 LYS A CA 1
ATOM 3151 C C . LYS A 1 389 ? -18.759 7.155 4.097 1.00 71.81 389 LYS A C 1
ATOM 3153 O O . LYS A 1 389 ? -18.967 7.336 2.901 1.00 71.81 389 LYS A O 1
ATOM 3158 N N . LYS A 1 390 ? -17.568 7.376 4.664 1.00 77.06 390 LYS A N 1
ATOM 3159 C CA . LYS A 1 390 ? -16.377 7.756 3.894 1.00 77.06 390 LYS A CA 1
ATOM 3160 C C . LYS A 1 390 ? -15.943 6.620 2.960 1.00 77.06 390 LYS A C 1
ATOM 3162 O O . LYS A 1 390 ? -15.790 6.861 1.771 1.00 77.06 390 LYS A O 1
ATOM 3167 N N . LEU A 1 391 ? -15.883 5.387 3.467 1.00 67.75 391 LEU A N 1
ATOM 3168 C CA . LEU A 1 391 ? -15.581 4.194 2.665 1.00 67.75 391 LEU A CA 1
ATOM 3169 C C . LEU A 1 391 ? -16.581 3.976 1.517 1.00 67.75 391 LEU A C 1
ATOM 3171 O O . LEU A 1 391 ? -16.160 3.731 0.394 1.00 67.75 391 LEU A O 1
ATOM 3175 N N . ASP A 1 392 ? -17.893 4.122 1.751 1.00 68.94 392 ASP A N 1
ATOM 3176 C CA . ASP A 1 392 ? -18.909 4.018 0.680 1.00 68.94 392 ASP A CA 1
ATOM 3177 C C . ASP A 1 392 ? -18.656 5.042 -0.436 1.00 68.94 392 ASP A C 1
ATOM 3179 O O . ASP A 1 392 ? -18.827 4.733 -1.613 1.00 68.94 392 ASP A O 1
ATOM 3183 N N . LYS A 1 393 ? -18.212 6.256 -0.079 1.00 74.31 393 LYS A N 1
ATOM 3184 C CA . LYS A 1 393 ? -17.869 7.304 -1.047 1.00 74.31 393 LYS A CA 1
ATOM 3185 C C . LYS A 1 393 ? -16.624 6.941 -1.858 1.00 74.31 393 LYS A C 1
ATOM 3187 O O . LYS A 1 393 ? -16.640 7.102 -3.075 1.00 74.31 393 LYS A O 1
ATOM 3192 N N . ASP A 1 394 ? -15.590 6.431 -1.197 1.00 66.38 394 ASP A N 1
ATOM 3193 C CA . ASP A 1 394 ? -14.308 6.097 -1.824 1.00 66.38 394 ASP A CA 1
ATOM 3194 C C . ASP A 1 394 ? -14.429 4.885 -2.776 1.00 66.38 394 ASP A C 1
ATOM 3196 O O . ASP A 1 394 ? -13.731 4.818 -3.784 1.00 66.38 394 ASP A O 1
ATOM 3200 N N . ILE A 1 395 ? -15.386 3.977 -2.535 1.00 66.75 395 ILE A N 1
ATOM 3201 C CA . ILE A 1 395 ? -15.674 2.796 -3.382 1.00 66.75 395 ILE A CA 1
ATOM 3202 C C . ILE A 1 395 ? -16.592 3.139 -4.585 1.00 66.75 395 ILE A C 1
ATOM 3204 O O . ILE A 1 395 ? -16.966 2.271 -5.374 1.00 66.75 395 ILE A O 1
ATOM 3208 N N . GLY A 1 396 ? -16.954 4.414 -4.775 1.00 65.44 396 GLY A N 1
ATOM 3209 C CA . GLY A 1 396 ? -17.749 4.877 -5.923 1.00 65.44 396 GLY A CA 1
ATOM 3210 C C . GLY A 1 396 ? -19.198 5.253 -5.605 1.00 65.44 396 GLY A C 1
ATOM 3211 O O . GLY A 1 396 ? -19.955 5.534 -6.528 1.00 65.44 396 GLY A O 1
ATOM 3212 N N . GLY A 1 397 ? -19.570 5.307 -4.320 1.00 55.84 397 GLY A N 1
ATOM 3213 C CA . GLY A 1 397 ? -20.761 5.987 -3.805 1.00 55.84 397 GLY A CA 1
ATOM 3214 C C . GLY A 1 397 ? -22.105 5.392 -4.228 1.00 55.84 397 GLY A C 1
ATOM 3215 O O . GLY A 1 397 ? -22.590 5.643 -5.328 1.00 55.84 397 GLY A O 1
ATOM 3216 N N . GLY A 1 398 ? -22.795 4.709 -3.306 1.00 61.00 398 GLY A N 1
ATOM 3217 C CA . GLY A 1 398 ? -24.241 4.479 -3.451 1.00 61.00 398 GLY A CA 1
ATOM 3218 C C . GLY A 1 398 ? -24.791 3.155 -2.933 1.00 61.00 398 GLY A C 1
ATOM 3219 O O . GLY A 1 398 ? -25.980 2.897 -3.138 1.00 61.00 398 GLY A O 1
ATOM 3220 N N . PHE A 1 399 ? -23.980 2.312 -2.290 1.00 56.03 399 PHE A N 1
ATOM 3221 C CA . PHE A 1 399 ? -24.415 0.980 -1.869 1.00 56.03 399 PHE A CA 1
ATOM 3222 C C . PHE A 1 399 ? -24.772 0.945 -0.380 1.00 56.03 399 PHE A C 1
ATOM 3224 O O . PHE A 1 399 ? -25.874 0.539 -0.006 1.00 56.03 399 PHE A O 1
ATOM 3231 N N . VAL A 1 400 ? -23.886 1.453 0.476 1.00 56.12 400 VAL A N 1
ATOM 3232 C CA . VAL A 1 400 ? -24.059 1.401 1.936 1.00 56.12 400 VAL A CA 1
ATOM 3233 C C . VAL A 1 400 ? -25.126 2.398 2.402 1.00 56.12 400 VAL A C 1
ATOM 3235 O O . VAL A 1 400 ? -25.925 2.112 3.293 1.00 56.12 400 VAL A O 1
ATOM 3238 N N . SER A 1 401 ? -25.203 3.559 1.753 1.00 55.88 401 SER A N 1
ATOM 3239 C CA . SER A 1 401 ? -26.185 4.609 2.049 1.00 55.88 401 SER A CA 1
ATOM 3240 C C . SER A 1 401 ? -27.647 4.239 1.737 1.00 55.88 401 SER A C 1
ATOM 3242 O O . SER A 1 401 ? -28.543 4.856 2.313 1.00 55.88 401 SER A O 1
ATOM 3244 N N . LYS A 1 402 ? -27.904 3.237 0.879 1.00 62.31 402 LYS A N 1
ATOM 3245 C CA . LYS A 1 402 ? -29.265 2.787 0.518 1.00 62.31 402 LYS A CA 1
ATOM 3246 C C . LYS A 1 402 ? -29.769 1.594 1.339 1.00 62.31 402 LYS A C 1
ATOM 3248 O O . LYS A 1 402 ? -30.969 1.522 1.589 1.00 62.31 402 LYS A O 1
ATOM 3253 N N . GLU A 1 403 ? -28.893 0.675 1.757 1.00 61.75 403 GLU A N 1
ATOM 3254 C CA . GLU A 1 403 ? -29.290 -0.517 2.535 1.00 61.75 403 GLU A CA 1
ATOM 3255 C C . GLU A 1 403 ? -29.374 -0.253 4.053 1.00 61.75 403 GLU A C 1
ATOM 3257 O O . GLU A 1 403 ? -30.127 -0.934 4.750 1.00 61.75 403 GLU A O 1
ATOM 3262 N N . LEU A 1 404 ? -28.654 0.747 4.583 1.00 63.75 404 LEU A N 1
ATOM 3263 C CA . LEU A 1 404 ? -28.643 1.059 6.017 1.00 63.75 404 LEU A CA 1
ATOM 3264 C C . LEU A 1 404 ? -29.506 2.276 6.359 1.00 63.75 404 LEU A C 1
ATOM 3266 O O . LEU A 1 404 ? -29.243 3.403 5.942 1.00 63.75 404 LEU A O 1
ATOM 3270 N N . ASN A 1 405 ? -30.516 2.058 7.204 1.00 68.50 405 ASN A N 1
ATOM 3271 C CA . ASN A 1 405 ? -31.308 3.143 7.771 1.00 68.50 405 ASN A CA 1
ATOM 3272 C C . ASN A 1 405 ? -30.601 3.711 9.009 1.00 68.50 405 ASN A C 1
ATOM 3274 O O . ASN A 1 405 ? -30.874 3.316 10.141 1.00 68.50 405 ASN A O 1
ATOM 3278 N N . TRP A 1 406 ? -29.670 4.637 8.782 1.00 65.69 406 TRP A N 1
ATOM 3279 C CA . TRP A 1 406 ? -28.849 5.251 9.833 1.00 65.69 406 TRP A CA 1
ATOM 3280 C C . TRP A 1 406 ? -29.674 5.926 10.933 1.00 65.69 406 TRP A C 1
ATOM 3282 O O . TRP A 1 406 ? -29.273 5.900 12.088 1.00 65.69 406 TRP A O 1
ATOM 3292 N N . LYS A 1 407 ? -30.870 6.434 10.601 1.00 65.12 407 LYS A N 1
ATOM 3293 C CA . LYS A 1 407 ? -31.784 7.063 11.568 1.00 65.12 407 LYS A CA 1
ATOM 3294 C C . LYS A 1 407 ? -32.324 6.097 12.624 1.00 65.12 407 LYS A C 1
ATOM 3296 O O . LYS A 1 407 ? -32.802 6.555 13.652 1.00 65.12 407 LYS A O 1
ATOM 3301 N N . LYS A 1 408 ? -32.287 4.779 12.379 1.00 65.00 408 LYS A N 1
ATOM 3302 C CA . LYS A 1 408 ? -32.665 3.789 13.398 1.00 65.00 408 LYS A CA 1
ATOM 3303 C C . LYS A 1 408 ? -31.595 3.628 14.473 1.00 65.00 408 LYS A C 1
ATOM 3305 O O . LYS A 1 408 ? -31.961 3.336 15.598 1.00 65.00 408 LYS A O 1
ATOM 3310 N N . ILE A 1 409 ? -30.317 3.834 14.145 1.00 63.03 409 ILE A N 1
ATOM 3311 C CA . ILE A 1 409 ? -29.211 3.623 15.090 1.00 63.03 409 ILE A CA 1
ATOM 3312 C C . ILE A 1 409 ? -29.295 4.620 16.255 1.00 63.03 409 ILE A C 1
ATOM 3314 O O . ILE A 1 409 ? -29.139 4.215 17.399 1.00 63.03 409 ILE A O 1
ATOM 3318 N N . ASP A 1 410 ? -29.663 5.871 15.969 1.00 56.22 410 ASP A N 1
ATOM 3319 C CA . ASP A 1 410 ? -29.838 6.928 16.979 1.00 56.22 410 ASP A CA 1
ATOM 3320 C C . ASP A 1 410 ? -31.137 6.793 17.802 1.00 56.22 410 ASP A C 1
ATOM 3322 O O . ASP A 1 410 ? -31.354 7.546 18.747 1.00 56.22 410 ASP A O 1
ATOM 3326 N N . ALA A 1 411 ? -32.036 5.873 17.434 1.00 60.59 411 ALA A N 1
ATOM 3327 C CA . ALA A 1 411 ? -33.367 5.744 18.035 1.00 60.59 411 ALA A CA 1
ATOM 3328 C C . ALA A 1 411 ? -33.506 4.549 18.996 1.00 60.59 411 ALA A C 1
ATOM 3330 O O . ALA A 1 411 ? -34.579 4.360 19.576 1.00 60.59 411 ALA A O 1
ATOM 3331 N N . PHE A 1 412 ? -32.465 3.725 19.159 1.00 60.94 412 PHE A N 1
ATOM 3332 C CA . PHE A 1 412 ? -32.527 2.569 20.050 1.00 60.94 412 PHE A CA 1
ATOM 3333 C C . PHE A 1 412 ? -32.354 2.997 21.509 1.00 60.94 412 PHE A C 1
ATOM 3335 O O . PHE A 1 412 ? -31.340 3.571 21.890 1.00 60.94 412 PHE A O 1
ATOM 3342 N N . SER A 1 413 ? -33.364 2.696 22.323 1.00 56.94 413 SER A N 1
ATOM 3343 C CA . SER A 1 413 ? -33.337 2.858 23.784 1.00 56.94 413 SER A CA 1
ATOM 3344 C C . SER A 1 413 ? -32.853 1.595 24.507 1.00 56.94 413 SER A C 1
ATOM 3346 O O . SER A 1 413 ? -32.536 1.663 25.692 1.00 56.94 413 SER A O 1
ATOM 3348 N N . ASP A 1 414 ? -32.763 0.470 23.790 1.00 73.50 414 ASP A N 1
ATOM 3349 C CA . ASP A 1 414 ? -32.286 -0.825 24.273 1.00 73.50 414 ASP A CA 1
ATOM 3350 C C . ASP A 1 414 ? -30.963 -1.210 23.578 1.00 73.50 414 ASP A C 1
ATOM 3352 O O . ASP A 1 414 ? -30.833 -1.151 22.350 1.00 73.50 414 ASP A O 1
ATOM 3356 N N . ILE A 1 415 ? -29.971 -1.595 24.384 1.00 68.69 415 ILE A N 1
ATOM 3357 C CA . ILE A 1 415 ? -28.635 -2.013 23.942 1.00 68.69 415 ILE A CA 1
ATOM 3358 C C . ILE A 1 415 ? -28.701 -3.328 23.159 1.00 68.69 415 ILE A C 1
ATOM 3360 O O . ILE A 1 415 ? -27.945 -3.499 22.198 1.00 68.69 415 ILE A O 1
ATOM 3364 N N . ASP A 1 416 ? -29.589 -4.248 23.537 1.00 72.69 416 ASP A N 1
ATOM 3365 C CA . ASP A 1 416 ? -29.674 -5.560 22.895 1.00 72.69 416 ASP A CA 1
ATOM 3366 C C . ASP A 1 416 ? -30.210 -5.437 21.461 1.00 72.69 416 ASP A C 1
ATOM 3368 O O . ASP A 1 416 ? -29.676 -6.057 20.534 1.00 72.69 416 ASP A O 1
ATOM 3372 N N . ASP A 1 417 ? -31.179 -4.545 21.243 1.00 73.12 417 ASP A N 1
ATOM 3373 C CA . ASP A 1 417 ? -31.704 -4.225 19.913 1.00 73.12 417 ASP A CA 1
ATOM 3374 C C . ASP A 1 417 ? -30.655 -3.536 19.024 1.00 73.12 417 ASP A C 1
ATOM 3376 O O . ASP A 1 417 ? -30.512 -3.871 17.839 1.00 73.12 417 ASP A O 1
ATOM 3380 N N . LEU A 1 418 ? -29.866 -2.619 19.596 1.00 72.44 418 LEU A N 1
ATOM 3381 C CA . LEU A 1 418 ? -28.757 -1.954 18.908 1.00 72.44 418 LEU A CA 1
ATOM 3382 C C . LEU A 1 418 ? -27.682 -2.964 18.471 1.00 72.44 418 LEU A C 1
ATOM 3384 O O . LEU A 1 418 ? -27.246 -2.958 17.314 1.00 72.44 418 LEU A O 1
ATOM 3388 N N . LEU A 1 419 ? -27.271 -3.858 19.376 1.00 72.12 419 LEU A N 1
ATOM 3389 C CA . LEU A 1 419 ? -26.290 -4.911 19.095 1.00 72.12 419 LEU A CA 1
ATOM 3390 C C . LEU A 1 419 ? -26.780 -5.865 18.007 1.00 72.12 419 LEU A C 1
ATOM 3392 O O . LEU A 1 419 ? -26.011 -6.243 17.115 1.00 72.12 419 LEU A O 1
ATOM 3396 N N . ASN A 1 420 ? -28.058 -6.238 18.057 1.00 77.94 420 ASN A N 1
ATOM 3397 C CA . ASN A 1 420 ? -28.652 -7.110 17.059 1.00 77.94 420 ASN A CA 1
ATOM 3398 C C . ASN A 1 420 ? -28.646 -6.440 15.676 1.00 77.94 420 ASN A C 1
ATOM 3400 O O . ASN A 1 420 ? -28.200 -7.047 14.704 1.00 77.94 420 ASN A O 1
ATOM 3404 N N . TYR A 1 421 ? -29.008 -5.154 15.592 1.00 76.81 421 TYR A N 1
ATOM 3405 C CA . TYR A 1 421 ? -28.970 -4.392 14.340 1.00 76.81 421 TYR A CA 1
ATOM 3406 C C . TYR A 1 421 ? -27.556 -4.278 13.744 1.00 76.81 421 TYR A C 1
ATOM 3408 O O . TYR A 1 421 ? -27.382 -4.427 12.528 1.00 76.81 421 TYR A O 1
ATOM 3416 N N . TYR A 1 422 ? -26.530 -4.072 14.580 1.00 74.25 422 TYR A N 1
ATOM 3417 C CA . TYR A 1 422 ? -25.134 -4.078 14.130 1.00 74.25 422 TYR A CA 1
ATOM 3418 C C . TYR A 1 422 ? -24.737 -5.433 13.530 1.00 74.25 422 TYR A C 1
ATOM 3420 O O . TYR A 1 422 ? -24.212 -5.480 12.416 1.00 74.25 422 TYR A O 1
ATOM 3428 N N . ARG A 1 423 ? -25.054 -6.537 14.218 1.00 75.94 423 ARG A N 1
ATOM 3429 C CA . ARG A 1 423 ? -24.731 -7.895 13.751 1.00 75.94 423 ARG A CA 1
ATOM 3430 C C . ARG A 1 423 ? -25.474 -8.277 12.476 1.00 75.94 423 ARG A C 1
ATOM 3432 O O . ARG A 1 423 ? -24.885 -8.862 11.571 1.00 75.94 423 ARG A O 1
ATOM 3439 N N . THR A 1 424 ? -26.769 -7.981 12.386 1.00 76.19 424 THR A N 1
ATOM 3440 C CA . THR A 1 424 ? -27.589 -8.471 11.271 1.00 76.19 424 THR A CA 1
ATOM 3441 C C . THR A 1 424 ? -27.514 -7.593 10.035 1.00 76.19 424 THR A C 1
ATOM 3443 O O . THR A 1 424 ? -27.659 -8.116 8.930 1.00 76.19 424 THR A O 1
ATOM 3446 N N . SER A 1 425 ? -27.330 -6.284 10.209 1.00 74.88 425 SER A N 1
ATOM 3447 C CA . SER A 1 425 ? -27.492 -5.301 9.135 1.00 74.88 425 SER A CA 1
ATOM 3448 C C . SER A 1 425 ? -26.168 -4.631 8.786 1.00 74.88 425 SER A C 1
ATOM 3450 O O . SER A 1 425 ? -25.773 -4.642 7.623 1.00 74.88 425 SER A O 1
ATOM 3452 N N . VAL A 1 426 ? -25.445 -4.097 9.778 1.00 72.50 426 VAL A N 1
ATOM 3453 C CA . VAL A 1 426 ? -24.190 -3.364 9.530 1.00 72.50 426 VAL A CA 1
ATOM 3454 C C . VAL A 1 426 ? -23.087 -4.311 9.053 1.00 72.50 426 VAL A C 1
ATOM 3456 O O . VAL A 1 426 ? -22.496 -4.054 8.006 1.00 72.50 426 VAL A O 1
ATOM 3459 N N . CYS A 1 427 ? -22.857 -5.434 9.745 1.00 75.00 427 CYS A N 1
ATOM 3460 C CA . CYS A 1 427 ? -21.832 -6.411 9.352 1.00 75.00 427 CYS A CA 1
ATOM 3461 C C . CYS A 1 427 ? -22.044 -6.940 7.926 1.00 75.00 427 CYS A C 1
ATOM 3463 O O . CYS A 1 427 ? -21.111 -6.936 7.133 1.00 75.00 427 CYS A O 1
ATOM 3465 N N . LYS A 1 428 ? -23.283 -7.276 7.542 1.00 77.44 428 LYS A N 1
ATOM 3466 C CA . LYS A 1 428 ? -23.578 -7.771 6.185 1.00 77.44 428 LYS A CA 1
ATOM 3467 C C . LYS A 1 428 ? -23.246 -6.760 5.086 1.00 77.44 428 LYS A C 1
ATOM 3469 O O . LYS A 1 428 ? -22.814 -7.148 4.002 1.00 77.44 428 LYS A O 1
ATOM 3474 N N . VAL A 1 429 ? -23.474 -5.471 5.337 1.00 72.44 429 VAL A N 1
ATOM 3475 C CA . VAL A 1 429 ? -23.150 -4.410 4.371 1.00 72.44 429 VAL A CA 1
ATOM 3476 C C . VAL A 1 429 ? -21.637 -4.197 4.276 1.00 72.44 429 VAL A C 1
ATOM 3478 O O . VAL A 1 429 ? -21.119 -3.970 3.178 1.00 72.44 429 VAL A O 1
ATOM 3481 N N . VAL A 1 430 ? -20.922 -4.324 5.396 1.00 73.75 430 VAL A N 1
ATOM 3482 C CA . VAL A 1 430 ? -19.453 -4.304 5.419 1.00 73.75 430 VAL A CA 1
ATOM 3483 C C . VAL A 1 430 ? -18.892 -5.492 4.633 1.00 73.75 430 VAL A C 1
ATOM 3485 O O . VAL A 1 430 ? -18.090 -5.278 3.728 1.00 73.75 430 VAL A O 1
ATOM 3488 N N . ASP A 1 431 ? -19.388 -6.709 4.864 1.00 77.88 431 ASP A N 1
ATOM 3489 C CA . ASP A 1 431 ? -18.943 -7.917 4.156 1.00 77.88 431 ASP A CA 1
ATOM 3490 C C . ASP A 1 431 ? -19.163 -7.815 2.638 1.00 77.88 431 ASP A C 1
ATOM 3492 O O . ASP A 1 431 ? -18.278 -8.141 1.844 1.00 77.88 431 ASP A O 1
ATOM 3496 N N . LYS A 1 432 ? -20.320 -7.292 2.204 1.00 76.56 432 LYS A N 1
ATOM 3497 C CA . LYS A 1 432 ? -20.581 -7.028 0.777 1.00 76.56 432 LYS A CA 1
ATOM 3498 C C . LYS A 1 432 ? -19.616 -5.995 0.189 1.00 76.56 432 LYS A C 1
ATOM 3500 O O . LYS A 1 432 ? -19.193 -6.144 -0.958 1.00 76.56 432 LYS A O 1
ATOM 3505 N N . SER A 1 433 ? -19.294 -4.945 0.945 1.00 70.44 433 SER A N 1
ATOM 3506 C CA . SER A 1 433 ? -18.346 -3.908 0.514 1.00 70.44 433 SER A CA 1
ATOM 3507 C C . SER A 1 433 ? -16.935 -4.479 0.355 1.00 70.44 433 SER A C 1
ATOM 3509 O O . SER A 1 433 ? -16.291 -4.228 -0.663 1.00 70.44 433 SER A O 1
ATOM 3511 N N . ILE A 1 434 ? -16.499 -5.321 1.299 1.00 75.69 434 ILE A N 1
ATOM 3512 C CA . ILE A 1 434 ? -15.228 -6.054 1.225 1.00 75.69 434 ILE A CA 1
ATOM 3513 C C . ILE A 1 434 ? -15.203 -6.950 -0.018 1.00 75.69 434 ILE A C 1
ATOM 3515 O O . ILE A 1 434 ? -14.255 -6.888 -0.795 1.00 75.69 434 ILE A O 1
ATOM 3519 N N . GLY A 1 435 ? -16.269 -7.717 -0.272 1.00 79.62 435 GLY A N 1
ATOM 3520 C CA . GLY A 1 435 ? -16.349 -8.586 -1.450 1.00 79.62 435 GLY A CA 1
ATOM 3521 C C . GLY A 1 435 ? -16.189 -7.835 -2.779 1.00 79.62 435 GLY A C 1
ATOM 3522 O O . GLY A 1 435 ? -15.495 -8.306 -3.678 1.00 79.62 435 GLY A O 1
ATOM 3523 N N . LYS A 1 436 ? -16.773 -6.636 -2.905 1.00 76.00 436 LYS A N 1
ATOM 3524 C CA . LYS A 1 436 ? -16.585 -5.789 -4.096 1.00 76.00 436 LYS A CA 1
ATOM 3525 C C . LYS A 1 436 ? -15.156 -5.278 -4.243 1.00 76.00 436 LYS A C 1
ATOM 3527 O O . LYS A 1 436 ? -14.634 -5.307 -5.355 1.00 76.00 436 LYS A O 1
ATOM 3532 N N . LEU A 1 437 ? -14.536 -4.834 -3.150 1.00 72.75 437 LEU A N 1
ATOM 3533 C CA . LEU A 1 437 ? -13.138 -4.402 -3.160 1.00 72.75 437 LEU A CA 1
ATOM 3534 C C . LEU A 1 437 ? -12.209 -5.539 -3.594 1.00 72.75 437 LEU A C 1
ATOM 3536 O O . LEU A 1 437 ? -11.357 -5.332 -4.453 1.00 72.75 437 LEU A O 1
ATOM 3540 N N . CYS A 1 438 ? -12.421 -6.752 -3.078 1.00 76.62 438 CYS A N 1
ATOM 3541 C CA . CYS A 1 438 ? -11.665 -7.929 -3.503 1.00 76.62 438 CYS A CA 1
ATOM 3542 C C . CYS A 1 438 ? -11.836 -8.215 -5.003 1.00 76.62 438 CYS A C 1
ATOM 3544 O O . CYS A 1 438 ? -10.858 -8.507 -5.683 1.00 76.62 438 CYS A O 1
ATOM 3546 N N . ASN A 1 439 ? -13.050 -8.081 -5.547 1.00 80.38 439 ASN A N 1
ATOM 3547 C CA . ASN A 1 439 ? -13.278 -8.277 -6.982 1.00 80.38 439 ASN A CA 1
ATOM 3548 C C . ASN A 1 439 ? -12.551 -7.227 -7.835 1.00 80.38 439 ASN A C 1
ATOM 3550 O O . ASN A 1 439 ? -11.897 -7.588 -8.809 1.00 80.38 439 ASN A O 1
ATOM 3554 N N . GLN A 1 440 ? -12.608 -5.949 -7.448 1.00 75.62 440 GLN A N 1
ATOM 3555 C CA . GLN A 1 440 ? -11.881 -4.881 -8.143 1.00 75.62 440 GLN A CA 1
ATOM 3556 C C . GLN A 1 440 ? -10.362 -5.084 -8.080 1.00 75.62 440 GLN A C 1
ATOM 3558 O O . GLN A 1 440 ? -9.666 -4.838 -9.065 1.00 75.62 440 GLN A O 1
ATOM 3563 N N . LEU A 1 441 ? -9.845 -5.555 -6.942 1.00 75.62 441 LEU A N 1
ATOM 3564 C CA . LEU A 1 441 ? -8.432 -5.890 -6.784 1.00 75.62 441 LEU A CA 1
ATOM 3565 C C . LEU A 1 441 ? -8.028 -7.018 -7.745 1.00 75.62 441 LEU A C 1
ATOM 3567 O O . LEU A 1 441 ? -7.075 -6.860 -8.504 1.00 75.62 441 LEU A O 1
ATOM 3571 N N . ASN A 1 442 ? -8.807 -8.102 -7.787 1.00 83.81 442 ASN A N 1
ATOM 3572 C CA . ASN A 1 442 ? -8.557 -9.236 -8.678 1.00 83.81 442 ASN A CA 1
ATOM 3573 C C . ASN A 1 442 ? -8.592 -8.823 -10.161 1.00 83.81 442 ASN A C 1
ATOM 3575 O O . ASN A 1 442 ? -7.769 -9.271 -10.958 1.00 83.81 442 ASN A O 1
ATOM 3579 N N . GLU A 1 443 ? -9.521 -7.948 -10.559 1.00 82.88 443 GLU A N 1
ATOM 3580 C CA . GLU A 1 443 ? -9.566 -7.396 -11.921 1.00 82.88 443 GLU A CA 1
ATOM 3581 C C . GLU A 1 443 ? -8.293 -6.606 -12.263 1.00 82.88 443 GLU A C 1
ATOM 3583 O O . GLU A 1 443 ? -7.756 -6.732 -13.367 1.00 82.88 443 GLU A O 1
ATOM 3588 N N . LYS A 1 444 ? -7.772 -5.821 -11.312 1.00 78.88 444 LYS A N 1
ATOM 3589 C CA . LYS A 1 444 ? -6.528 -5.058 -11.488 1.00 78.88 444 LYS A CA 1
ATOM 3590 C C . LYS A 1 444 ? -5.293 -5.952 -11.541 1.00 78.88 444 LYS A C 1
ATOM 3592 O O . LYS A 1 444 ? -4.433 -5.711 -12.387 1.00 78.88 444 LYS A O 1
ATOM 3597 N N . GLU A 1 445 ? -5.213 -6.984 -10.706 1.00 83.06 445 GLU A N 1
ATOM 3598 C CA . GLU A 1 445 ? -4.130 -7.974 -10.758 1.00 83.06 445 GLU A CA 1
ATOM 3599 C C . GLU A 1 445 ? -4.106 -8.715 -12.097 1.00 83.06 445 GLU A C 1
ATOM 3601 O O . GLU A 1 445 ? -3.048 -8.840 -12.716 1.00 83.06 445 GLU A O 1
ATOM 3606 N N . ASN A 1 446 ? -5.274 -9.126 -12.602 1.00 84.88 446 ASN A N 1
ATOM 3607 C CA . ASN A 1 446 ? -5.385 -9.763 -13.913 1.00 84.88 446 ASN A CA 1
ATOM 3608 C C . ASN A 1 446 ? -4.914 -8.838 -15.044 1.00 84.88 446 ASN A C 1
ATOM 3610 O O . ASN A 1 446 ? -4.187 -9.275 -15.939 1.00 84.88 446 ASN A O 1
ATOM 3614 N N . LEU A 1 447 ? -5.277 -7.552 -14.998 1.00 85.12 447 LEU A N 1
ATOM 3615 C CA . LEU A 1 447 ? -4.814 -6.565 -15.976 1.00 85.12 447 LEU A CA 1
ATOM 3616 C C . LEU A 1 447 ? -3.288 -6.378 -15.916 1.00 85.12 447 LEU A C 1
ATOM 3618 O O . LEU A 1 447 ? -2.630 -6.289 -16.953 1.00 85.12 447 LEU A O 1
ATOM 3622 N N . LEU A 1 448 ? -2.716 -6.346 -14.710 1.00 77.69 448 LEU A N 1
ATOM 3623 C CA . LEU A 1 448 ? -1.272 -6.226 -14.507 1.00 77.69 448 LEU A CA 1
ATOM 3624 C C . LEU A 1 448 ? -0.537 -7.455 -15.053 1.00 77.69 448 LEU A C 1
ATOM 3626 O O . LEU A 1 448 ? 0.472 -7.311 -15.746 1.00 77.69 448 LEU A O 1
ATOM 3630 N N . LEU A 1 449 ? -1.076 -8.654 -14.823 1.00 88.19 449 LEU A N 1
ATOM 3631 C CA . LEU A 1 449 ? -0.531 -9.896 -15.366 1.00 88.19 449 LEU A CA 1
ATOM 3632 C C . LEU A 1 449 ? -0.545 -9.901 -16.902 1.00 88.19 449 LEU A C 1
ATOM 3634 O O . LEU A 1 449 ? 0.462 -10.240 -17.522 1.00 88.19 449 LEU A O 1
ATOM 3638 N N . GLN A 1 450 ? -1.642 -9.460 -17.525 1.00 83.69 450 GLN A N 1
ATOM 3639 C CA . GLN A 1 450 ? -1.723 -9.316 -18.984 1.00 83.69 450 GLN A CA 1
ATOM 3640 C C . GLN A 1 450 ? -0.665 -8.345 -19.524 1.00 83.69 450 GLN A C 1
ATOM 3642 O O . GLN A 1 450 ? 0.013 -8.651 -20.504 1.00 83.69 450 GLN A O 1
ATOM 3647 N N . LYS A 1 451 ? -0.478 -7.193 -18.868 1.00 81.81 451 LYS A N 1
ATOM 3648 C CA . LYS A 1 451 ? 0.534 -6.202 -19.265 1.00 81.81 451 LYS A CA 1
ATOM 3649 C C . LYS A 1 451 ? 1.962 -6.726 -19.102 1.00 81.81 451 LYS A C 1
ATOM 3651 O O . LYS A 1 451 ? 2.790 -6.492 -19.976 1.00 81.81 451 LYS A O 1
ATOM 3656 N N . LYS A 1 452 ? 2.240 -7.487 -18.041 1.00 84.06 452 LYS A N 1
ATOM 3657 C CA . LYS A 1 452 ? 3.538 -8.149 -17.833 1.00 84.06 452 LYS A CA 1
ATOM 3658 C C . LYS A 1 452 ? 3.847 -9.169 -18.936 1.00 84.06 452 LYS A C 1
ATOM 3660 O O . LYS A 1 452 ? 4.978 -9.239 -19.416 1.00 84.06 452 LYS A O 1
ATOM 3665 N N . ASN A 1 453 ? 2.843 -9.934 -19.361 1.00 85.44 453 ASN A N 1
ATOM 3666 C CA . ASN A 1 453 ? 2.995 -10.889 -20.459 1.00 85.44 453 ASN A CA 1
ATOM 3667 C C . ASN A 1 453 ? 3.274 -10.172 -21.790 1.00 85.44 453 ASN A C 1
ATOM 3669 O O . ASN A 1 453 ? 4.199 -10.552 -22.499 1.00 85.44 453 ASN A O 1
ATOM 3673 N N . ALA A 1 454 ? 2.563 -9.079 -22.082 1.00 81.75 454 ALA A N 1
ATOM 3674 C CA . ALA A 1 454 ? 2.839 -8.269 -23.269 1.00 81.75 454 ALA A CA 1
ATOM 3675 C C . ALA A 1 454 ? 4.266 -7.688 -23.256 1.00 81.75 454 ALA A C 1
ATOM 3677 O O . ALA A 1 454 ? 4.967 -7.758 -24.262 1.00 81.75 454 ALA A O 1
ATOM 3678 N N . LEU A 1 455 ? 4.729 -7.185 -22.103 1.00 78.44 455 LEU A N 1
ATOM 3679 C CA . LEU A 1 455 ? 6.089 -6.661 -21.963 1.00 78.44 455 LEU A CA 1
ATOM 3680 C C . LEU A 1 455 ? 7.142 -7.744 -22.247 1.00 78.44 455 LEU A C 1
ATOM 3682 O O . LEU A 1 455 ? 8.069 -7.524 -23.019 1.00 78.44 455 LEU A O 1
ATOM 3686 N N . THR A 1 456 ? 6.972 -8.940 -21.684 1.00 83.75 456 THR A N 1
ATOM 3687 C CA . THR A 1 456 ? 7.909 -10.053 -21.923 1.00 83.75 456 THR A CA 1
ATOM 3688 C C . THR A 1 456 ? 7.933 -10.521 -23.382 1.00 83.75 456 THR A C 1
ATOM 3690 O O . THR A 1 456 ? 8.999 -10.886 -23.879 1.00 83.75 456 THR A O 1
ATOM 3693 N N . GLU A 1 457 ? 6.809 -10.473 -24.102 1.00 84.06 457 GLU A N 1
ATOM 3694 C CA . GLU A 1 457 ? 6.777 -10.717 -25.553 1.00 84.06 457 GLU A CA 1
ATOM 3695 C C . GLU A 1 457 ? 7.509 -9.624 -26.345 1.00 84.06 457 GLU A C 1
ATOM 3697 O O . GLU A 1 457 ? 8.268 -9.937 -27.270 1.00 84.06 457 GLU A O 1
ATOM 3702 N N . THR A 1 458 ? 7.350 -8.353 -25.961 1.00 77.94 458 THR A N 1
ATOM 3703 C CA . THR A 1 458 ? 8.092 -7.251 -26.592 1.00 77.94 458 THR A CA 1
ATOM 3704 C C . THR A 1 458 ? 9.595 -7.347 -26.335 1.00 77.94 458 THR A C 1
ATOM 3706 O O . THR A 1 458 ? 10.367 -7.215 -27.280 1.00 77.94 458 THR A O 1
ATOM 3709 N N . THR A 1 459 ? 10.027 -7.694 -25.118 1.00 79.25 459 THR A N 1
ATOM 3710 C CA . THR A 1 459 ? 11.449 -7.895 -24.791 1.00 79.25 459 THR A CA 1
ATOM 3711 C C . THR A 1 459 ? 12.057 -9.041 -25.601 1.00 79.25 459 THR A C 1
ATOM 3713 O O . THR A 1 459 ? 13.154 -8.907 -26.133 1.00 79.25 459 THR A O 1
ATOM 3716 N N . LYS A 1 460 ? 11.330 -10.155 -25.776 1.00 87.25 460 LYS A N 1
ATOM 3717 C CA . LYS A 1 460 ? 11.775 -11.253 -26.655 1.00 87.25 460 LYS A CA 1
ATOM 3718 C C . LYS A 1 460 ? 11.909 -10.817 -28.112 1.00 87.25 460 LYS A C 1
ATOM 3720 O O . LYS A 1 460 ? 12.827 -11.252 -28.801 1.00 87.25 460 LYS A O 1
ATOM 3725 N N . SER A 1 461 ? 10.984 -9.987 -28.587 1.00 80.38 461 SER A N 1
ATOM 3726 C CA . SER A 1 461 ? 11.028 -9.463 -29.954 1.00 80.38 461 SER A CA 1
ATOM 3727 C C . SER A 1 461 ? 12.227 -8.535 -30.153 1.00 80.38 461 SER A C 1
ATOM 3729 O O . SER A 1 461 ? 12.894 -8.633 -31.179 1.00 80.38 461 SER A O 1
ATOM 3731 N N . TYR A 1 462 ? 12.530 -7.700 -29.157 1.00 75.19 462 TYR A N 1
ATOM 3732 C CA . TYR A 1 462 ? 13.682 -6.802 -29.156 1.00 75.19 462 TYR A CA 1
ATOM 3733 C C . TYR A 1 462 ? 15.014 -7.566 -29.169 1.00 75.19 462 TYR A C 1
ATOM 3735 O O . TYR A 1 462 ? 15.814 -7.360 -30.074 1.00 75.19 462 TYR A O 1
ATOM 3743 N N . SER A 1 463 ? 15.188 -8.550 -28.282 1.00 82.31 463 SER A N 1
ATOM 3744 C CA . SER A 1 463 ? 16.389 -9.403 -28.256 1.00 82.31 463 SER A CA 1
ATOM 3745 C C . SER A 1 463 ? 16.624 -10.139 -29.590 1.00 82.31 463 SER A C 1
ATOM 3747 O O . SER A 1 463 ? 17.748 -10.233 -30.072 1.00 82.31 463 SER A O 1
ATOM 3749 N N . ASN A 1 464 ? 15.561 -10.590 -30.267 1.00 85.38 464 ASN A N 1
ATOM 3750 C CA . ASN A 1 464 ? 15.678 -11.194 -31.602 1.00 85.38 464 ASN A CA 1
ATOM 3751 C C . ASN A 1 464 ? 16.070 -10.168 -32.689 1.00 85.38 464 ASN A C 1
ATOM 3753 O O . ASN A 1 464 ? 16.677 -10.525 -33.699 1.00 85.38 464 ASN A O 1
ATOM 3757 N N . CYS A 1 465 ? 15.706 -8.894 -32.525 1.00 73.19 465 CYS A N 1
ATOM 3758 C CA . CYS A 1 465 ? 16.179 -7.823 -33.402 1.00 73.19 465 CYS A CA 1
ATOM 3759 C C . CYS A 1 465 ? 17.661 -7.514 -33.159 1.00 73.19 465 CYS A C 1
ATOM 3761 O O . CYS A 1 465 ? 18.390 -7.381 -34.140 1.00 73.19 465 CYS A O 1
ATOM 3763 N N . GLU A 1 466 ? 18.113 -7.480 -31.905 1.00 78.81 466 GLU A N 1
ATOM 3764 C CA . GLU A 1 466 ? 19.534 -7.316 -31.562 1.00 78.81 466 GLU A CA 1
ATOM 3765 C C . GLU A 1 466 ? 20.388 -8.437 -32.158 1.00 78.81 466 GLU A C 1
ATOM 3767 O O . GLU A 1 466 ? 21.339 -8.153 -32.881 1.00 78.81 466 GLU A O 1
ATOM 3772 N N . GLU A 1 467 ? 19.982 -9.704 -31.998 1.00 87.00 467 GLU A N 1
ATOM 3773 C CA . GLU A 1 467 ? 20.692 -10.835 -32.615 1.00 87.00 467 GLU A CA 1
ATOM 3774 C C . GLU A 1 467 ? 20.805 -10.696 -34.143 1.00 87.00 467 GLU A C 1
ATOM 3776 O O . GLU A 1 467 ? 21.800 -11.094 -34.756 1.00 87.00 467 GLU A O 1
ATOM 3781 N N . LYS A 1 468 ? 19.769 -10.163 -34.804 1.00 86.62 468 LYS A N 1
ATOM 3782 C CA . LYS A 1 468 ? 19.805 -9.925 -36.255 1.00 86.62 468 LYS A CA 1
ATOM 3783 C C . LYS A 1 468 ? 20.742 -8.783 -36.617 1.00 86.62 468 LYS A C 1
ATOM 3785 O O . LYS A 1 468 ? 21.424 -8.891 -37.634 1.00 86.62 468 LYS A O 1
ATOM 3790 N N . LEU A 1 469 ? 20.758 -7.719 -35.821 1.00 77.88 469 LEU A N 1
ATOM 3791 C CA . LEU A 1 469 ? 21.609 -6.552 -36.024 1.00 77.88 469 LEU A CA 1
ATOM 3792 C C . LEU A 1 469 ? 23.084 -6.935 -35.858 1.00 77.88 469 LEU A C 1
ATOM 3794 O O . LEU A 1 469 ? 23.901 -6.615 -36.718 1.00 77.88 469 LEU A O 1
ATOM 3798 N N . GLU A 1 470 ? 23.401 -7.747 -34.852 1.00 85.44 470 GLU A N 1
ATOM 3799 C CA . GLU A 1 470 ? 24.745 -8.281 -34.623 1.00 85.44 470 GLU A CA 1
ATOM 3800 C C . GLU A 1 470 ? 25.232 -9.142 -35.805 1.00 85.44 470 GLU A C 1
ATOM 3802 O O . GLU A 1 470 ? 26.347 -8.964 -36.305 1.00 85.44 470 GLU A O 1
ATOM 3807 N N . ARG A 1 471 ? 24.367 -10.012 -36.351 1.00 86.81 471 ARG A N 1
ATOM 3808 C CA . ARG A 1 471 ? 24.676 -10.780 -37.577 1.00 86.81 471 ARG A CA 1
ATOM 3809 C C . ARG A 1 471 ? 24.922 -9.880 -38.788 1.00 86.81 471 ARG A C 1
ATOM 3811 O O . ARG A 1 471 ? 25.770 -10.201 -39.620 1.00 86.81 471 ARG A O 1
ATOM 3818 N N . LEU A 1 472 ? 24.180 -8.781 -38.901 1.00 81.31 472 LEU A N 1
ATOM 3819 C CA . LEU A 1 472 ? 24.324 -7.812 -39.987 1.00 81.31 472 LEU A CA 1
ATOM 3820 C C . LEU A 1 472 ? 25.656 -7.059 -39.876 1.00 81.31 472 LEU A C 1
ATOM 3822 O O . LEU A 1 472 ? 26.374 -6.948 -40.868 1.00 81.31 472 LEU A O 1
ATOM 3826 N N . ASN A 1 473 ? 26.043 -6.650 -38.667 1.00 80.31 473 ASN A N 1
ATOM 3827 C CA . ASN A 1 473 ? 27.335 -6.019 -38.394 1.00 80.31 473 ASN A CA 1
ATOM 3828 C C . ASN A 1 473 ? 28.514 -6.949 -38.718 1.00 80.31 473 ASN A C 1
ATOM 3830 O O . ASN A 1 473 ? 29.497 -6.521 -39.330 1.00 80.31 473 ASN A O 1
ATOM 3834 N N . LEU A 1 474 ? 28.405 -8.238 -38.382 1.00 87.75 474 LEU A N 1
ATOM 3835 C CA . LEU A 1 474 ? 29.378 -9.261 -38.779 1.00 87.75 474 LEU A CA 1
ATOM 3836 C C . LEU A 1 474 ? 29.500 -9.375 -40.305 1.00 87.75 474 LEU A C 1
ATOM 3838 O O . LEU A 1 474 ? 30.614 -9.353 -40.831 1.00 87.75 474 LEU A O 1
ATOM 3842 N N . ALA A 1 475 ? 28.372 -9.420 -41.021 1.00 84.56 475 ALA A N 1
ATOM 3843 C CA . ALA A 1 475 ? 28.371 -9.460 -42.481 1.00 84.56 475 ALA A CA 1
ATOM 3844 C C . ALA A 1 475 ? 29.017 -8.205 -43.096 1.00 84.56 475 ALA A C 1
ATOM 3846 O O . ALA A 1 475 ? 29.842 -8.332 -44.000 1.00 84.56 475 ALA A O 1
ATOM 3847 N N . ILE A 1 476 ? 28.717 -7.013 -42.564 1.00 77.25 476 ILE A N 1
ATOM 3848 C CA . ILE A 1 476 ? 29.325 -5.743 -42.997 1.00 77.25 476 ILE A CA 1
ATOM 3849 C C . ILE A 1 476 ? 30.847 -5.775 -42.800 1.00 77.25 476 ILE A C 1
ATOM 3851 O O . ILE A 1 476 ? 31.611 -5.393 -43.694 1.00 77.25 476 ILE A O 1
ATOM 3855 N N . LYS A 1 477 ? 31.314 -6.273 -41.649 1.00 86.56 477 LYS A N 1
ATOM 3856 C CA . LYS A 1 477 ? 32.745 -6.399 -41.341 1.00 86.56 477 LYS A CA 1
ATOM 3857 C C . LYS A 1 477 ? 33.461 -7.320 -42.329 1.00 86.56 477 LYS A C 1
ATOM 3859 O O . LYS A 1 477 ? 34.562 -6.995 -42.778 1.00 86.56 477 LYS A O 1
ATOM 3864 N N . ASP A 1 478 ? 32.841 -8.437 -42.692 1.00 85.44 478 ASP A N 1
ATOM 3865 C CA . ASP A 1 478 ? 33.400 -9.374 -43.667 1.00 85.44 478 ASP A CA 1
ATOM 3866 C C . ASP A 1 478 ? 33.395 -8.797 -45.089 1.00 85.44 478 ASP A C 1
ATOM 3868 O O . ASP A 1 478 ? 34.398 -8.918 -45.801 1.00 85.44 478 ASP A O 1
ATOM 3872 N N . THR A 1 479 ? 32.340 -8.077 -45.488 1.00 83.06 479 THR A N 1
ATOM 3873 C CA . THR A 1 479 ? 32.325 -7.366 -46.777 1.00 83.06 479 THR A CA 1
ATOM 3874 C C . THR A 1 479 ? 33.392 -6.278 -46.845 1.00 83.06 479 THR A C 1
ATOM 3876 O O . THR A 1 479 ? 34.090 -6.182 -47.852 1.00 83.06 479 THR A O 1
ATOM 3879 N N . ASN A 1 480 ? 33.607 -5.519 -45.765 1.00 80.06 480 ASN A N 1
ATOM 3880 C CA . ASN A 1 480 ? 34.638 -4.480 -45.715 1.00 80.06 480 ASN A CA 1
ATOM 3881 C C . ASN A 1 480 ? 36.046 -5.070 -45.851 1.00 80.06 480 ASN A C 1
ATOM 3883 O O . ASN A 1 480 ? 36.856 -4.544 -46.611 1.00 80.06 480 ASN A O 1
ATOM 3887 N N . LYS A 1 481 ? 36.325 -6.207 -45.198 1.00 87.00 481 LYS A N 1
ATOM 3888 C CA . LYS A 1 481 ? 37.588 -6.938 -45.400 1.00 87.00 481 LYS A CA 1
ATOM 3889 C C . LYS A 1 481 ? 37.760 -7.390 -46.849 1.00 87.00 481 LYS A C 1
ATOM 3891 O O . LYS A 1 481 ? 38.852 -7.265 -47.396 1.00 87.00 481 LYS A O 1
ATOM 3896 N N . SER A 1 482 ? 36.699 -7.901 -47.476 1.00 85.75 482 SER A N 1
ATOM 3897 C CA . SER A 1 482 ? 36.738 -8.306 -48.886 1.00 85.75 482 SER A CA 1
ATOM 3898 C C . SER A 1 482 ? 37.045 -7.120 -49.805 1.00 85.75 482 SER A C 1
ATOM 3900 O O . SER A 1 482 ? 37.888 -7.238 -50.691 1.00 85.75 482 SER A O 1
ATOM 3902 N N . ILE A 1 483 ? 36.412 -5.966 -49.569 1.00 78.00 483 ILE A N 1
ATOM 3903 C CA . ILE A 1 483 ? 36.660 -4.727 -50.320 1.00 78.00 483 ILE A CA 1
ATOM 3904 C C . ILE A 1 483 ? 38.107 -4.256 -50.127 1.00 78.00 483 ILE A C 1
ATOM 3906 O O . ILE A 1 483 ? 38.760 -3.860 -51.091 1.00 78.00 483 ILE A O 1
ATOM 3910 N N . GLU A 1 484 ? 38.641 -4.325 -48.906 1.00 84.31 484 GLU A N 1
ATOM 3911 C CA . GLU A 1 484 ? 40.023 -3.933 -48.619 1.00 84.31 484 GLU A CA 1
ATOM 3912 C C . GLU A 1 484 ? 41.039 -4.817 -49.363 1.00 84.31 484 GLU A C 1
ATOM 3914 O O . GLU A 1 484 ? 42.019 -4.308 -49.916 1.00 84.31 484 GLU A O 1
ATOM 3919 N N . ILE A 1 485 ? 40.787 -6.130 -49.425 1.00 87.94 485 ILE A N 1
ATOM 3920 C CA . ILE A 1 485 ? 41.601 -7.079 -50.198 1.00 87.94 485 ILE A CA 1
ATOM 3921 C C . ILE A 1 485 ? 41.532 -6.741 -51.692 1.00 87.94 485 ILE A C 1
ATOM 3923 O O . ILE A 1 485 ? 42.578 -6.566 -52.319 1.00 87.94 485 ILE A O 1
ATOM 3927 N N . GLU A 1 486 ? 40.329 -6.577 -52.256 1.00 82.94 486 GLU A N 1
ATOM 3928 C CA . GLU A 1 486 ? 40.161 -6.229 -53.676 1.00 82.94 486 GLU A CA 1
ATOM 3929 C C . GLU A 1 486 ? 40.825 -4.882 -54.025 1.00 82.94 486 GLU A C 1
ATOM 3931 O O . GLU A 1 486 ? 41.439 -4.743 -55.087 1.00 82.94 486 GLU A O 1
ATOM 3936 N N . SER A 1 487 ? 40.751 -3.895 -53.128 1.00 78.62 487 SER A N 1
ATOM 3937 C CA . SER A 1 487 ? 41.383 -2.582 -53.297 1.00 78.62 487 SER A CA 1
ATOM 3938 C C . SER A 1 487 ? 42.912 -2.676 -53.294 1.00 78.62 487 SER A C 1
ATOM 3940 O O . SER A 1 487 ? 43.574 -2.114 -54.172 1.00 78.62 487 SER A O 1
ATOM 3942 N N . LYS A 1 488 ? 43.495 -3.461 -52.376 1.00 86.19 488 LYS A N 1
ATOM 3943 C CA . LYS A 1 488 ? 44.944 -3.729 -52.339 1.00 86.19 488 LYS A CA 1
ATOM 3944 C C . LYS A 1 488 ? 45.429 -4.408 -53.620 1.00 86.19 488 LYS A C 1
ATOM 3946 O O . LYS A 1 488 ? 46.428 -3.975 -54.197 1.00 86.19 488 LYS A O 1
ATOM 3951 N N . GLU A 1 489 ? 44.705 -5.417 -54.103 1.00 84.44 489 GLU A N 1
ATOM 3952 C CA . GLU A 1 489 ? 45.018 -6.076 -55.376 1.00 84.44 489 GLU A CA 1
ATOM 3953 C C . GLU A 1 489 ? 44.939 -5.111 -56.565 1.00 84.44 489 GLU A C 1
ATOM 3955 O O . GLU A 1 489 ? 45.765 -5.172 -57.480 1.00 84.44 489 GLU A O 1
ATOM 3960 N N . MET A 1 490 ? 43.955 -4.208 -56.567 1.00 79.25 490 MET A N 1
ATOM 3961 C CA . MET A 1 490 ? 43.806 -3.201 -57.614 1.00 79.25 490 MET A CA 1
ATOM 3962 C C . MET A 1 490 ? 44.967 -2.202 -57.607 1.00 79.25 490 MET A C 1
ATOM 3964 O O . MET A 1 490 ? 45.558 -1.954 -58.658 1.00 79.25 490 MET A O 1
ATOM 3968 N N . MET A 1 491 ? 45.336 -1.677 -56.437 1.00 79.44 491 MET A N 1
ATOM 3969 C CA . MET A 1 491 ? 46.461 -0.748 -56.286 1.00 79.44 491 MET A CA 1
ATOM 3970 C C . MET A 1 491 ? 47.784 -1.375 -56.729 1.00 79.44 491 MET A C 1
ATOM 3972 O O . MET A 1 491 ? 48.591 -0.721 -57.389 1.00 79.44 491 MET A O 1
ATOM 3976 N N . GLN A 1 492 ? 47.994 -2.659 -56.432 1.00 86.31 492 GLN A N 1
ATOM 3977 C CA . GLN A 1 492 ? 49.183 -3.373 -56.882 1.00 86.31 492 GLN A CA 1
ATOM 3978 C C . GLN A 1 492 ? 49.232 -3.511 -58.410 1.00 86.31 492 GLN A C 1
ATOM 3980 O O . GLN A 1 492 ? 50.267 -3.228 -59.012 1.00 86.31 492 GLN A O 1
ATOM 3985 N N . LYS A 1 493 ? 48.105 -3.841 -59.055 1.00 82.69 493 LYS A N 1
ATOM 3986 C CA . LYS A 1 493 ? 48.014 -3.887 -60.526 1.00 82.69 493 LYS A CA 1
ATOM 3987 C C . LYS A 1 493 ? 48.266 -2.525 -61.173 1.00 82.69 493 LYS A C 1
ATOM 3989 O O . LYS A 1 493 ? 48.919 -2.465 -62.209 1.00 82.69 493 LYS A O 1
ATOM 3994 N N . ILE A 1 494 ? 47.773 -1.437 -60.575 1.00 78.12 494 ILE A N 1
ATOM 3995 C CA . ILE A 1 494 ? 48.033 -0.074 -61.067 1.00 78.12 494 ILE A CA 1
ATOM 3996 C C . ILE A 1 494 ? 49.533 0.220 -61.027 1.00 78.12 494 ILE A C 1
ATOM 3998 O O . ILE A 1 494 ? 50.092 0.659 -62.029 1.00 78.12 494 ILE A O 1
ATOM 4002 N N . LYS A 1 495 ? 50.198 -0.092 -59.911 1.00 83.19 495 LYS A N 1
ATOM 4003 C CA . LYS A 1 495 ? 51.640 0.120 -59.756 1.00 83.19 495 LYS A CA 1
ATOM 4004 C C . LYS A 1 495 ? 52.462 -0.670 -60.781 1.00 83.19 495 LYS A C 1
ATOM 4006 O O . LYS A 1 495 ? 53.378 -0.123 -61.387 1.00 83.19 495 LYS A O 1
ATOM 4011 N N . GLU A 1 496 ? 52.107 -1.931 -61.025 1.00 82.81 496 GLU A N 1
ATOM 4012 C CA . GLU A 1 496 ? 52.752 -2.758 -62.056 1.00 82.81 496 GLU A CA 1
ATOM 4013 C C . GLU A 1 496 ? 52.597 -2.159 -63.467 1.00 82.81 496 GLU A C 1
ATOM 4015 O O . GLU A 1 496 ? 53.525 -2.209 -64.276 1.00 82.81 496 GLU A O 1
ATOM 4020 N N . GLU A 1 497 ? 51.438 -1.576 -63.783 1.00 78.00 497 GLU A N 1
ATOM 4021 C CA . GLU A 1 497 ? 51.205 -0.902 -65.067 1.00 78.00 497 GLU A CA 1
ATOM 4022 C C . GLU A 1 497 ? 51.943 0.445 -65.175 1.00 78.00 497 GLU A C 1
ATOM 4024 O O . GLU A 1 497 ? 52.455 0.784 -66.246 1.00 78.00 497 GLU A O 1
ATOM 4029 N N . GLU A 1 498 ? 52.074 1.197 -64.080 1.00 78.06 498 GLU A N 1
ATOM 4030 C CA . GLU A 1 498 ? 52.888 2.419 -64.034 1.00 78.06 498 GLU A CA 1
ATOM 4031 C C . GLU A 1 498 ? 54.374 2.126 -64.271 1.00 78.06 498 GLU A C 1
ATOM 4033 O O . GLU A 1 498 ? 55.015 2.808 -65.076 1.00 78.06 498 GLU A O 1
ATOM 4038 N N . GLU A 1 499 ? 54.908 1.067 -63.658 1.00 81.44 499 GLU A N 1
ATOM 4039 C CA . GLU A 1 499 ? 56.287 0.619 -63.877 1.00 81.44 499 GLU A CA 1
ATOM 4040 C C . GLU A 1 499 ? 56.515 0.206 -65.343 1.00 81.44 499 GLU A C 1
ATOM 4042 O O . GLU A 1 499 ? 57.499 0.622 -65.966 1.00 81.44 499 GLU A O 1
ATOM 4047 N N . LYS A 1 500 ? 55.575 -0.533 -65.955 1.00 80.44 500 LYS A N 1
ATOM 4048 C CA . LYS A 1 500 ? 55.627 -0.858 -67.396 1.00 80.44 500 LYS A CA 1
ATOM 4049 C C . LYS A 1 500 ? 55.623 0.398 -68.265 1.00 80.44 500 LYS A C 1
ATOM 4051 O O . LYS A 1 500 ? 56.400 0.491 -69.220 1.00 80.44 500 LYS A O 1
ATOM 4056 N N . LYS A 1 501 ? 54.775 1.377 -67.940 1.00 76.69 501 LYS A N 1
ATOM 4057 C CA . LYS A 1 501 ? 54.701 2.659 -68.653 1.00 76.69 501 LYS A CA 1
ATOM 4058 C C . LYS A 1 501 ? 56.013 3.434 -68.544 1.00 76.69 501 LYS A C 1
ATOM 4060 O O . LYS A 1 501 ? 56.464 4.005 -69.540 1.00 76.69 501 LYS A O 1
ATOM 4065 N N . GLU A 1 502 ? 56.656 3.444 -67.380 1.00 77.44 502 GLU A N 1
ATOM 4066 C CA . GLU A 1 502 ? 57.947 4.107 -67.187 1.00 77.44 502 GLU A CA 1
ATOM 4067 C C . GLU A 1 502 ? 59.054 3.447 -68.026 1.00 77.44 502 GLU A C 1
ATOM 4069 O O . GLU A 1 502 ? 59.828 4.142 -68.693 1.00 77.44 502 GLU A O 1
ATOM 4074 N N . VAL A 1 503 ? 59.091 2.109 -68.070 1.00 77.62 503 VAL A N 1
ATOM 4075 C CA . VAL A 1 503 ? 60.027 1.345 -68.914 1.00 77.62 503 VAL A CA 1
ATOM 4076 C C . VAL A 1 503 ? 59.831 1.673 -70.396 1.00 77.62 503 VAL A C 1
ATOM 4078 O O . VAL A 1 503 ? 60.805 1.987 -71.088 1.00 77.62 503 VAL A O 1
ATOM 4081 N N . LEU A 1 504 ? 58.586 1.674 -70.879 1.00 73.75 504 LEU A N 1
ATOM 4082 C CA . LEU A 1 504 ? 58.261 2.038 -72.263 1.00 73.75 504 LEU A CA 1
ATOM 4083 C C . LEU A 1 504 ? 58.646 3.491 -72.574 1.00 73.75 504 LEU A C 1
ATOM 4085 O O . LEU A 1 504 ? 59.224 3.774 -73.621 1.00 73.75 504 LEU A O 1
ATOM 4089 N N . THR A 1 505 ? 58.413 4.413 -71.639 1.00 73.12 505 THR A N 1
ATOM 4090 C CA . THR A 1 505 ? 58.779 5.829 -71.799 1.00 73.12 505 THR A CA 1
ATOM 4091 C C . THR A 1 505 ? 60.297 5.999 -71.933 1.00 73.12 505 THR A C 1
ATOM 4093 O O . THR A 1 505 ? 60.767 6.723 -72.813 1.00 73.12 505 THR A O 1
ATOM 4096 N N . LYS A 1 506 ? 61.086 5.277 -71.125 1.00 75.31 506 LYS A N 1
ATOM 4097 C CA . LYS A 1 506 ? 62.557 5.269 -71.220 1.00 75.31 506 LYS A CA 1
ATOM 4098 C C . LYS A 1 506 ? 63.053 4.675 -72.546 1.00 75.31 506 LYS A C 1
ATOM 4100 O O . LYS A 1 506 ? 64.021 5.186 -73.110 1.00 75.31 506 LYS A O 1
ATOM 4105 N N . GLN A 1 507 ? 62.384 3.649 -73.079 1.00 68.94 507 GLN A N 1
ATOM 4106 C CA . GLN A 1 507 ? 62.692 3.085 -74.402 1.00 68.94 507 GLN A CA 1
ATOM 4107 C C . GLN A 1 507 ? 62.363 4.057 -75.548 1.00 68.94 507 GLN A C 1
ATOM 4109 O O . GLN A 1 507 ? 63.165 4.221 -76.464 1.00 68.94 507 GLN A O 1
ATOM 4114 N N . ILE A 1 508 ? 61.237 4.770 -75.479 1.00 66.19 508 ILE A N 1
ATOM 4115 C CA . ILE A 1 508 ? 60.871 5.798 -76.469 1.00 66.19 508 ILE A CA 1
ATOM 4116 C C . ILE A 1 508 ? 61.903 6.936 -76.488 1.00 66.19 508 ILE A C 1
ATOM 4118 O O . ILE A 1 508 ? 62.310 7.394 -77.558 1.00 66.19 508 ILE A O 1
ATOM 4122 N N . ILE A 1 509 ? 62.377 7.369 -75.315 1.00 66.31 509 ILE A N 1
ATOM 4123 C CA . ILE A 1 509 ? 63.407 8.413 -75.203 1.00 66.31 509 ILE A CA 1
ATOM 4124 C C . ILE A 1 509 ? 64.743 7.945 -75.807 1.00 66.31 509 ILE A C 1
ATOM 4126 O O . ILE A 1 509 ? 65.400 8.728 -76.493 1.00 66.31 509 ILE A O 1
ATOM 4130 N N . SER A 1 510 ? 65.136 6.680 -75.619 1.00 60.75 510 SER A N 1
ATOM 4131 C CA . SER A 1 510 ? 66.392 6.152 -76.176 1.00 60.75 510 SER A CA 1
ATOM 4132 C C . SER A 1 510 ? 66.346 5.950 -77.698 1.00 60.75 510 SER A C 1
ATOM 4134 O O . SER A 1 510 ? 67.367 6.115 -78.371 1.00 60.75 510 SER A O 1
ATOM 4136 N N . MET A 1 511 ? 65.167 5.684 -78.266 1.00 55.59 511 MET A N 1
ATOM 4137 C CA . MET A 1 511 ? 64.968 5.567 -79.716 1.00 55.59 511 MET A CA 1
ATOM 4138 C C . MET A 1 511 ? 64.959 6.914 -80.452 1.00 55.59 511 MET A C 1
ATOM 4140 O O . MET A 1 511 ? 65.294 6.964 -81.634 1.00 55.59 511 MET A O 1
ATOM 4144 N N . LYS A 1 512 ? 64.673 8.023 -79.758 1.00 54.28 512 LYS A N 1
ATOM 4145 C CA . LYS A 1 512 ? 64.651 9.379 -80.340 1.00 54.28 512 LYS A CA 1
ATOM 4146 C C . LYS A 1 512 ? 66.029 9.896 -80.805 1.00 54.28 512 LYS A C 1
ATOM 4148 O O . LYS A 1 512 ? 66.083 10.908 -81.495 1.00 54.28 512 LYS A O 1
ATOM 4153 N N . ASN A 1 513 ? 67.121 9.193 -80.473 1.00 51.84 513 ASN A N 1
ATOM 4154 C CA . ASN A 1 513 ? 68.511 9.587 -80.757 1.00 51.84 513 ASN A CA 1
ATOM 4155 C C . ASN A 1 513 ? 69.239 8.708 -81.806 1.00 51.84 513 ASN A C 1
ATOM 4157 O O . ASN A 1 513 ? 70.468 8.753 -81.880 1.00 51.84 513 ASN A O 1
ATOM 4161 N N . ARG A 1 514 ? 68.539 7.900 -82.620 1.00 46.88 514 ARG A N 1
ATOM 4162 C CA . ARG A 1 514 ? 69.156 7.080 -83.692 1.00 46.88 514 ARG A CA 1
ATOM 4163 C C . ARG A 1 514 ? 68.779 7.564 -85.104 1.00 46.88 514 ARG A C 1
ATOM 4165 O O . ARG A 1 514 ? 67.656 8.025 -85.298 1.00 46.88 514 ARG A O 1
ATOM 4172 N N . PRO A 1 515 ? 69.690 7.469 -86.096 1.00 48.41 515 PRO A N 1
ATOM 4173 C CA . PRO A 1 515 ? 69.430 7.941 -87.451 1.00 48.41 515 PRO A CA 1
ATOM 4174 C C . PRO A 1 515 ? 68.397 7.075 -88.186 1.00 48.41 515 PRO A C 1
ATOM 4176 O O . PRO A 1 515 ? 68.342 5.854 -88.047 1.00 48.41 515 PRO A O 1
ATOM 4179 N N . ILE A 1 516 ? 67.577 7.774 -88.969 1.00 50.50 516 ILE A N 1
ATOM 4180 C CA . ILE A 1 516 ? 66.346 7.339 -89.632 1.00 50.50 516 ILE A CA 1
ATOM 4181 C C . ILE A 1 516 ? 66.665 6.449 -90.840 1.00 50.50 516 ILE A C 1
ATOM 4183 O O . ILE A 1 516 ? 66.912 6.979 -91.921 1.00 50.50 516 ILE A O 1
ATOM 4187 N N . VAL A 1 517 ? 66.620 5.119 -90.684 1.00 48.91 517 VAL A N 1
ATOM 4188 C CA . VAL A 1 517 ? 66.447 4.201 -91.834 1.00 48.91 517 VAL A CA 1
ATOM 4189 C C . VAL A 1 517 ? 65.438 3.064 -91.575 1.00 48.91 517 VAL A C 1
ATOM 4191 O O . VAL A 1 517 ? 64.692 2.756 -92.493 1.00 48.91 517 VAL A O 1
ATOM 4194 N N . ASP A 1 518 ? 65.239 2.562 -90.349 1.00 53.41 518 ASP A N 1
ATOM 4195 C CA . ASP A 1 518 ? 64.302 1.433 -90.095 1.00 53.41 518 ASP A CA 1
ATOM 4196 C C . ASP A 1 518 ? 63.010 1.815 -89.346 1.00 53.41 518 ASP A C 1
ATOM 4198 O O . ASP A 1 518 ? 62.523 1.112 -88.465 1.00 53.41 518 ASP A O 1
ATOM 4202 N N . ILE A 1 519 ? 62.417 2.963 -89.682 1.00 54.78 519 ILE A N 1
ATOM 4203 C CA . ILE A 1 519 ? 61.226 3.465 -88.973 1.00 54.78 519 ILE A CA 1
ATOM 4204 C C . ILE A 1 519 ? 59.919 2.809 -89.464 1.00 54.78 519 ILE A C 1
ATOM 4206 O O . ILE A 1 519 ? 58.956 2.725 -88.708 1.00 54.78 519 ILE A O 1
ATOM 4210 N N . LYS A 1 520 ? 59.849 2.296 -90.700 1.00 53.81 520 LYS A N 1
ATOM 4211 C CA . LYS A 1 520 ? 58.586 1.755 -91.247 1.00 53.81 520 LYS A CA 1
ATOM 4212 C C . LYS A 1 520 ? 58.207 0.377 -90.700 1.00 53.81 520 LYS A C 1
ATOM 4214 O O . LYS A 1 520 ? 57.025 0.142 -90.471 1.00 53.81 520 LYS A O 1
ATOM 4219 N N . GLU A 1 521 ? 59.179 -0.500 -90.473 1.00 54.88 521 GLU A N 1
ATOM 4220 C CA . GLU A 1 521 ? 58.926 -1.852 -89.955 1.00 54.88 521 GLU A CA 1
ATOM 4221 C C . GLU A 1 521 ? 58.641 -1.823 -88.444 1.00 54.88 521 GLU A C 1
ATOM 4223 O O . GLU A 1 521 ? 57.691 -2.447 -87.979 1.00 54.88 521 GLU A O 1
ATOM 4228 N N . TYR A 1 522 ? 59.355 -0.969 -87.701 1.00 57.47 522 TYR A N 1
ATOM 4229 C CA . TYR A 1 522 ? 59.123 -0.755 -86.271 1.00 57.47 522 TYR A CA 1
ATOM 4230 C C . TYR A 1 522 ? 57.771 -0.082 -85.971 1.00 57.47 522 TYR A C 1
ATOM 4232 O O . TYR A 1 522 ? 57.078 -0.476 -85.036 1.00 57.47 522 TYR A O 1
ATOM 4240 N N . ILE A 1 523 ? 57.338 0.893 -86.787 1.00 58.53 523 ILE A N 1
ATOM 4241 C CA . ILE A 1 523 ? 56.003 1.501 -86.638 1.00 58.53 523 ILE A CA 1
ATOM 4242 C C . ILE A 1 523 ? 54.893 0.476 -86.915 1.00 58.53 523 ILE A C 1
ATOM 4244 O O . ILE A 1 523 ? 53.883 0.496 -86.221 1.00 58.53 523 ILE A O 1
ATOM 4248 N N . ALA A 1 524 ? 55.054 -0.433 -87.881 1.00 58.91 524 ALA A N 1
ATOM 4249 C CA . ALA A 1 524 ? 54.041 -1.454 -88.162 1.00 58.91 524 ALA A CA 1
ATOM 4250 C C . ALA A 1 524 ? 53.896 -2.471 -87.011 1.00 58.91 524 ALA A C 1
ATOM 4252 O O . ALA A 1 524 ? 52.778 -2.860 -86.657 1.00 58.91 524 ALA A O 1
ATOM 4253 N N . GLU A 1 525 ? 55.013 -2.855 -86.388 1.00 62.34 525 GLU A N 1
ATOM 4254 C CA . GLU A 1 525 ? 55.032 -3.776 -85.247 1.00 62.34 525 GLU A CA 1
ATOM 4255 C C . GLU A 1 525 ? 54.518 -3.114 -83.952 1.00 62.34 525 GLU A C 1
ATOM 4257 O O . GLU A 1 525 ? 53.811 -3.743 -83.165 1.00 62.34 525 GLU A O 1
ATOM 4262 N N . GLU A 1 526 ? 54.788 -1.821 -83.741 1.00 61.97 526 GLU A N 1
ATOM 4263 C CA . GLU A 1 526 ? 54.223 -1.088 -82.602 1.00 61.97 526 GLU A CA 1
ATOM 4264 C C . GLU A 1 526 ? 52.746 -0.736 -82.789 1.00 61.97 526 GLU A C 1
ATOM 4266 O O . GLU A 1 526 ? 51.982 -0.833 -81.833 1.00 61.97 526 GLU A O 1
ATOM 4271 N N . MET A 1 527 ? 52.287 -0.431 -84.007 1.00 62.66 527 MET A N 1
ATOM 4272 C CA . MET A 1 527 ? 50.858 -0.210 -84.274 1.00 62.66 527 MET A CA 1
ATOM 4273 C C . MET A 1 527 ? 50.024 -1.472 -84.008 1.00 62.66 527 MET A C 1
ATOM 4275 O O . MET A 1 527 ? 48.938 -1.373 -83.442 1.00 62.66 527 MET A O 1
ATOM 4279 N N . THR A 1 528 ? 50.548 -2.665 -84.314 1.00 68.31 528 THR A N 1
ATOM 4280 C CA . THR A 1 528 ? 49.880 -3.941 -83.985 1.00 68.31 528 THR A CA 1
ATOM 4281 C C . THR A 1 528 ? 49.916 -4.267 -82.489 1.00 68.31 528 THR A C 1
ATOM 4283 O O . THR A 1 528 ? 48.970 -4.858 -81.961 1.00 68.31 528 THR A O 1
ATOM 4286 N N . LYS A 1 529 ? 50.959 -3.862 -81.750 1.00 70.56 529 LYS A N 1
ATOM 4287 C CA . LYS A 1 529 ? 50.963 -3.952 -80.277 1.00 70.56 529 LYS A CA 1
ATOM 4288 C C . LYS A 1 529 ? 49.983 -2.969 -79.639 1.00 70.56 529 LYS A C 1
ATOM 4290 O O . LYS A 1 529 ? 49.309 -3.347 -78.681 1.00 70.56 529 LYS A O 1
ATOM 4295 N N . LEU A 1 530 ? 49.861 -1.758 -80.183 1.00 67.75 530 LEU A N 1
ATOM 4296 C CA . LEU A 1 530 ? 48.914 -0.742 -79.722 1.00 67.75 530 LEU A CA 1
ATOM 4297 C C . LEU A 1 530 ? 47.465 -1.172 -79.974 1.00 67.75 530 LEU A C 1
ATOM 4299 O O . LEU A 1 530 ? 46.643 -1.067 -79.072 1.00 67.75 530 LEU A O 1
ATOM 4303 N N . GLU A 1 531 ? 47.173 -1.751 -81.138 1.00 70.81 531 GLU A N 1
ATOM 4304 C CA . GLU A 1 531 ? 45.851 -2.303 -81.461 1.00 70.81 531 GLU A CA 1
ATOM 4305 C C . GLU A 1 531 ? 45.497 -3.497 -80.553 1.00 70.81 531 GLU A C 1
ATOM 4307 O O . GLU A 1 531 ? 44.381 -3.606 -80.039 1.00 70.81 531 GLU A O 1
ATOM 4312 N N . ASN A 1 532 ? 46.472 -4.361 -80.249 1.00 69.62 532 ASN A N 1
ATOM 4313 C CA . ASN A 1 532 ? 46.298 -5.445 -79.279 1.00 69.62 532 ASN A CA 1
ATOM 4314 C C . ASN A 1 532 ? 46.110 -4.946 -77.838 1.00 69.62 532 ASN A C 1
ATOM 4316 O O . ASN A 1 532 ? 45.394 -5.581 -77.058 1.00 69.62 532 ASN A O 1
ATOM 4320 N N . PHE A 1 533 ? 46.753 -3.841 -77.459 1.00 68.50 533 PHE A N 1
ATOM 4321 C CA . PHE A 1 533 ? 46.552 -3.197 -76.163 1.00 68.50 533 PHE A CA 1
ATOM 4322 C C . PHE A 1 533 ? 45.168 -2.545 -76.086 1.00 68.50 533 PHE A C 1
ATOM 4324 O O . PHE A 1 533 ? 44.443 -2.774 -75.121 1.00 68.50 533 PHE A O 1
ATOM 4331 N N . GLU A 1 534 ? 44.746 -1.839 -77.136 1.00 70.88 534 GLU A N 1
ATOM 4332 C CA . GLU A 1 534 ? 43.418 -1.232 -77.227 1.00 70.88 534 GLU A CA 1
ATOM 4333 C C . GLU A 1 534 ? 42.310 -2.293 -77.144 1.00 70.88 534 GLU A C 1
ATOM 4335 O O . GLU A 1 534 ? 41.345 -2.122 -76.397 1.00 70.88 534 GLU A O 1
ATOM 4340 N N . ASN A 1 535 ? 42.477 -3.436 -77.817 1.00 71.19 535 ASN A N 1
ATOM 4341 C CA . ASN A 1 535 ? 41.546 -4.560 -77.714 1.00 71.19 535 ASN A CA 1
ATOM 4342 C C . ASN A 1 535 ? 41.524 -5.188 -76.312 1.00 71.19 535 ASN A C 1
ATOM 4344 O O . ASN A 1 535 ? 40.453 -5.541 -75.817 1.00 71.19 535 ASN A O 1
ATOM 4348 N N . ARG A 1 536 ? 42.668 -5.282 -75.617 1.00 69.75 536 ARG A N 1
ATOM 4349 C CA . ARG A 1 536 ? 42.699 -5.733 -74.212 1.00 69.75 536 ARG A CA 1
ATOM 4350 C C . ARG A 1 536 ? 42.007 -4.748 -73.277 1.00 69.75 536 ARG A C 1
ATOM 4352 O O . ARG A 1 536 ? 41.244 -5.185 -72.419 1.00 69.75 536 ARG A O 1
ATOM 4359 N N . CYS A 1 537 ? 42.215 -3.446 -73.461 1.00 61.47 537 CYS A N 1
ATOM 4360 C CA . CYS A 1 537 ? 41.519 -2.414 -72.697 1.00 61.47 537 CYS A CA 1
ATOM 4361 C C . CYS A 1 537 ? 40.009 -2.453 -72.954 1.00 61.47 537 CYS A C 1
ATOM 4363 O O . CYS A 1 537 ? 39.239 -2.429 -71.997 1.00 61.47 537 CYS A O 1
ATOM 4365 N N . LYS A 1 538 ? 39.571 -2.598 -74.212 1.00 72.62 538 LYS A N 1
ATOM 4366 C CA . LYS A 1 538 ? 38.148 -2.764 -74.553 1.00 72.62 538 LYS A CA 1
ATOM 4367 C C . LYS A 1 538 ? 37.554 -4.006 -73.892 1.00 72.62 538 LYS A C 1
ATOM 4369 O O . LYS A 1 538 ? 36.506 -3.900 -73.265 1.00 72.62 538 LYS A O 1
ATOM 4374 N N . ASN A 1 539 ? 38.241 -5.146 -73.941 1.00 72.00 539 ASN A N 1
ATOM 4375 C CA . ASN A 1 539 ? 37.776 -6.375 -73.291 1.00 72.00 539 ASN A CA 1
ATOM 4376 C C . ASN A 1 539 ? 37.731 -6.250 -71.760 1.00 72.00 539 ASN A C 1
ATOM 4378 O O . ASN A 1 539 ? 36.791 -6.735 -71.134 1.00 72.00 539 ASN A O 1
ATOM 4382 N N . PHE A 1 540 ? 38.699 -5.562 -71.149 1.00 69.00 540 PHE A N 1
ATOM 4383 C CA . PHE A 1 540 ? 38.695 -5.285 -69.712 1.00 69.00 540 PHE A CA 1
ATOM 4384 C C . PHE A 1 540 ? 37.525 -4.380 -69.308 1.00 69.00 540 PHE A C 1
ATOM 4386 O O . PHE A 1 540 ? 36.810 -4.689 -68.356 1.00 69.00 540 PHE A O 1
ATOM 4393 N N . VAL A 1 541 ? 37.289 -3.297 -70.056 1.00 67.44 541 VAL A N 1
ATOM 4394 C CA . VAL A 1 541 ? 36.164 -2.381 -69.819 1.00 67.44 541 VAL A CA 1
ATOM 4395 C C . VAL A 1 541 ? 34.828 -3.102 -70.005 1.00 67.44 541 VAL A C 1
ATOM 4397 O O . VAL A 1 541 ? 33.944 -2.945 -69.169 1.00 67.44 541 VAL A O 1
ATOM 4400 N N . MET A 1 542 ? 34.691 -3.937 -71.039 1.00 70.94 542 MET A N 1
ATOM 4401 C CA . MET A 1 542 ? 33.490 -4.747 -71.269 1.00 70.94 542 MET A CA 1
ATOM 4402 C C . MET A 1 542 ? 33.248 -5.757 -70.140 1.00 70.94 542 MET A C 1
ATOM 4404 O O . MET A 1 542 ? 32.135 -5.830 -69.632 1.00 70.94 542 MET A O 1
ATOM 4408 N N . SER A 1 543 ? 34.283 -6.465 -69.677 1.00 72.44 543 SER A N 1
ATOM 4409 C CA . SER A 1 543 ? 34.169 -7.406 -68.551 1.00 72.44 543 SER A CA 1
ATOM 4410 C C . SER A 1 543 ? 33.806 -6.704 -67.238 1.00 72.44 543 SER A C 1
ATOM 4412 O O . SER A 1 543 ? 32.999 -7.208 -66.456 1.00 72.44 543 SER A O 1
ATOM 4414 N N . LYS A 1 544 ? 34.362 -5.512 -66.986 1.00 73.44 544 LYS A N 1
ATOM 4415 C CA . LYS A 1 544 ? 33.990 -4.707 -65.817 1.00 73.44 544 LYS A CA 1
ATOM 4416 C C . LYS A 1 544 ? 32.561 -4.195 -65.919 1.00 73.44 544 LYS A C 1
ATOM 4418 O O . LYS A 1 544 ? 31.838 -4.298 -64.934 1.00 73.44 544 LYS A O 1
ATOM 4423 N N . ARG A 1 545 ? 32.144 -3.711 -67.092 1.00 73.62 545 ARG A N 1
ATOM 4424 C CA . ARG A 1 545 ? 30.761 -3.294 -67.349 1.00 73.62 545 ARG A CA 1
ATOM 4425 C C . ARG A 1 545 ? 29.787 -4.442 -67.083 1.00 73.62 545 ARG A C 1
ATOM 4427 O O . ARG A 1 545 ? 28.863 -4.253 -66.314 1.00 73.62 545 ARG A O 1
ATOM 4434 N N . GLU A 1 546 ? 30.067 -5.642 -67.583 1.00 78.62 546 GLU A N 1
ATOM 4435 C CA . GLU A 1 546 ? 29.235 -6.827 -67.336 1.00 78.62 546 GLU A CA 1
ATOM 4436 C C . GLU A 1 546 ? 29.171 -7.210 -65.842 1.00 78.62 546 GLU A C 1
ATOM 4438 O O . GLU A 1 546 ? 28.111 -7.583 -65.338 1.00 78.62 546 GLU A O 1
ATOM 4443 N N . LYS A 1 547 ? 30.273 -7.071 -65.085 1.00 77.00 547 LYS A N 1
ATOM 4444 C CA . LYS A 1 547 ? 30.253 -7.272 -63.622 1.00 77.00 547 LYS A CA 1
ATOM 4445 C C . LYS A 1 547 ? 29.370 -6.226 -62.926 1.00 77.00 547 LYS A C 1
ATOM 4447 O O . LYS A 1 547 ? 28.605 -6.592 -62.039 1.00 77.00 547 LYS A O 1
ATOM 4452 N N . TYR A 1 548 ? 29.452 -4.956 -63.327 1.00 70.31 548 TYR A N 1
ATOM 4453 C CA . TYR A 1 548 ? 28.623 -3.887 -62.758 1.00 70.31 548 TYR A CA 1
ATOM 4454 C C . TYR A 1 548 ? 27.147 -4.019 -63.142 1.00 70.31 548 TYR A C 1
ATOM 4456 O O . TYR A 1 548 ? 26.298 -3.846 -62.276 1.00 70.31 548 TYR A O 1
ATOM 4464 N N . ASP A 1 549 ? 26.835 -4.407 -64.377 1.00 81.44 549 ASP A N 1
ATOM 4465 C CA . ASP A 1 549 ? 25.459 -4.646 -64.821 1.00 81.44 549 ASP A CA 1
ATOM 4466 C C . ASP A 1 549 ? 24.808 -5.786 -64.011 1.00 81.44 549 ASP A C 1
ATOM 4468 O O . ASP A 1 549 ? 23.650 -5.687 -63.607 1.00 81.44 549 ASP A O 1
ATOM 4472 N N . ASN A 1 550 ? 25.571 -6.837 -63.680 1.00 82.31 550 ASN A N 1
ATOM 4473 C CA . ASN A 1 550 ? 25.104 -7.917 -62.803 1.00 82.31 550 ASN A CA 1
ATOM 4474 C C . ASN A 1 550 ? 24.869 -7.459 -61.350 1.00 82.31 550 ASN A C 1
ATOM 4476 O O . ASN A 1 550 ? 23.920 -7.921 -60.714 1.00 82.31 550 ASN A O 1
ATOM 4480 N N . ILE A 1 551 ? 25.709 -6.562 -60.819 1.00 77.44 551 ILE A N 1
ATOM 4481 C CA . ILE A 1 551 ? 25.515 -5.971 -59.482 1.00 77.44 551 ILE A CA 1
ATOM 4482 C C . ILE A 1 551 ? 24.251 -5.108 -59.480 1.00 77.44 551 ILE A C 1
ATOM 4484 O O . ILE A 1 551 ? 23.379 -5.326 -58.647 1.00 77.44 551 ILE A O 1
ATOM 4488 N N . ILE A 1 552 ? 24.090 -4.231 -60.474 1.00 76.88 552 ILE A N 1
ATOM 4489 C CA . ILE A 1 552 ? 22.908 -3.370 -60.620 1.00 76.88 552 ILE A CA 1
ATOM 4490 C C . ILE A 1 552 ? 21.623 -4.205 -60.711 1.00 76.88 552 ILE A C 1
ATOM 4492 O O . ILE A 1 552 ? 20.625 -3.867 -60.079 1.00 76.88 552 ILE A O 1
ATOM 4496 N N . GLU A 1 553 ? 21.625 -5.320 -61.448 1.00 85.38 553 GLU A N 1
ATOM 4497 C CA . GLU A 1 553 ? 20.448 -6.196 -61.531 1.00 85.38 553 GLU A CA 1
ATOM 4498 C C . GLU A 1 553 ? 20.176 -6.949 -60.215 1.00 85.38 553 GLU A C 1
ATOM 4500 O O . GLU A 1 553 ? 19.024 -7.265 -59.906 1.00 85.38 553 GLU A O 1
ATOM 4505 N N . THR A 1 554 ? 21.212 -7.221 -59.416 1.00 83.50 554 THR A N 1
ATOM 4506 C CA . THR A 1 554 ? 21.063 -7.813 -58.077 1.00 83.50 554 THR A CA 1
ATOM 4507 C C . THR A 1 554 ? 20.455 -6.798 -57.108 1.00 83.50 554 THR A C 1
ATOM 4509 O O . THR A 1 554 ? 19.434 -7.093 -56.486 1.00 83.50 554 THR A O 1
ATOM 4512 N N . ASP A 1 555 ? 20.981 -5.573 -57.088 1.00 76.31 555 ASP A N 1
ATOM 4513 C CA . ASP A 1 555 ? 20.459 -4.467 -56.280 1.00 76.31 555 ASP A CA 1
ATOM 4514 C C . ASP A 1 555 ? 19.012 -4.128 -56.666 1.00 76.31 555 ASP A C 1
ATOM 4516 O O . ASP A 1 555 ? 18.164 -3.895 -55.803 1.00 76.31 555 ASP A O 1
ATOM 4520 N N . ARG A 1 556 ? 18.679 -4.182 -57.964 1.00 85.69 556 ARG A N 1
ATOM 4521 C CA . ARG A 1 556 ? 17.306 -3.992 -58.456 1.00 85.69 556 ARG A CA 1
ATOM 4522 C C . ARG A 1 556 ? 16.347 -5.035 -57.879 1.00 85.69 556 ARG A C 1
ATOM 4524 O O . ARG A 1 556 ? 15.252 -4.677 -57.447 1.00 85.69 556 ARG A O 1
ATOM 4531 N N . LYS A 1 557 ? 16.755 -6.309 -57.833 1.00 85.19 557 LYS A N 1
ATOM 4532 C CA . LYS A 1 557 ? 15.953 -7.394 -57.237 1.00 85.19 557 LYS A CA 1
ATOM 4533 C C . LYS A 1 557 ? 15.793 -7.237 -55.730 1.00 85.19 557 LYS A C 1
ATOM 4535 O O . LYS A 1 557 ? 14.727 -7.547 -55.199 1.00 85.19 557 LYS A O 1
ATOM 4540 N N . ASP A 1 558 ? 16.823 -6.773 -55.034 1.00 80.50 558 ASP A N 1
ATOM 4541 C CA . ASP A 1 558 ? 16.750 -6.566 -53.588 1.00 80.50 558 ASP A CA 1
ATOM 4542 C C . ASP A 1 558 ? 15.898 -5.340 -53.226 1.00 80.50 558 ASP A C 1
ATOM 4544 O O . ASP A 1 558 ? 15.087 -5.414 -52.299 1.00 80.50 558 ASP A O 1
ATOM 4548 N N . MET A 1 559 ? 15.941 -4.275 -54.031 1.00 79.69 559 MET A N 1
ATOM 4549 C CA . MET A 1 559 ? 15.007 -3.146 -53.931 1.00 79.69 559 MET A CA 1
ATOM 4550 C C . MET A 1 559 ? 13.551 -3.565 -54.165 1.00 79.69 559 MET A C 1
ATOM 4552 O O . MET A 1 559 ? 12.646 -3.099 -53.473 1.00 79.69 559 MET A O 1
ATOM 4556 N N . GLU A 1 560 ? 13.301 -4.486 -55.097 1.00 86.50 560 GLU A N 1
ATOM 4557 C CA . GLU A 1 560 ? 11.958 -5.021 -55.336 1.00 86.50 560 GLU A CA 1
ATOM 4558 C C . GLU A 1 560 ? 11.440 -5.822 -54.126 1.00 86.50 560 GLU A C 1
ATOM 4560 O O . GLU A 1 560 ? 10.288 -5.659 -53.718 1.00 86.50 560 GLU A O 1
ATOM 4565 N N . LYS A 1 561 ? 12.303 -6.608 -53.461 1.00 85.69 561 LYS A N 1
ATOM 4566 C CA . LYS A 1 561 ? 11.958 -7.285 -52.193 1.00 85.69 561 LYS A CA 1
ATOM 4567 C C . LYS A 1 561 ? 11.678 -6.297 -51.061 1.00 85.69 561 LYS A C 1
ATOM 4569 O O . LYS A 1 561 ? 10.747 -6.523 -50.284 1.00 85.69 561 LYS A O 1
ATOM 4574 N N . LEU A 1 562 ? 12.464 -5.225 -50.957 1.00 77.44 562 LEU A N 1
ATOM 4575 C CA . LEU A 1 562 ? 12.259 -4.170 -49.962 1.00 77.44 562 LEU A CA 1
ATOM 4576 C C . LEU A 1 562 ? 10.917 -3.463 -50.158 1.00 77.44 562 LEU A C 1
ATOM 4578 O O . LEU A 1 562 ? 10.197 -3.264 -49.183 1.00 77.44 562 LEU A O 1
ATOM 4582 N N . ASN A 1 563 ? 10.530 -3.173 -51.402 1.00 81.25 563 ASN A N 1
ATOM 4583 C CA . ASN A 1 563 ? 9.216 -2.600 -51.699 1.00 81.25 563 ASN A CA 1
ATOM 4584 C C . ASN A 1 563 ? 8.072 -3.543 -51.291 1.00 81.25 563 ASN A C 1
ATOM 4586 O O . ASN A 1 563 ? 7.129 -3.109 -50.637 1.00 81.25 563 ASN A O 1
ATOM 4590 N N . ILE A 1 564 ? 8.190 -4.851 -51.552 1.00 88.12 564 ILE A N 1
ATOM 4591 C CA . ILE A 1 564 ? 7.194 -5.838 -51.093 1.00 88.12 564 ILE A CA 1
ATOM 4592 C C . ILE A 1 564 ? 7.095 -5.872 -49.556 1.00 88.12 564 ILE A C 1
ATOM 4594 O O . ILE A 1 564 ? 6.008 -6.045 -49.001 1.00 88.12 564 ILE A O 1
ATOM 4598 N N . LEU A 1 565 ? 8.220 -5.747 -48.844 1.00 80.56 565 LEU A N 1
ATOM 4599 C CA . LEU A 1 565 ? 8.231 -5.693 -47.378 1.00 80.56 565 LEU A CA 1
ATOM 4600 C C . LEU A 1 565 ? 7.607 -4.401 -46.848 1.00 80.56 565 LEU A C 1
ATOM 4602 O O . LEU A 1 565 ? 6.845 -4.458 -45.884 1.00 80.56 565 LEU A O 1
ATOM 4606 N N . LYS A 1 566 ? 7.885 -3.269 -47.499 1.00 85.88 566 LYS A N 1
ATOM 4607 C CA . LYS A 1 566 ? 7.278 -1.975 -47.189 1.00 85.88 566 LYS A CA 1
ATOM 4608 C C . LYS A 1 566 ? 5.754 -2.040 -47.310 1.00 85.88 566 LYS A C 1
ATOM 4610 O O . LYS A 1 566 ? 5.069 -1.714 -46.346 1.00 85.88 566 LYS A O 1
ATOM 4615 N N . ASP A 1 567 ? 5.231 -2.570 -48.415 1.00 86.38 567 ASP A N 1
ATOM 4616 C CA . ASP A 1 567 ? 3.783 -2.711 -48.627 1.00 86.38 567 ASP A CA 1
ATOM 4617 C C . ASP A 1 567 ? 3.124 -3.609 -47.562 1.00 86.38 567 ASP A C 1
ATOM 4619 O O . ASP A 1 567 ? 1.999 -3.365 -47.116 1.00 86.38 567 ASP A O 1
ATOM 4623 N N . LYS A 1 568 ? 3.819 -4.660 -47.104 1.00 85.81 568 LYS A N 1
ATOM 4624 C CA . LYS A 1 568 ? 3.339 -5.509 -45.997 1.00 85.81 568 LYS A CA 1
ATOM 4625 C C . LYS A 1 568 ? 3.297 -4.759 -44.667 1.00 85.81 568 LYS A C 1
ATOM 4627 O O . LYS A 1 568 ? 2.346 -4.930 -43.909 1.00 85.81 568 LYS A O 1
ATOM 4632 N N . LEU A 1 569 ? 4.313 -3.949 -44.385 1.00 76.50 569 LEU A N 1
ATOM 4633 C CA . LEU A 1 569 ? 4.393 -3.127 -43.178 1.00 76.50 569 LEU A CA 1
ATOM 4634 C C . LEU A 1 569 ? 3.298 -2.057 -43.154 1.00 76.50 569 LEU A C 1
ATOM 4636 O O . LEU A 1 569 ? 2.624 -1.903 -42.138 1.00 76.50 569 LEU A O 1
ATOM 4640 N N . GLU A 1 570 ? 3.064 -1.381 -44.278 1.00 83.06 570 GLU A N 1
ATOM 4641 C CA . GLU A 1 570 ? 1.981 -0.402 -44.414 1.00 83.06 570 GLU A CA 1
ATOM 4642 C C . GLU A 1 570 ? 0.601 -1.045 -44.199 1.00 83.06 570 GLU A C 1
ATOM 4644 O O . GLU A 1 570 ? -0.237 -0.488 -43.485 1.00 83.06 570 GLU A O 1
ATOM 4649 N N . ASN A 1 571 ? 0.378 -2.256 -44.722 1.00 85.81 571 ASN A N 1
ATOM 4650 C CA . ASN A 1 571 ? -0.856 -3.004 -44.466 1.00 85.81 571 ASN A CA 1
ATOM 4651 C C . ASN A 1 571 ? -1.023 -3.381 -42.984 1.00 85.81 571 ASN A C 1
ATOM 4653 O O . ASN A 1 571 ? -2.101 -3.180 -42.428 1.00 85.81 571 ASN A O 1
ATOM 4657 N N . LEU A 1 572 ? 0.033 -3.858 -42.315 1.00 79.12 572 LEU A N 1
ATOM 4658 C CA . LEU A 1 572 ? -0.014 -4.186 -40.883 1.00 79.12 572 LEU A CA 1
ATOM 4659 C C . LEU A 1 572 ? -0.274 -2.953 -40.009 1.00 79.12 572 LEU A C 1
ATOM 4661 O O . LEU A 1 572 ? -1.034 -3.024 -39.043 1.00 79.12 572 LEU A O 1
ATOM 4665 N N . LEU A 1 573 ? 0.320 -1.809 -40.352 1.00 74.75 573 LEU A N 1
ATOM 4666 C CA . LEU A 1 573 ? 0.063 -0.543 -39.664 1.00 74.75 573 LEU A CA 1
ATOM 4667 C C . LEU A 1 573 ? -1.394 -0.106 -39.826 1.00 74.75 573 LEU A C 1
ATOM 4669 O O . LEU A 1 573 ? -2.021 0.320 -38.854 1.00 74.75 573 LEU A O 1
ATOM 4673 N N . LYS A 1 574 ? -1.958 -0.268 -41.026 1.00 84.50 574 LYS A N 1
ATOM 4674 C CA . LYS A 1 574 ? -3.371 0.012 -41.286 1.00 84.50 574 LYS A CA 1
ATOM 4675 C C . LYS A 1 574 ? -4.293 -0.910 -40.484 1.00 84.50 574 LYS A C 1
ATOM 4677 O O . LYS A 1 574 ? -5.219 -0.422 -39.839 1.00 84.50 574 LYS A O 1
ATOM 4682 N N . GLU A 1 575 ? -4.013 -2.211 -40.451 1.00 81.94 575 GLU A N 1
ATOM 4683 C CA . GLU A 1 575 ? -4.769 -3.181 -39.645 1.00 81.94 575 GLU A CA 1
ATOM 4684 C C . GLU A 1 575 ? -4.709 -2.858 -38.146 1.00 81.94 575 GLU A C 1
ATOM 4686 O O . GLU A 1 575 ? -5.727 -2.922 -37.450 1.00 81.94 575 GLU A O 1
ATOM 4691 N N . ASN A 1 576 ? -3.536 -2.460 -37.647 1.00 71.19 576 ASN A N 1
ATOM 4692 C CA . ASN A 1 576 ? -3.354 -2.058 -36.255 1.00 71.19 576 ASN A CA 1
ATOM 4693 C C . ASN A 1 576 ? -4.135 -0.770 -35.937 1.00 71.19 576 ASN A C 1
ATOM 4695 O O . ASN A 1 576 ? -4.811 -0.685 -34.912 1.00 71.19 576 ASN A O 1
ATOM 4699 N N . HIS A 1 577 ? -4.140 0.203 -36.850 1.00 75.75 577 HIS A N 1
ATOM 4700 C CA . HIS A 1 577 ? -4.939 1.417 -36.700 1.00 75.75 577 HIS A CA 1
ATOM 4701 C C . HIS A 1 577 ? -6.450 1.116 -36.675 1.00 75.75 577 HIS A C 1
ATOM 4703 O O . HIS A 1 577 ? -7.175 1.604 -35.805 1.00 75.75 577 HIS A O 1
ATOM 4709 N N . GLU A 1 578 ? -6.937 0.243 -37.561 1.00 79.00 578 GLU A N 1
ATOM 4710 C CA . GLU A 1 578 ? -8.332 -0.221 -37.564 1.00 79.00 578 GLU A CA 1
ATOM 4711 C C . GLU A 1 578 ? -8.690 -1.026 -36.300 1.00 79.00 578 GLU A C 1
ATOM 4713 O O . GLU A 1 578 ? -9.828 -0.990 -35.820 1.00 79.00 578 GLU A O 1
ATOM 4718 N N . PHE A 1 579 ? -7.737 -1.769 -35.734 1.00 74.00 579 PHE A N 1
ATOM 4719 C CA . PHE A 1 579 ? -7.903 -2.461 -34.457 1.00 74.00 579 PHE A CA 1
ATOM 4720 C C . PHE A 1 579 ? -8.011 -1.475 -33.284 1.00 74.00 579 PHE A C 1
ATOM 4722 O O . PHE A 1 579 ? -8.932 -1.586 -32.471 1.00 74.00 579 PHE A O 1
ATOM 4729 N N . GLN A 1 580 ? -7.145 -0.461 -33.231 1.00 67.38 580 GLN A N 1
ATOM 4730 C CA . GLN A 1 580 ? -7.195 0.594 -32.216 1.00 67.38 580 GLN A CA 1
ATOM 4731 C C . GLN A 1 580 ? -8.496 1.407 -32.283 1.00 67.38 580 GLN A C 1
ATOM 4733 O O . GLN A 1 580 ? -9.110 1.660 -31.245 1.00 67.38 580 GLN A O 1
ATOM 4738 N N . GLN A 1 581 ? -8.984 1.745 -33.483 1.00 73.12 581 GLN A N 1
ATOM 4739 C CA . GLN A 1 581 ? -10.280 2.416 -33.643 1.00 73.12 581 GLN A CA 1
ATOM 4740 C C . GLN A 1 581 ? -11.450 1.552 -33.146 1.00 73.12 581 GLN A C 1
ATOM 4742 O O . GLN A 1 581 ? -12.356 2.059 -32.477 1.00 73.12 581 GLN A O 1
ATOM 4747 N N . ARG A 1 582 ? -11.427 0.236 -33.408 1.00 71.12 582 ARG A N 1
ATOM 4748 C CA . ARG A 1 582 ? -12.430 -0.701 -32.872 1.00 71.12 582 ARG A CA 1
ATOM 4749 C C . ARG A 1 582 ? -12.397 -0.759 -31.345 1.00 71.12 582 ARG A C 1
ATOM 4751 O O . ARG A 1 582 ? -13.458 -0.700 -30.726 1.00 71.12 582 ARG A O 1
ATOM 4758 N N . MET A 1 583 ? -11.204 -0.800 -30.751 1.00 66.88 583 MET A N 1
ATOM 4759 C CA . MET A 1 583 ? -11.013 -0.786 -29.297 1.00 66.88 583 MET A CA 1
ATOM 4760 C C . MET A 1 583 ? -11.511 0.519 -28.653 1.00 66.88 583 MET A C 1
ATOM 4762 O O . MET A 1 583 ? -12.212 0.478 -27.636 1.00 66.88 583 MET A O 1
ATOM 4766 N N . GLY A 1 584 ? -11.230 1.665 -29.280 1.00 61.19 584 GLY A N 1
ATOM 4767 C CA . GLY A 1 584 ? -11.733 2.972 -28.850 1.00 61.19 584 GLY A CA 1
ATOM 4768 C C . GLY A 1 584 ? -13.261 3.055 -28.895 1.00 61.19 584 GLY A C 1
ATOM 4769 O O . GLY A 1 584 ? -13.887 3.472 -27.922 1.00 61.19 584 GLY A O 1
ATOM 4770 N N . MET A 1 585 ? -13.891 2.555 -29.965 1.00 51.75 585 MET A N 1
ATOM 4771 C CA . MET A 1 585 ? -15.355 2.511 -30.059 1.00 51.75 585 MET A CA 1
ATOM 4772 C C . MET A 1 585 ? -15.995 1.566 -29.036 1.00 51.75 585 MET A C 1
ATOM 4774 O O . MET A 1 585 ? -17.069 1.877 -28.520 1.00 51.75 585 MET A O 1
ATOM 4778 N N . THR A 1 586 ? -15.354 0.447 -28.680 1.00 52.62 586 THR A N 1
ATOM 4779 C CA . THR A 1 586 ? -15.832 -0.388 -27.566 1.00 52.62 586 THR A CA 1
ATOM 4780 C C . THR A 1 586 ? -15.731 0.326 -26.221 1.00 52.62 586 THR A C 1
ATOM 4782 O O . THR A 1 586 ? -16.677 0.238 -25.448 1.00 52.62 586 THR A O 1
ATOM 4785 N N . GLN A 1 587 ? -14.677 1.102 -25.950 1.00 49.41 587 GLN A N 1
ATOM 4786 C CA . GLN A 1 587 ? -14.601 1.907 -24.721 1.00 49.41 587 GLN A CA 1
ATOM 4787 C C . GLN A 1 587 ? -15.692 2.985 -24.657 1.00 49.41 587 GLN A C 1
ATOM 4789 O O . GLN A 1 587 ? -16.301 3.168 -23.606 1.00 49.41 587 GLN A O 1
ATOM 4794 N N . SER A 1 588 ? -16.014 3.645 -25.774 1.00 47.62 588 SER A N 1
ATOM 4795 C CA . SER A 1 588 ? -17.105 4.629 -25.821 1.00 47.62 588 SER A CA 1
ATOM 4796 C C . SER A 1 588 ? -18.494 4.000 -25.654 1.00 47.62 588 SER A C 1
ATOM 4798 O O . SER A 1 588 ? -19.383 4.628 -25.090 1.00 47.62 588 SER A O 1
ATOM 4800 N N . ARG A 1 589 ? -18.690 2.748 -26.093 1.00 41.72 589 ARG A N 1
ATOM 4801 C CA . ARG A 1 589 ? -19.964 2.016 -25.947 1.00 41.72 589 ARG A CA 1
ATOM 4802 C C . ARG A 1 589 ? -20.203 1.456 -24.541 1.00 41.72 589 ARG A C 1
ATOM 4804 O O . ARG A 1 589 ? -21.333 1.111 -24.232 1.00 41.72 589 ARG A O 1
ATOM 4811 N N . TRP A 1 590 ? -19.156 1.362 -23.720 1.00 44.31 590 TRP A N 1
ATOM 4812 C CA . TRP A 1 590 ? -19.241 1.031 -22.291 1.00 44.31 590 TRP A CA 1
ATOM 4813 C C . TRP A 1 590 ? -19.426 2.271 -21.394 1.00 44.31 590 TRP A C 1
ATOM 4815 O O . TRP A 1 590 ? -19.650 2.126 -20.195 1.00 44.31 590 TRP A O 1
ATOM 4825 N N . LEU A 1 591 ? -19.323 3.479 -21.963 1.00 41.53 591 LEU A N 1
ATOM 4826 C CA . LEU A 1 591 ? -19.464 4.772 -21.277 1.00 41.53 591 LEU A CA 1
ATOM 4827 C C . LEU A 1 591 ? -20.794 5.497 -21.583 1.00 41.53 591 LEU A C 1
ATOM 4829 O O . LEU A 1 591 ? -20.970 6.642 -21.167 1.00 41.53 591 LEU A O 1
ATOM 4833 N N . ILE A 1 592 ? -21.729 4.829 -22.268 1.00 39.31 592 ILE A N 1
ATOM 4834 C CA . ILE A 1 592 ? -23.151 5.202 -22.397 1.00 39.31 592 ILE A CA 1
ATOM 4835 C C . ILE A 1 592 ? -23.956 4.121 -21.685 1.00 39.31 592 ILE A C 1
ATOM 4837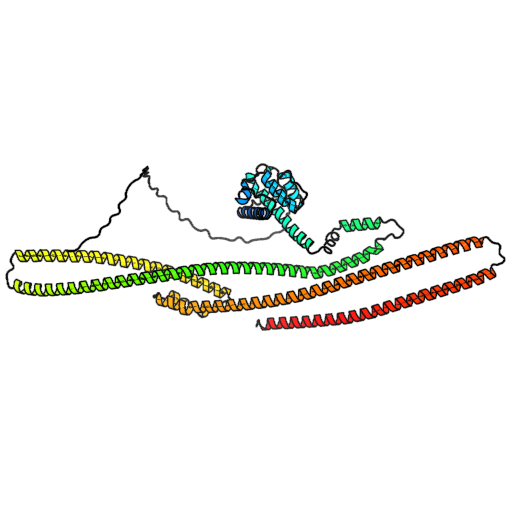 O O . ILE A 1 592 ? -24.878 4.485 -20.921 1.00 39.31 592 ILE A O 1
#